Protein 2ODA (pdb70)

CATH classification: 3.40.50.1000

Solvent-accessible surface area: 17084 Å² total

Nearest PDB structures (foldseek):
  2oda-assembly1_A  TM=9.934E-01  e=2.071E-35  Pseudomonas syringae pv. tomato
  3iru-assembly1_A  TM=8.553E-01  e=2.012E-12  Oleispira antarctica
  1rqn-assembly1_B  TM=7.849E-01  e=3.257E-10  Bacillus cereus
  2iof-assembly1_A  TM=8.079E-01  e=1.279E-08  Bacillus cereus
  1rdf-assembly5_D  TM=7.915E-01  e=1.054E-08  Bacillus cereus

B-factor: mean 13.81, std 7.86, range [2.87, 44.24]

Radius of gyration: 23.92 Å; Cα contacts (8 Å, |Δi|>4): 787; chains: 2; bounding box: 50×41×81 Å

InterPro domains:
  IPR023214 HAD superfamily [G3DSA:3.40.50.1000] (1-196)
  IPR036412 HAD-like superfamily [SSF56784] (7-185)

Structure (mmCIF, N/CA/C/O backbone):
data_2ODA
#
_entry.id   2ODA
#
_cell.length_a   48.612
_cell.length_b   74.427
_cell.length_c   106.354
_cell.angle_alpha   90.000
_cell.angle_beta   90.000
_cell.angle_gamma   90.000
#
_symmetry.space_group_name_H-M   'P 21 21 21'
#
loop_
_entity.id
_entity.type
_entity.pdbx_description
1 polymer 'Hypothetical protein PSPTO_2114'
2 non-polymer 'MAGNESIUM ION'
3 non-polymer '4-(2-HYDROXYETHYL)-1-PIPERAZINE ETHANESULFONIC ACID'
4 water water
#
loop_
_atom_site.group_PDB
_atom_site.id
_atom_site.type_symbol
_atom_site.label_atom_id
_atom_site.label_alt_id
_atom_site.label_comp_id
_atom_site.label_asym_id
_atom_site.label_entity_id
_atom_site.label_seq_id
_atom_site.pdbx_PDB_ins_code
_atom_site.Cartn_x
_atom_site.Cartn_y
_atom_site.Cartn_z
_atom_site.occupancy
_atom_site.B_iso_or_equiv
_atom_site.auth_seq_id
_atom_site.auth_comp_id
_atom_site.auth_asym_id
_atom_site.auth_atom_id
_atom_site.pdbx_PDB_model_num
ATOM 1 N N . THR A 1 5 ? -1.726 43.772 26.971 1.00 23.86 5 THR A N 1
ATOM 2 C CA . THR A 1 5 ? -2.188 45.095 26.448 1.00 23.74 5 THR A CA 1
ATOM 3 C C . THR A 1 5 ? -1.075 45.847 25.727 1.00 22.11 5 THR A C 1
ATOM 4 O O . THR A 1 5 ? 0.103 45.547 25.922 1.00 21.97 5 THR A O 1
ATOM 8 N N . PHE A 1 6 ? -1.466 46.832 24.914 1.00 20.11 6 PHE A N 1
ATOM 9 C CA . PHE A 1 6 ? -0.528 47.727 24.255 1.00 17.83 6 PHE A CA 1
ATOM 10 C C . PHE A 1 6 ? -0.720 49.118 24.862 1.00 15.94 6 PHE A C 1
ATOM 11 O O . PHE A 1 6 ? -1.730 49.761 24.592 1.00 14.56 6 PHE A O 1
ATOM 19 N N . PRO A 1 7 ? 0.228 49.574 25.706 1.00 14.11 7 PRO A N 1
ATOM 20 C CA . PRO A 1 7 ? 0.144 50.945 26.259 1.00 12.91 7 PRO A CA 1
ATOM 21 C C . PRO A 1 7 ? 0.232 52.068 25.207 1.00 11.66 7 PRO A C 1
ATOM 22 O O . PRO A 1 7 ? -0.293 53.154 25.435 1.00 11.79 7 PRO A O 1
ATOM 26 N N . ALA A 1 8 ? 0.891 51.820 24.081 1.00 10.45 8 ALA A N 1
ATOM 27 C CA . ALA A 1 8 ? 1.042 52.849 23.049 1.00 9.79 8 ALA A CA 1
ATOM 28 C C . ALA A 1 8 ? 1.525 52.249 21.766 1.00 9.41 8 ALA A C 1
ATOM 29 O O . ALA A 1 8 ? 2.195 51.218 21.787 1.00 9.09 8 ALA A O 1
ATOM 31 N N . LEU A 1 9 ? 1.205 52.931 20.659 1.00 8.61 9 LEU A N 1
ATOM 32 C CA . LEU A 1 9 ? 1.745 52.603 19.358 1.00 8.44 9 LEU A CA 1
ATOM 33 C C . LEU A 1 9 ? 2.447 53.840 18.835 1.00 7.96 9 LEU A C 1
ATOM 34 O O . LEU A 1 9 ? 1.886 54.922 18.862 1.00 7.56 9 LEU A O 1
ATOM 39 N N . LEU A 1 10 ? 3.667 53.657 18.359 1.00 7.62 10 LEU A N 1
ATOM 40 C CA . LEU A 1 10 ? 4.447 54.730 17.759 1.00 7.76 10 LEU A CA 1
ATOM 41 C C . LEU A 1 10 ? 4.511 54.458 16.277 1.00 7.95 10 LEU A C 1
ATOM 42 O O . LEU A 1 10 ? 4.683 53.315 15.884 1.00 8.65 10 LEU A O 1
ATOM 47 N N . PHE A 1 11 ? 4.407 55.507 15.461 1.00 7.85 11 PHE A N 1
ATOM 48 C CA . PHE A 1 11 ? 4.358 55.359 14.005 1.00 8.47 11 PHE A CA 1
ATOM 49 C C . PHE A 1 11 ? 5.379 56.265 13.356 1.00 8.70 11 PHE A C 1
ATOM 50 O O . PHE A 1 11 ? 5.508 57.420 13.744 1.00 8.66 11 PHE A O 1
ATOM 58 N N . GLY A 1 12 ? 6.096 55.763 12.358 1.00 9.61 12 GLY A N 1
ATOM 59 C CA . GLY A 1 12 ? 6.786 56.665 11.447 1.00 9.78 12 GLY A CA 1
ATOM 60 C C . GLY A 1 12 ? 5.761 57.532 10.729 1.00 9.66 12 GLY A C 1
ATOM 61 O O . GLY A 1 12 ? 4.584 57.159 10.584 1.00 9.45 12 GLY A O 1
ATOM 62 N N . LEU A 1 13 ? 6.174 58.712 10.298 1.00 9.43 13 LEU A N 1
ATOM 63 C CA . LEU A 1 13 ? 5.228 59.550 9.553 1.00 9.95 13 LEU A CA 1
ATOM 64 C C . LEU A 1 13 ? 5.378 59.230 8.058 1.00 10.69 13 LEU A C 1
ATOM 65 O O . LEU A 1 13 ? 4.541 58.552 7.457 1.00 10.05 13 LEU A O 1
ATOM 70 N N . SER A 1 14 ? 6.480 59.683 7.473 1.00 11.54 14 SER A N 1
ATOM 71 C CA . SER A 1 14 ? 6.695 59.495 6.052 1.00 12.72 14 SER A CA 1
ATOM 72 C C . SER A 1 14 ? 7.036 58.020 5.777 1.00 12.27 14 SER A C 1
ATOM 73 O O . SER A 1 14 ? 7.612 57.333 6.630 1.00 12.35 14 SER A O 1
ATOM 76 N N . GLY A 1 15 ? 6.616 57.523 4.609 1.00 11.33 15 GLY A N 1
ATOM 77 C CA . GLY A 1 15 ? 6.851 56.134 4.237 1.00 9.91 15 GLY A CA 1
ATOM 78 C C . GLY A 1 15 ? 6.212 55.153 5.206 1.00 9.96 15 GLY A C 1
ATOM 79 O O . GLY A 1 15 ? 6.721 54.049 5.383 1.00 9.80 15 GLY A O 1
ATOM 80 N N . CYS A 1 16 ? 5.099 55.558 5.823 1.00 9.84 16 CYS A N 1
ATOM 81 C CA . CYS A 1 16 ? 4.432 54.745 6.850 1.00 9.72 16 CYS A CA 1
ATOM 82 C C . CYS A 1 16 ? 2.958 55.162 6.957 1.00 9.66 16 CYS A C 1
ATOM 83 O O . CYS A 1 16 ? 2.079 54.517 6.375 1.00 9.60 16 CYS A O 1
ATOM 86 N N . LEU A 1 17 ? 2.681 56.258 7.660 1.00 9.79 17 LEU A N 1
ATOM 87 C CA . LEU A 1 17 ? 1.299 56.769 7.720 1.00 9.58 17 LEU A CA 1
ATOM 88 C C . LEU A 1 17 ? 0.899 57.463 6.439 1.00 10.28 17 LEU A C 1
ATOM 89 O O . LEU A 1 17 ? -0.273 57.398 6.004 1.00 9.82 17 LEU A O 1
ATOM 94 N N . VAL A 1 18 ? 1.875 58.135 5.842 1.00 10.25 18 VAL A N 1
ATOM 95 C CA . VAL A 1 18 ? 1.647 58.937 4.645 1.00 10.81 18 VAL A CA 1
ATOM 96 C C . VAL A 1 18 ? 2.904 58.833 3.814 1.00 11.31 18 VAL A C 1
ATOM 97 O O . VAL A 1 18 ? 3.854 58.144 4.202 1.00 10.87 18 VAL A O 1
ATOM 101 N N . ASP A 1 19 ? 2.916 59.506 2.662 1.00 11.55 19 ASP A N 1
ATOM 102 C CA . ASP A 1 19 ? 4.100 59.550 1.803 1.00 12.33 19 ASP A CA 1
ATOM 103 C C . ASP A 1 19 ? 4.605 58.149 1.415 1.00 12.66 19 ASP A C 1
ATOM 104 O O . ASP A 1 19 ? 5.754 57.796 1.708 1.00 12.21 19 ASP A O 1
ATOM 109 N N . PHE A 1 20 ? 3.737 57.368 0.763 1.00 12.04 20 PHE A N 1
ATOM 110 C CA . PHE A 1 20 ? 4.110 56.083 0.166 1.00 14.08 20 PHE A CA 1
ATOM 111 C C . PHE A 1 20 ? 5.405 56.213 -0.694 1.00 14.15 20 PHE A C 1
ATOM 112 O O . PHE A 1 20 ? 5.499 57.102 -1.515 1.00 14.38 20 PHE A O 1
ATOM 120 N N . GLY A 1 21 ? 6.376 55.314 -0.488 1.00 14.04 21 GLY A N 1
ATOM 121 C CA . GLY A 1 21 ? 7.700 55.429 -1.109 1.00 13.38 21 GLY A CA 1
ATOM 122 C C . GLY A 1 21 ? 8.685 56.440 -0.500 1.00 14.66 21 GLY A C 1
ATOM 123 O O . GLY A 1 21 ? 9.808 56.609 -1.003 1.00 13.32 21 GLY A O 1
ATOM 124 N N . ALA A 1 22 ? 8.291 57.120 0.577 1.00 14.65 22 ALA A N 1
ATOM 125 C CA . ALA A 1 22 ? 9.197 58.055 1.269 1.00 16.22 22 ALA A CA 1
ATOM 126 C C . ALA A 1 22 ? 9.814 59.053 0.281 1.00 17.35 22 ALA A C 1
ATOM 127 O O . ALA A 1 22 ? 11.044 59.172 0.139 1.00 16.90 22 ALA A O 1
ATOM 129 N N . GLN A 1 23 ? 8.941 59.767 -0.417 1.00 19.68 23 GLN A N 1
ATOM 130 C CA . GLN A 1 23 ? 9.384 60.695 -1.460 1.00 22.13 23 GLN A CA 1
ATOM 131 C C . GLN A 1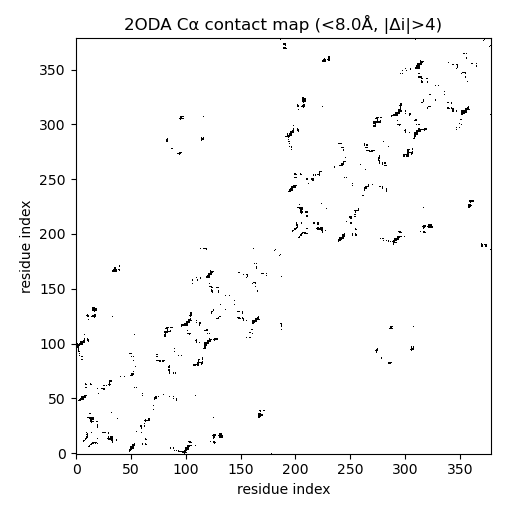 23 ? 9.610 62.128 -0.962 1.00 23.94 23 GLN A C 1
ATOM 132 O O . GLN A 1 23 ? 10.274 62.914 -1.631 1.00 24.05 23 GLN A O 1
ATOM 138 N N . ALA A 1 24 ? 9.115 62.451 0.233 1.00 26.01 24 ALA A N 1
ATOM 139 C CA . ALA A 1 24 ? 9.226 63.819 0.768 1.00 28.70 24 ALA A CA 1
ATOM 140 C C . ALA A 1 24 ? 10.646 64.284 1.076 1.00 30.99 24 ALA A C 1
ATOM 141 O O . ALA A 1 24 ? 10.933 65.479 0.970 1.00 31.37 24 ALA A O 1
ATOM 143 N N . ALA A 1 25 ? 11.515 63.353 1.464 1.00 33.35 25 ALA A N 1
ATOM 144 C CA . ALA A 1 25 ? 12.948 63.639 1.642 1.00 35.99 25 ALA A CA 1
ATOM 145 C C . ALA A 1 25 ? 13.666 63.799 0.293 1.00 37.18 25 ALA A C 1
ATOM 146 O O . ALA A 1 25 ? 14.511 64.687 0.123 1.00 38.18 25 ALA A O 1
ATOM 148 N N . THR A 1 26 ? 13.326 62.917 -0.647 1.00 38.31 26 THR A N 1
ATOM 149 C CA . THR A 1 26 ? 13.744 62.988 -2.049 1.00 39.03 26 THR A CA 1
ATOM 150 C C . THR A 1 26 ? 13.735 64.411 -2.649 1.00 39.74 26 THR A C 1
ATOM 151 O O . THR A 1 26 ? 14.387 64.668 -3.669 1.00 39.96 26 THR A O 1
ATOM 155 N N . SER A 1 27 ? 12.989 65.319 -2.024 1.00 40.04 27 SER A N 1
ATOM 156 C CA . SER A 1 27 ? 13.002 66.726 -2.394 1.00 40.54 27 SER A CA 1
ATOM 157 C C . SER A 1 27 ? 13.140 67.631 -1.168 1.00 40.98 27 SER A C 1
ATOM 158 O O . SER A 1 27 ? 12.857 67.227 -0.036 1.00 40.93 27 SER A O 1
ATOM 161 N N . ASP A 1 28 ? 13.589 68.860 -1.409 1.00 41.56 28 ASP A N 1
ATOM 162 C CA . ASP A 1 28 ? 13.684 69.881 -0.367 1.00 41.77 28 ASP A CA 1
ATOM 163 C C . ASP A 1 28 ? 12.436 70.749 -0.433 1.00 41.70 28 ASP A C 1
ATOM 164 O O . ASP A 1 28 ? 12.146 71.525 0.480 1.00 41.69 28 ASP A O 1
ATOM 169 N N . THR A 1 29 ? 11.702 70.586 -1.533 1.00 41.36 29 THR A N 1
ATOM 170 C CA . THR A 1 29 ? 10.404 71.218 -1.749 1.00 41.10 29 THR A CA 1
ATOM 171 C C . THR A 1 29 ? 9.317 70.336 -1.127 1.00 40.38 29 THR A C 1
ATOM 172 O O . THR A 1 29 ? 9.439 69.112 -1.155 1.00 41.06 29 THR A O 1
ATOM 176 N N . PRO A 1 30 ? 8.260 70.947 -0.548 1.00 39.86 30 PRO A N 1
ATOM 177 C CA . PRO A 1 30 ? 7.028 70.200 -0.250 1.00 38.79 30 PRO A CA 1
ATOM 178 C C . PRO A 1 30 ? 6.274 69.818 -1.527 1.00 37.74 30 PRO A C 1
ATOM 179 O O . PRO A 1 30 ? 6.346 70.551 -2.516 1.00 37.90 30 PRO A O 1
ATOM 183 N N . ASP A 1 31 ? 5.569 68.680 -1.496 1.00 36.46 31 ASP A N 1
ATOM 184 C CA . ASP A 1 31 ? 4.734 68.210 -2.607 1.00 34.75 31 ASP A CA 1
ATOM 185 C C . ASP A 1 31 ? 3.411 67.659 -2.067 1.00 34.18 31 ASP A C 1
ATOM 186 O O . ASP A 1 31 ? 3.405 66.750 -1.237 1.00 33.40 31 ASP A O 1
ATOM 191 N N . ASP A 1 32 ? 2.306 68.216 -2.568 1.00 33.17 32 ASP A N 1
ATOM 192 C CA . ASP A 1 32 ? 0.941 67.945 -2.108 1.00 32.63 32 ASP A CA 1
ATOM 193 C C . ASP A 1 32 ? 0.576 66.457 -2.137 1.00 31.37 32 ASP A C 1
ATOM 194 O O . ASP A 1 32 ? -0.132 65.963 -1.260 1.00 31.03 32 ASP A O 1
ATOM 199 N N . GLU A 1 33 ? 1.061 65.757 -3.159 1.00 30.40 33 GLU A N 1
ATOM 200 C CA . GLU A 1 33 ? 0.770 64.331 -3.348 1.00 29.46 33 GLU A CA 1
ATOM 201 C C . GLU A 1 33 ? 1.242 63.492 -2.166 1.00 27.90 33 GLU A C 1
ATOM 202 O O . GLU A 1 33 ? 0.614 62.496 -1.826 1.00 27.45 33 GLU A O 1
ATOM 208 N N . HIS A 1 34 ? 2.333 63.920 -1.533 1.00 26.32 34 HIS A N 1
ATOM 209 C CA . HIS A 1 34 ? 2.973 63.147 -0.468 1.00 24.74 34 HIS A CA 1
ATOM 210 C C . HIS A 1 34 ? 2.166 63.063 0.839 1.00 23.76 34 HIS A C 1
ATOM 211 O O . HIS A 1 34 ? 2.359 62.137 1.611 1.00 22.29 34 HIS A O 1
ATOM 218 N N . ALA A 1 35 ? 1.278 64.034 1.085 1.00 23.63 35 ALA A N 1
ATOM 219 C CA . ALA A 1 35 ? 0.433 64.040 2.291 1.00 23.31 35 ALA A CA 1
ATOM 220 C C . ALA A 1 35 ? -0.706 63.003 2.262 1.00 23.17 35 ALA A C 1
ATOM 221 O O . ALA A 1 35 ? -1.460 62.849 3.227 1.00 24.15 35 ALA A O 1
ATOM 223 N N . GLN A 1 36 ? -0.799 62.258 1.174 1.00 22.03 36 GLN A N 1
ATOM 224 C CA . GLN A 1 36 ? -1.787 61.193 1.053 1.00 21.26 36 GLN A CA 1
ATOM 225 C C . GLN A 1 36 ? -1.464 60.052 2.033 1.00 18.67 36 GLN A C 1
ATOM 226 O O . GLN A 1 36 ? -0.319 59.628 2.142 1.00 16.52 36 GLN A O 1
ATOM 232 N N . LEU A 1 37 ? -2.491 59.576 2.735 1.00 17.11 37 LEU A N 1
ATOM 233 C CA . LEU A 1 37 ? -2.378 58.422 3.618 1.00 15.14 37 LEU A CA 1
ATOM 234 C C . LEU A 1 37 ? -2.078 57.180 2.800 1.00 14.20 37 LEU A C 1
ATOM 235 O O . LEU A 1 37 ? -2.567 57.045 1.674 1.00 13.86 37 LEU A O 1
ATOM 240 N N . THR A 1 38 ? -1.281 56.277 3.363 1.00 12.01 38 THR A N 1
ATOM 241 C CA . THR A 1 38 ? -0.905 55.048 2.686 1.00 11.88 38 THR A CA 1
ATOM 242 C C . THR A 1 38 ? -2.079 54.042 2.730 1.00 12.25 38 THR A C 1
ATOM 243 O O . THR A 1 38 ? -2.979 54.189 3.557 1.00 12.79 38 THR A O 1
ATOM 247 N N . PRO A 1 39 ? -2.085 53.039 1.835 1.00 12.78 39 PRO A N 1
ATOM 248 C CA . PRO A 1 39 ? -3.156 52.025 1.859 1.00 13.38 39 PRO A CA 1
ATOM 249 C C . PRO A 1 39 ? -3.456 51.424 3.242 1.00 13.77 39 PRO A C 1
ATOM 250 O O . PRO A 1 39 ? -2.550 50.933 3.932 1.00 14.12 39 PRO A O 1
ATOM 254 N N . GLY A 1 40 ? -4.725 51.467 3.635 1.00 13.70 40 GLY A N 1
ATOM 255 C CA . GLY A 1 40 ? -5.118 50.913 4.916 1.00 14.37 40 GLY A CA 1
ATOM 256 C C . GLY A 1 40 ? -4.878 51.803 6.125 1.00 14.22 40 GLY A C 1
ATOM 257 O O . GLY A 1 40 ? -5.368 51.492 7.212 1.00 14.82 40 GLY A O 1
ATOM 258 N N . ALA A 1 41 ? -4.165 52.921 5.950 1.00 14.08 41 ALA A N 1
ATOM 259 C CA . ALA A 1 41 ? -3.832 53.819 7.067 1.00 13.70 41 ALA A CA 1
ATOM 260 C C . ALA A 1 41 ? -5.073 54.501 7.657 1.00 13.70 41 ALA A C 1
ATOM 261 O O . ALA A 1 41 ? -5.199 54.627 8.875 1.00 13.34 41 ALA A O 1
ATOM 263 N N . GLN A 1 42 ? -5.986 54.947 6.797 1.00 13.79 42 GLN A N 1
ATOM 264 C CA . GLN A 1 42 ? -7.155 55.695 7.276 1.00 14.40 42 GLN A CA 1
ATOM 265 C C . GLN A 1 42 ? -7.980 54.822 8.207 1.00 14.71 42 GLN A C 1
ATOM 266 O O . GLN A 1 42 ? -8.266 55.203 9.338 1.00 15.72 42 GLN A O 1
ATOM 272 N N . ASN A 1 43 ? -8.323 53.632 7.751 1.00 15.96 43 ASN A N 1
ATOM 273 C CA . ASN A 1 43 ? -9.137 52.737 8.571 1.00 17.30 43 ASN A CA 1
ATOM 274 C C . ASN A 1 43 ? -8.411 52.194 9.803 1.00 18.18 43 ASN A C 1
ATOM 275 O O . ASN A 1 43 ? -9.023 52.030 10.855 1.00 17.76 43 ASN A O 1
ATOM 280 N N . ALA A 1 44 ? -7.102 51.985 9.705 1.00 19.18 44 ALA A N 1
ATOM 281 C CA . ALA A 1 44 ? -6.333 51.600 10.902 1.00 19.63 44 ALA A CA 1
ATOM 282 C C . ALA A 1 44 ? -6.403 52.682 11.991 1.00 19.94 44 ALA A C 1
ATOM 283 O O . ALA A 1 44 ? -6.609 52.362 13.172 1.00 20.72 44 ALA A O 1
ATOM 285 N N . LEU A 1 45 ? -6.278 53.945 11.581 1.00 18.98 45 LEU A N 1
ATOM 286 C CA . LEU A 1 45 ? -6.395 55.098 12.465 1.00 18.72 45 LEU A CA 1
ATOM 287 C C . LEU A 1 45 ? -7.800 55.320 13.045 1.00 18.00 45 LEU A C 1
ATOM 288 O O . LEU A 1 45 ? -7.935 55.679 14.208 1.00 17.10 45 LEU A O 1
ATOM 293 N N . LYS A 1 46 ? -8.834 55.117 12.235 1.00 17.42 46 LYS A N 1
ATOM 294 C CA . LYS A 1 46 ? -10.207 55.116 12.745 1.00 17.48 46 LYS A CA 1
ATOM 295 C C . LYS A 1 46 ? -10.330 54.163 13.941 1.00 17.42 46 LYS A C 1
ATOM 296 O O . LYS A 1 46 ? -10.905 54.512 14.969 1.00 17.31 46 LYS A O 1
ATOM 302 N N . ALA A 1 47 ? -9.786 52.959 13.785 1.00 17.82 47 ALA A N 1
ATOM 303 C CA . ALA A 1 47 ? -9.883 51.913 14.811 1.00 18.62 47 ALA A CA 1
ATOM 304 C C . ALA A 1 47 ? -9.114 52.319 16.064 1.00 19.20 47 ALA A C 1
ATOM 305 O O . ALA A 1 47 ? -9.614 52.179 17.188 1.00 19.47 47 ALA A O 1
ATOM 307 N N . LEU A 1 48 ? -7.920 52.857 15.872 1.00 19.17 48 LEU A N 1
ATOM 308 C CA . LEU A 1 48 ? -7.116 53.282 17.000 1.00 19.95 48 LEU A CA 1
ATOM 309 C C . LEU A 1 48 ? -7.735 54.453 17.762 1.00 20.40 48 LEU A C 1
ATOM 310 O O . LEU A 1 48 ? -7.680 54.485 19.001 1.00 19.75 48 LEU A O 1
ATOM 315 N N . ARG A 1 49 ? -8.322 55.414 17.046 1.00 20.22 49 ARG A N 1
ATOM 316 C CA . ARG A 1 49 ? -9.035 56.484 17.742 1.00 21.41 49 ARG A CA 1
ATOM 317 C C . ARG A 1 49 ? -10.255 55.951 18.515 1.00 20.59 49 ARG A C 1
ATOM 318 O O . ARG A 1 49 ? -10.471 56.327 19.662 1.00 20.37 49 ARG A O 1
ATOM 326 N N . ASP A 1 50 ? -11.024 55.052 17.903 1.00 20.17 50 ASP A N 1
ATOM 327 C CA . ASP A 1 50 ? -12.172 54.432 18.585 1.00 20.35 50 ASP A CA 1
ATOM 328 C C . ASP A 1 50 ? -11.760 53.630 19.825 1.00 19.81 50 ASP A C 1
ATOM 329 O O . ASP A 1 50 ? -12.468 53.597 20.826 1.00 19.10 50 ASP A O 1
ATOM 334 N N . GLN A 1 51 ? -10.594 53.008 19.755 1.00 18.86 51 GLN A N 1
ATOM 335 C CA . GLN A 1 51 ? -10.072 52.229 20.870 1.00 18.75 51 GLN A CA 1
ATOM 336 C C . GLN A 1 51 ? -9.508 53.099 21.991 1.00 17.75 51 GLN A C 1
ATOM 337 O O . GLN A 1 51 ? -9.242 52.595 23.077 1.00 18.05 51 GLN A O 1
ATOM 343 N N . GLY A 1 52 ? -9.302 54.389 21.726 1.00 16.29 52 GLY A N 1
ATOM 344 C CA . GLY A 1 52 ? -8.554 55.250 22.649 1.00 14.62 52 GLY A CA 1
ATOM 345 C C . GLY A 1 52 ? -7.075 54.878 22.778 1.00 13.87 52 GLY A C 1
ATOM 346 O O . GLY A 1 52 ? -6.452 55.162 23.798 1.00 13.05 52 GLY A O 1
ATOM 355 N N . PRO A 1 54 ? -3.284 55.238 22.798 1.00 10.04 54 PRO A N 1
ATOM 356 C CA . PRO A 1 54 ? -2.324 56.333 22.730 1.00 10.42 54 PRO A CA 1
ATOM 357 C C . PRO A 1 54 ? -1.329 56.124 21.606 1.00 10.59 54 PRO A C 1
ATOM 358 O O . PRO A 1 54 ? -0.790 55.039 21.458 1.00 10.66 54 PRO A O 1
ATOM 362 N N . CYS A 1 55 ? -1.118 57.155 20.798 1.00 10.95 55 CYS A N 1
ATOM 363 C CA . CYS A 1 55 ? -0.230 57.048 19.651 1.00 11.33 55 CYS A CA 1
ATOM 364 C C . CYS A 1 55 ? 0.483 58.360 19.409 1.00 11.78 55 CYS A C 1
ATOM 365 O O . CYS A 1 55 ? -0.036 59.448 19.728 1.00 11.88 55 CYS A O 1
ATOM 370 N N . ALA A 1 56 ? 1.669 58.255 18.820 1.00 11.52 56 ALA A N 1
ATOM 371 C CA . ALA A 1 56 ? 2.454 59.427 18.459 1.00 12.40 56 ALA A CA 1
ATOM 372 C C . ALA A 1 56 ? 3.208 59.127 17.158 1.00 11.93 56 ALA A C 1
ATOM 373 O O . ALA A 1 56 ? 3.483 57.964 16.843 1.00 11.20 56 ALA A O 1
ATOM 375 N N . TRP A 1 57 ? 3.494 60.161 16.366 1.00 12.19 57 TRP A N 1
ATOM 376 C CA . TRP A 1 57 ? 4.317 59.951 15.174 1.00 11.83 57 TRP A CA 1
ATOM 377 C C . TRP A 1 57 ? 5.745 60.450 15.355 1.00 11.96 57 TRP A C 1
ATOM 378 O O . TRP A 1 57 ? 6.008 61.345 16.158 1.00 11.44 57 TRP A O 1
ATOM 389 N N . ILE A 1 58 ? 6.662 59.847 14.612 1.00 12.12 58 ILE A N 1
ATOM 390 C CA . ILE A 1 58 ? 8.091 60.085 14.807 1.00 12.75 58 ILE A CA 1
ATOM 391 C C . ILE A 1 58 ? 8.694 60.230 13.425 1.00 13.40 58 ILE A C 1
ATOM 392 O O . ILE A 1 58 ? 8.439 59.404 12.536 1.00 12.82 58 ILE A O 1
ATOM 397 N N . ASP A 1 59 ? 9.487 61.275 13.223 1.00 14.26 59 ASP A N 1
ATOM 398 C CA . ASP A 1 59 ? 10.177 61.415 11.952 1.00 16.10 59 ASP A CA 1
ATOM 399 C C . ASP A 1 59 ? 11.415 62.294 12.118 1.00 16.94 59 ASP A C 1
ATOM 400 O O . ASP A 1 59 ? 11.582 62.917 13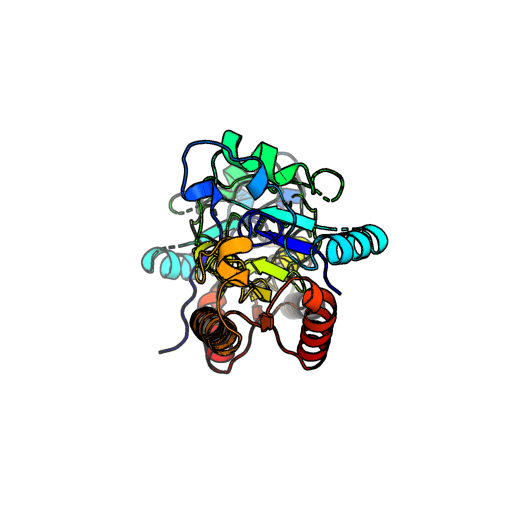.165 1.00 16.48 59 ASP A O 1
ATOM 405 N N . GLU A 1 60 ? 12.288 62.318 11.112 1.00 18.44 60 GLU A N 1
ATOM 406 C CA . GLU A 1 60 ? 13.474 63.195 11.173 1.00 19.95 60 GLU A CA 1
ATOM 407 C C . GLU A 1 60 ? 13.521 64.290 10.094 1.00 21.80 60 GLU A C 1
ATOM 408 O O . GLU A 1 60 ? 14.494 65.043 10.016 1.00 21.51 60 GLU A O 1
ATOM 414 N N . LEU A 1 61 ? 12.467 64.381 9.282 1.00 23.41 61 LEU A N 1
ATOM 415 C CA . LEU A 1 61 ? 12.323 65.468 8.292 1.00 24.98 61 LEU A CA 1
ATOM 416 C C . LEU A 1 61 ? 12.248 66.839 8.975 1.00 26.15 61 LEU A C 1
ATOM 417 O O . LEU A 1 61 ? 11.795 66.936 10.113 1.00 25.56 61 LEU A O 1
ATOM 422 N N . PRO A 1 62 ? 12.684 67.915 8.271 1.00 27.25 62 PRO A N 1
ATOM 423 C CA . PRO A 1 62 ? 12.482 69.266 8.815 1.00 28.16 62 PRO A CA 1
ATOM 424 C C . PRO A 1 62 ? 10.989 69.582 8.968 1.00 29.56 62 PRO A C 1
ATOM 425 O O . PRO A 1 62 ? 10.192 69.156 8.129 1.00 29.78 62 PRO A O 1
ATOM 429 N N . GLU A 1 63 ? 10.621 70.318 10.020 1.00 30.56 63 GLU A N 1
ATOM 430 C CA . GLU A 1 63 ? 9.222 70.671 10.301 1.00 32.11 63 GLU A CA 1
ATOM 431 C C . GLU A 1 63 ? 8.455 71.229 9.098 1.00 32.72 63 GLU A C 1
ATOM 432 O O . GLU A 1 63 ? 7.228 71.089 9.022 1.00 32.73 63 GLU A O 1
ATOM 438 N N . ALA A 1 64 ? 9.171 71.894 8.192 1.00 33.00 64 ALA A N 1
ATOM 439 C CA . ALA A 1 64 ? 8.547 72.502 7.018 1.00 33.19 64 ALA A CA 1
ATOM 440 C C . ALA A 1 64 ? 8.006 71.419 6.110 1.00 33.05 64 ALA A C 1
ATOM 441 O O . ALA A 1 64 ? 6.946 71.597 5.513 1.00 33.49 64 ALA A O 1
ATOM 443 N N . LEU A 1 65 ? 8.744 70.309 6.016 1.00 32.19 65 LEU A N 1
ATOM 444 C CA . LEU A 1 65 ? 8.352 69.156 5.217 1.00 31.73 65 LEU A CA 1
ATOM 445 C C . LEU A 1 65 ? 7.377 68.228 5.949 1.00 31.29 65 LEU A C 1
ATOM 446 O O . LEU A 1 65 ? 6.487 67.650 5.320 1.00 31.07 65 LEU A O 1
ATOM 451 N N . SER A 1 66 ? 7.534 68.095 7.272 1.00 30.36 66 SER A N 1
ATOM 452 C CA . SER A 1 66 ? 6.709 67.165 8.045 1.00 29.17 66 SER A CA 1
ATOM 453 C C . SER A 1 66 ? 5.345 67.731 8.439 1.00 28.48 66 SER A C 1
ATOM 454 O O . SER A 1 66 ? 4.382 66.975 8.582 1.00 28.21 66 SER A O 1
ATOM 457 N N . THR A 1 67 ? 5.255 69.050 8.605 1.00 27.54 67 THR A N 1
ATOM 458 C CA . THR A 1 67 ? 3.982 69.694 8.954 1.00 27.18 67 THR A CA 1
ATOM 459 C C . THR A 1 67 ? 2.855 69.433 7.936 1.00 26.05 67 THR A C 1
ATOM 460 O O . THR A 1 67 ? 1.773 68.993 8.320 1.00 26.19 67 THR A O 1
ATOM 464 N N . PRO A 1 68 ? 3.103 69.696 6.640 1.00 25.60 68 PRO A N 1
ATOM 465 C CA . PRO A 1 68 ? 2.046 69.385 5.667 1.00 24.94 68 PRO A CA 1
ATOM 466 C C . PRO A 1 68 ? 1.720 67.882 5.630 1.00 24.63 68 PRO A C 1
ATOM 467 O O . PRO A 1 68 ? 0.559 67.505 5.459 1.00 24.62 68 PRO A O 1
ATOM 471 N N . LEU A 1 69 ? 2.738 67.047 5.827 1.00 23.97 69 LEU A N 1
ATOM 472 C CA . LEU A 1 69 ? 2.576 65.590 5.833 1.00 23.80 69 LEU A CA 1
ATOM 473 C C . LEU A 1 69 ? 1.727 65.067 6.996 1.00 23.75 69 LEU A C 1
ATOM 474 O O . LEU A 1 69 ? 1.017 64.065 6.848 1.00 23.29 69 LEU A O 1
ATOM 479 N N . ALA A 1 70 ? 1.810 65.735 8.144 1.00 23.67 70 ALA A N 1
ATOM 480 C CA . ALA A 1 70 ? 1.111 65.288 9.344 1.00 24.66 70 ALA A CA 1
ATOM 481 C C . ALA A 1 70 ? -0.358 65.742 9.403 1.00 25.15 70 ALA A C 1
ATOM 482 O O . ALA A 1 70 ? -1.123 65.298 10.269 1.00 25.42 70 ALA A O 1
ATOM 484 N N . ALA A 1 71 ? -0.745 66.624 8.487 1.00 26.20 71 ALA A N 1
ATOM 485 C CA . ALA A 1 71 ? -2.098 67.197 8.485 1.00 26.99 71 ALA A CA 1
ATOM 486 C C . ALA A 1 71 ? -3.202 66.138 8.490 1.00 27.72 71 ALA A C 1
ATOM 487 O O . ALA A 1 71 ? -4.133 66.232 9.301 1.00 28.06 71 ALA A O 1
ATOM 489 N N . PRO A 1 72 ? -3.101 65.117 7.607 1.00 28.72 72 PRO A N 1
ATOM 490 C CA . PRO A 1 72 ? -4.030 63.991 7.648 1.00 29.41 72 PRO A CA 1
ATOM 491 C C . PRO A 1 72 ? -4.168 63.274 8.998 1.00 30.11 72 PRO A C 1
ATOM 492 O O . PRO A 1 72 ? -5.202 62.657 9.235 1.00 30.28 72 PRO A O 1
ATOM 496 N N . VAL A 1 73 ? -3.164 63.331 9.877 1.00 30.80 73 VAL A N 1
ATOM 497 C CA . VAL A 1 73 ? -3.261 62.579 11.153 1.00 31.48 73 VAL A CA 1
ATOM 498 C C . VAL A 1 73 ? -3.340 63.445 12.410 1.00 31.91 73 VAL A C 1
ATOM 499 O O . VAL A 1 73 ? -3.596 62.941 13.505 1.00 31.29 73 VAL A O 1
ATOM 503 N N . ASN A 1 74 ? -3.121 64.746 12.245 1.00 32.52 74 ASN A N 1
ATOM 504 C CA . ASN A 1 74 ? -3.133 65.679 13.369 1.00 33.29 74 ASN A CA 1
ATOM 505 C C . ASN A 1 74 ? -4.403 65.679 14.215 1.00 33.66 74 ASN A C 1
ATOM 506 O O . ASN A 1 74 ? -4.383 66.130 15.361 1.00 34.21 74 ASN A O 1
ATOM 511 N N . ASP A 1 75 ? -5.494 65.167 13.647 1.00 33.84 75 ASP A N 1
ATOM 512 C CA . ASP A 1 75 ? -6.745 64.987 14.373 1.00 34.10 75 ASP A CA 1
ATOM 513 C C . ASP A 1 75 ? -6.774 63.630 15.092 1.00 33.74 75 ASP A C 1
ATOM 514 O O . ASP A 1 75 ? -7.747 63.316 15.785 1.00 33.82 75 ASP A O 1
ATOM 519 N N . TRP A 1 76 ? -5.724 62.828 14.929 1.00 32.90 76 TRP A N 1
ATOM 520 C CA . TRP A 1 76 ? -5.686 61.489 15.533 1.00 32.32 76 TRP A CA 1
ATOM 521 C C . TRP A 1 76 ? -4.514 61.262 16.490 1.00 30.95 76 TRP A C 1
ATOM 522 O O . TRP A 1 76 ? -4.547 60.323 17.287 1.00 31.56 76 TRP A O 1
ATOM 541 N N . ILE A 1 78 ? -0.515 62.916 18.212 1.00 25.08 78 ILE A N 1
ATOM 542 C CA . ILE A 1 78 ? 0.525 63.931 18.426 1.00 24.25 78 ILE A CA 1
ATOM 543 C C . ILE A 1 78 ? 1.869 63.607 17.744 1.00 22.66 78 ILE A C 1
ATOM 544 O O . ILE A 1 78 ? 2.166 62.455 17.455 1.00 20.76 78 ILE A O 1
ATOM 549 N N . ALA A 1 79 ? 2.660 64.649 17.485 1.00 21.21 79 ALA A N 1
ATOM 550 C CA . ALA A 1 79 ? 4.049 64.489 17.082 1.00 19.58 79 ALA A CA 1
ATOM 551 C C . ALA A 1 79 ? 4.837 64.263 18.358 1.00 18.49 79 ALA A C 1
ATOM 552 O O . ALA A 1 79 ? 4.713 65.051 19.292 1.00 17.24 79 ALA A O 1
ATOM 554 N N . ALA A 1 80 ? 5.629 63.193 18.413 1.00 16.90 80 ALA A N 1
ATOM 555 C CA . ALA A 1 80 ? 6.525 62.977 19.547 1.00 16.11 80 ALA A CA 1
ATOM 556 C C . ALA A 1 80 ? 7.553 64.127 19.588 1.00 15.85 80 ALA A C 1
ATOM 557 O O . ALA A 1 80 ? 7.944 64.636 18.544 1.00 14.71 80 ALA A O 1
ATOM 559 N N . PRO A 1 81 ? 7.987 64.529 20.786 1.00 16.02 81 PRO A N 1
ATOM 560 C CA . PRO A 1 81 ? 9.066 65.530 20.881 1.00 16.06 81 PRO A CA 1
ATOM 561 C C . PRO A 1 81 ? 10.377 64.992 20.343 1.00 16.05 81 PRO A C 1
ATOM 562 O O . PRO A 1 81 ? 10.797 63.897 20.713 1.00 16.29 81 PRO A O 1
ATOM 566 N N . ARG A 1 82 ? 11.020 65.765 19.474 1.00 15.97 82 ARG A N 1
ATOM 567 C CA . ARG A 1 82 ? 12.304 65.381 18.898 1.00 16.25 82 ARG A CA 1
ATOM 568 C C . ARG A 1 82 ? 13.444 65.337 19.936 1.00 15.48 82 ARG A C 1
ATOM 569 O O . ARG A 1 82 ? 13.615 66.278 20.715 1.00 14.97 82 ARG A O 1
ATOM 577 N N . PRO A 1 83 ? 14.228 64.243 19.934 1.00 14.68 83 PRO A N 1
ATOM 578 C CA . PRO A 1 83 ? 15.386 64.104 20.825 1.00 14.67 83 PRO A CA 1
ATOM 579 C C . PRO A 1 83 ? 16.558 64.940 20.325 1.00 14.96 83 PRO A C 1
ATOM 580 O O . PRO A 1 83 ? 16.574 65.311 19.160 1.00 14.85 83 PRO A O 1
ATOM 584 N N . THR A 1 84 ? 17.529 65.237 21.186 1.00 15.44 84 THR A N 1
ATOM 585 C CA . THR A 1 84 ? 18.759 65.859 20.698 1.00 16.54 84 THR A CA 1
ATOM 586 C C . THR A 1 84 ? 19.631 64.796 20.046 1.00 15.77 84 THR A C 1
ATOM 587 O O . THR A 1 84 ? 20.316 65.065 19.047 1.00 16.23 84 THR A O 1
ATOM 591 N N . ALA A 1 85 ? 19.582 63.582 20.591 1.00 15.31 85 ALA A N 1
ATOM 592 C CA . ALA A 1 85 ? 20.239 62.435 19.963 1.00 14.72 85 ALA A CA 1
ATOM 593 C C . ALA A 1 85 ? 19.296 61.652 19.037 1.00 14.87 85 ALA A C 1
ATOM 594 O O . ALA A 1 85 ? 18.415 60.934 19.511 1.00 14.94 85 ALA A O 1
ATOM 596 N N . GLY A 1 86 ? 19.517 61.760 17.724 1.00 14.08 86 GLY A N 1
ATOM 597 C CA . GLY A 1 86 ? 18.667 61.111 16.719 1.00 13.55 86 GLY A CA 1
ATOM 598 C C . GLY A 1 86 ? 18.875 59.621 16.502 1.00 12.90 86 GLY A C 1
ATOM 599 O O . GLY A 1 86 ? 19.679 58.972 17.202 1.00 12.11 86 GLY A O 1
ATOM 600 N N . TRP A 1 87 ? 18.152 59.076 15.514 1.00 12.50 87 TRP A N 1
ATOM 601 C CA . TRP A 1 87 ? 18.219 57.650 15.182 1.00 12.48 87 TRP A CA 1
ATOM 602 C C . TRP A 1 87 ? 19.647 57.308 14.788 1.00 12.45 87 TRP A C 1
ATOM 603 O O . TRP A 1 87 ? 20.314 58.126 14.159 1.00 12.49 87 TRP A O 1
ATOM 614 N N . PRO A 1 88 ? 20.119 56.095 15.127 1.00 12.37 88 PRO A N 1
ATOM 615 C CA . PRO A 1 88 ? 19.429 54.963 15.748 1.00 11.89 88 PRO A CA 1
ATOM 616 C C . PRO A 1 88 ? 19.410 54.939 17.305 1.00 11.15 88 PRO A C 1
ATOM 617 O O . PRO A 1 88 ? 19.062 53.915 17.890 1.00 11.17 88 PRO A O 1
ATOM 621 N N . GLN A 1 89 ? 19.774 56.040 17.953 1.00 11.16 89 GLN A N 1
ATOM 622 C CA . GLN A 1 89 ? 19.701 56.121 19.404 1.00 10.73 89 GLN A CA 1
ATOM 623 C C . GLN A 1 89 ? 18.265 55.841 19.875 1.00 10.21 89 GLN A C 1
ATOM 624 O O . GLN A 1 89 ? 17.296 56.198 19.178 1.00 9.76 89 GLN A O 1
ATOM 630 N N . PRO A 1 90 ? 18.119 55.227 21.065 1.00 8.48 90 PRO A N 1
ATOM 631 C CA . PRO A 1 90 ? 16.776 54.845 21.514 1.00 8.16 90 PRO A CA 1
ATOM 632 C C . PRO A 1 90 ? 15.919 56.050 21.914 1.00 7.47 90 PRO A C 1
ATOM 633 O O . PRO A 1 90 ? 14.682 55.917 22.086 1.00 6.91 90 PRO A O 1
ATOM 637 N N . ASP A 1 91 ? 16.580 57.200 22.082 1.00 7.53 91 ASP A N 1
ATOM 638 C CA . ASP A 1 91 ? 15.982 58.401 22.666 1.00 7.00 91 ASP A CA 1
ATOM 639 C C . ASP A 1 91 ? 14.643 58.787 22.081 1.00 8.22 91 ASP A C 1
ATOM 640 O O . ASP A 1 91 ? 13.722 59.092 22.809 1.00 7.64 91 ASP A O 1
ATOM 645 N N . ALA A 1 92 ? 14.553 58.821 20.751 1.00 8.73 92 ALA A N 1
ATOM 646 C CA . ALA A 1 92 ? 13.301 59.218 20.073 1.00 8.90 92 ALA A CA 1
ATOM 647 C C . ALA A 1 92 ? 12.116 58.402 20.589 1.00 8.57 92 ALA A C 1
ATOM 648 O O . ALA A 1 92 ? 11.021 58.944 20.832 1.00 8.60 92 ALA A O 1
ATOM 650 N N . CYS A 1 93 ? 12.323 57.094 20.715 1.00 8.29 93 CYS A N 1
ATOM 651 C CA . CYS A 1 93 ? 11.236 56.194 21.156 1.00 8.10 93 CYS A CA 1
ATOM 652 C C . CYS A 1 93 ? 10.901 56.375 22.647 1.00 8.13 93 CYS A C 1
ATOM 653 O O . CYS A 1 93 ? 9.722 56.471 23.033 1.00 7.54 93 CYS A O 1
ATOM 656 N N . TRP A 1 94 ? 11.924 56.446 23.494 1.00 8.59 94 TRP A N 1
ATOM 657 C CA . TRP A 1 94 ? 11.657 56.741 24.910 1.00 9.09 94 TRP A CA 1
ATOM 658 C C . TRP A 1 94 ? 10.949 58.081 25.101 1.00 9.84 94 TRP A C 1
ATOM 659 O O . TRP A 1 94 ? 9.990 58.205 25.880 1.00 9.35 94 TRP A O 1
ATOM 678 N N . ALA A 1 96 ? 8.995 59.651 22.985 1.00 9.04 96 ALA A N 1
ATOM 679 C CA . ALA A 1 96 ? 7.622 59.466 22.507 1.00 8.58 96 ALA A CA 1
ATOM 680 C C . ALA A 1 96 ? 6.717 58.820 23.565 1.00 8.50 96 ALA A C 1
ATOM 681 O O . ALA A 1 96 ? 5.632 59.327 23.900 1.00 8.03 96 ALA A O 1
ATOM 683 N N . LEU A 1 97 ? 7.186 57.713 24.124 1.00 8.19 97 LEU A N 1
ATOM 684 C CA . LEU A 1 97 ? 6.465 56.994 25.182 1.00 8.07 97 LEU A CA 1
ATOM 685 C C . LEU A 1 97 ? 6.259 57.871 26.396 1.00 9.02 97 LEU A C 1
ATOM 686 O O . LEU A 1 97 ? 5.186 57.863 26.983 1.00 8.22 97 LEU A O 1
ATOM 699 N N . ALA A 1 99 ? 6.082 61.239 26.354 1.00 11.93 99 ALA A N 1
ATOM 700 C CA . ALA A 1 99 ? 5.056 62.234 25.991 1.00 11.81 99 ALA A CA 1
ATOM 701 C C . ALA A 1 99 ? 3.634 61.662 26.054 1.00 12.13 99 ALA A C 1
ATOM 702 O O . ALA A 1 99 ? 2.660 62.412 26.225 1.00 12.70 99 ALA A O 1
ATOM 704 N N . LEU A 1 100 ? 3.520 60.341 25.919 1.00 11.14 100 LEU A N 1
ATOM 705 C CA . LEU A 1 100 ? 2.237 59.665 25.969 1.00 11.12 100 LEU A CA 1
ATOM 706 C C . LEU A 1 100 ? 1.892 59.186 27.378 1.00 11.11 100 LEU A C 1
ATOM 707 O O . LEU A 1 100 ? 0.834 58.591 27.582 1.00 10.66 100 LEU A O 1
ATOM 712 N N . ASN A 1 101 ? 2.801 59.440 28.326 1.00 11.25 101 ASN A N 1
ATOM 713 C CA . ASN A 1 101 ? 2.639 59.079 29.742 1.00 11.94 101 ASN A CA 1
ATOM 714 C C . ASN A 1 101 ? 2.412 57.583 29.943 1.00 11.48 101 ASN A C 1
ATOM 715 O O . ASN A 1 101 ? 1.663 57.190 30.836 1.00 10.67 101 ASN A O 1
ATOM 720 N N . VAL A 1 102 ? 3.041 56.729 29.125 1.00 11.29 102 VAL A N 1
ATOM 721 C CA . VAL A 1 102 ? 2.822 55.287 29.272 1.00 11.28 102 VAL A CA 1
ATOM 722 C C . VAL A 1 102 ? 3.316 54.829 30.640 1.00 11.44 102 VAL A C 1
ATOM 723 O O . VAL A 1 102 ? 4.276 55.393 31.179 1.00 12.33 102 VAL A O 1
ATOM 727 N N . SER A 1 103 ? 2.632 53.858 31.226 1.00 11.51 103 SER A N 1
ATOM 728 C CA . SER A 1 103 ? 3.006 53.389 32.563 1.00 12.45 103 SER A CA 1
ATOM 729 C C . SER A 1 103 ? 4.200 52.425 32.532 1.00 11.37 103 SER A C 1
ATOM 730 O O . SER A 1 103 ? 4.893 52.269 33.531 1.00 10.42 103 SER A O 1
ATOM 733 N N . GLN A 1 104 ? 4.422 51.779 31.388 1.00 10.48 104 GLN A N 1
ATOM 734 C CA . GLN A 1 104 ? 5.478 50.783 31.262 1.00 10.16 104 GLN A CA 1
ATOM 735 C C . GLN A 1 104 ? 5.817 50.528 29.807 1.00 9.41 104 GLN A C 1
ATOM 736 O O . GLN A 1 104 ? 4.989 50.748 28.908 1.00 9.27 104 GLN A O 1
ATOM 742 N N . LEU A 1 105 ? 7.044 50.072 29.587 1.00 8.10 105 LEU A N 1
ATOM 743 C CA . LEU A 1 105 ? 7.530 49.776 28.246 1.00 7.73 105 LEU A CA 1
ATOM 744 C C . LEU A 1 105 ? 6.821 48.552 27.677 1.00 8.08 105 LEU A C 1
ATOM 745 O O . LEU A 1 105 ? 6.555 48.483 26.461 1.00 7.05 105 LEU A O 1
ATOM 750 N N . GLU A 1 106 ? 6.532 47.592 28.555 1.00 8.26 106 GLU A N 1
ATOM 751 C CA . GLU A 1 106 ? 6.073 46.279 28.125 1.00 9.63 106 GLU A CA 1
ATOM 752 C C . GLU A 1 106 ? 4.820 46.413 27.280 1.00 8.46 106 GLU A C 1
ATOM 753 O O . GLU A 1 106 ? 3.852 47.065 27.680 1.00 9.02 106 GLU A O 1
ATOM 759 N N . GLY A 1 107 ? 4.865 45.859 26.075 1.00 8.49 107 GLY A N 1
ATOM 760 C CA . GLY A 1 107 ? 3.712 45.944 25.184 1.00 8.37 107 GLY A CA 1
ATOM 761 C C . GLY A 1 107 ? 3.711 47.086 24.192 1.00 7.52 107 GLY A C 1
ATOM 762 O O . GLY A 1 107 ? 2.927 47.053 23.264 1.00 7.92 107 GLY A O 1
ATOM 763 N N . CYS A 1 108 ? 4.567 48.094 24.371 1.00 7.54 108 CYS A N 1
ATOM 764 C CA . CYS A 1 108 ? 4.644 49.211 23.386 1.00 7.06 108 CYS A CA 1
ATOM 765 C C . CYS A 1 108 ? 5.260 48.758 22.056 1.00 7.03 108 CYS A C 1
ATOM 766 O O . CYS A 1 108 ? 6.163 47.927 22.028 1.00 5.72 108 CYS A O 1
ATOM 769 N N . VAL A 1 109 ? 4.753 49.312 20.954 1.00 7.51 109 VAL A N 1
ATOM 770 C CA . VAL A 1 109 ? 5.126 48.862 19.614 1.00 8.13 109 VAL A CA 1
ATOM 771 C C . VAL A 1 109 ? 5.463 50.074 18.742 1.00 8.26 109 VAL A C 1
ATOM 772 O O . VAL A 1 109 ? 4.792 51.100 18.802 1.00 7.68 109 VAL A O 1
ATOM 776 N N . LEU A 1 110 ? 6.503 49.934 17.926 1.00 9.08 110 LEU A N 1
ATOM 777 C CA . LEU A 1 110 ? 6.831 50.932 16.908 1.00 8.77 110 LEU A CA 1
ATOM 778 C C . LEU A 1 110 ? 6.554 50.328 15.543 1.00 8.63 110 LEU A C 1
ATOM 779 O O . LEU A 1 110 ? 6.922 49.184 15.294 1.00 9.33 110 LEU A O 1
ATOM 784 N N . ILE A 1 111 ? 5.874 51.092 14.685 1.00 8.38 111 ILE A N 1
ATOM 785 C CA . ILE A 1 111 ? 5.570 50.700 13.304 1.00 8.41 111 ILE A CA 1
ATOM 786 C C . ILE A 1 111 ? 6.239 51.680 12.332 1.00 8.40 111 ILE A C 1
ATOM 787 O O . ILE A 1 111 ? 6.010 52.882 12.430 1.00 8.11 111 ILE A O 1
ATOM 792 N N . SER A 1 112 ? 7.033 51.147 11.390 1.00 8.39 112 SER A N 1
ATOM 793 C CA . SER A 1 112 ? 7.833 51.945 10.442 1.00 8.86 112 SER A CA 1
ATOM 794 C C . SER A 1 112 ? 8.299 51.075 9.282 1.00 8.89 112 SER A C 1
ATOM 795 O O . SER A 1 112 ? 8.362 49.851 9.411 1.00 8.18 112 SER A O 1
ATOM 798 N N . GLY A 1 113 ? 8.665 51.702 8.165 1.00 9.74 113 GLY A N 1
ATOM 799 C CA . GLY A 1 113 ? 9.359 50.992 7.106 1.00 10.81 113 GLY A CA 1
ATOM 800 C C . GLY A 1 113 ? 10.789 51.493 6.954 1.00 11.99 113 GLY A C 1
ATOM 801 O O . GLY A 1 113 ? 11.478 51.084 6.032 1.00 12.67 113 GLY A O 1
ATOM 802 N N . ASP A 1 114 ? 11.228 52.373 7.857 1.00 12.30 114 ASP A N 1
ATOM 803 C CA . ASP A 1 114 ? 12.573 52.973 7.787 1.00 12.89 114 ASP A CA 1
ATOM 804 C C . ASP A 1 114 ? 13.538 52.287 8.745 1.00 12.39 114 ASP A C 1
ATOM 805 O O . ASP A 1 114 ? 13.367 52.397 9.958 1.00 12.42 114 ASP A O 1
ATOM 810 N N . PRO A 1 115 ? 14.570 51.604 8.209 1.00 12.15 115 PRO A N 1
ATOM 811 C CA . PRO A 1 115 ? 15.521 50.869 9.053 1.00 12.92 115 PRO A CA 1
ATOM 812 C C . PRO A 1 115 ? 16.152 51.687 10.183 1.00 13.21 115 PRO A C 1
ATOM 813 O O . PRO A 1 115 ? 16.416 51.144 11.254 1.00 13.53 115 PRO A O 1
ATOM 817 N N . ARG A 1 116 ? 16.383 52.978 9.958 1.00 12.74 116 ARG A N 1
ATOM 818 C CA . ARG A 1 116 ? 17.003 53.817 10.996 1.00 12.69 116 ARG A CA 1
ATOM 819 C C . ARG A 1 116 ? 16.055 54.086 12.162 1.00 11.96 116 ARG A C 1
ATOM 820 O O . ARG A 1 116 ? 16.479 54.052 13.329 1.00 12.53 116 ARG A O 1
ATOM 828 N N . LEU A 1 117 ? 14.775 54.327 11.861 1.00 10.72 117 LEU A N 1
ATOM 829 C CA . LEU A 1 117 ? 13.754 54.443 12.899 1.00 9.47 117 LEU A CA 1
ATOM 830 C C . LEU A 1 117 ? 13.494 53.096 13.570 1.00 9.19 117 LEU A C 1
ATOM 831 O O . LEU A 1 117 ? 13.437 53.011 14.804 1.00 8.59 117 LEU A O 1
ATOM 836 N N . LEU A 1 118 ? 13.351 52.031 12.774 1.00 8.40 118 LEU A N 1
ATOM 837 C CA . LEU A 1 118 ? 13.192 50.698 13.347 1.00 8.28 118 LEU A CA 1
ATOM 838 C C . LEU A 1 118 ? 14.317 50.353 14.320 1.00 8.53 118 LEU A C 1
ATOM 839 O O . LEU A 1 118 ? 14.066 49.782 15.386 1.00 7.51 118 LEU A O 1
ATOM 844 N N . GLN A 1 119 ? 15.549 50.739 13.982 1.00 8.18 119 GLN A N 1
ATOM 845 C CA . GLN A 1 119 ? 16.688 50.426 14.846 1.00 8.35 119 GLN A CA 1
ATOM 846 C C . GLN A 1 119 ? 16.569 51.158 16.189 1.00 8.34 119 GLN A C 1
ATOM 847 O O . GLN A 1 119 ? 16.972 50.620 17.224 1.00 9.61 119 GLN A O 1
ATOM 853 N N . SER A 1 120 ? 16.063 52.390 16.154 1.00 7.60 120 SER A N 1
ATOM 854 C CA . SER A 1 120 ? 15.811 53.194 17.364 1.00 8.21 120 SER A CA 1
ATOM 855 C C . SER A 1 120 ? 14.833 52.452 18.288 1.00 8.12 120 SER A C 1
ATOM 856 O O . SER A 1 120 ? 15.098 52.268 19.488 1.00 7.41 120 SER A O 1
ATOM 859 N N . GLY A 1 121 ? 13.715 52.024 17.712 1.00 7.77 121 GLY A N 1
ATOM 860 C CA . GLY A 1 121 ? 12.772 51.152 18.414 1.00 7.13 121 GLY A CA 1
ATOM 861 C C . GLY A 1 121 ? 13.362 49.863 18.961 1.00 6.35 121 GLY A C 1
ATO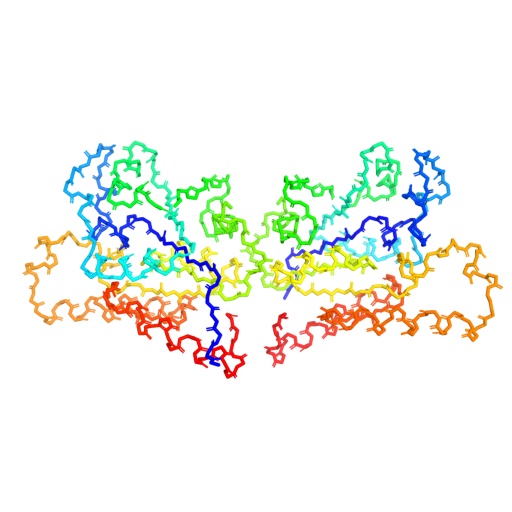M 862 O O . GLY A 1 121 ? 13.091 49.496 20.110 1.00 5.55 121 GLY A O 1
ATOM 863 N N . LEU A 1 122 ? 14.164 49.165 18.152 1.00 6.03 122 LEU A N 1
ATOM 864 C CA . LEU A 1 122 ? 14.820 47.924 18.629 1.00 6.15 122 LEU A CA 1
ATOM 865 C C . LEU A 1 122 ? 15.739 48.267 19.826 1.00 6.55 122 LEU A C 1
ATOM 866 O O . LEU A 1 122 ? 15.664 47.645 20.894 1.00 5.70 122 LEU A O 1
ATOM 871 N N . ASN A 1 123 ? 16.583 49.265 19.628 1.00 6.21 123 ASN A N 1
ATOM 872 C CA . ASN A 1 123 ? 17.480 49.743 20.699 1.00 7.46 123 ASN A CA 1
ATOM 873 C C . ASN A 1 123 ? 16.742 50.160 21.967 1.00 7.36 123 ASN A C 1
ATOM 874 O O . ASN A 1 123 ? 17.213 49.898 23.079 1.00 8.01 123 ASN A O 1
ATOM 879 N N . ALA A 1 124 ? 15.605 50.831 21.794 1.00 7.10 124 ALA A N 1
ATOM 880 C CA . ALA A 1 124 ? 14.774 51.260 22.899 1.00 6.82 124 ALA A CA 1
ATOM 881 C C . ALA A 1 124 ? 14.041 50.133 23.638 1.00 6.86 124 ALA A C 1
ATOM 882 O O . ALA A 1 124 ? 13.499 50.366 24.702 1.00 5.80 124 ALA A O 1
ATOM 884 N N . GLY A 1 125 ? 14.010 48.926 23.065 1.00 6.79 125 GLY A N 1
ATOM 885 C CA . GLY A 1 125 ? 13.375 47.777 23.728 1.00 6.15 125 GLY A CA 1
ATOM 886 C C . GLY A 1 125 ? 11.913 47.540 23.388 1.00 6.76 125 GLY A C 1
ATOM 887 O O . GLY A 1 125 ? 11.235 46.735 24.062 1.00 6.80 125 GLY A O 1
ATOM 888 N N . LEU A 1 126 ? 11.419 48.239 22.363 1.00 6.22 126 LEU A N 1
ATOM 889 C CA . LEU A 1 126 ? 10.035 48.032 21.883 1.00 6.90 126 LEU A CA 1
ATOM 890 C C . LEU A 1 126 ? 9.881 46.808 20.953 1.00 6.85 126 LEU A C 1
ATOM 891 O O . LEU A 1 126 ? 10.855 46.273 20.395 1.00 7.17 126 LEU A O 1
ATOM 896 N N . TRP A 1 127 ? 8.640 46.343 20.831 1.00 6.55 127 TRP A N 1
ATOM 897 C CA . TRP A 1 127 ? 8.232 45.507 19.708 1.00 6.79 127 TRP A CA 1
ATOM 898 C C . TRP A 1 127 ? 8.285 46.375 18.456 1.00 7.15 127 TRP A C 1
ATOM 899 O O . TRP A 1 127 ? 8.028 47.578 18.522 1.00 6.47 127 TRP A O 1
ATOM 910 N N . THR A 1 128 ? 8.625 45.763 17.323 1.00 6.94 128 THR A N 1
ATOM 911 C CA . THR A 1 128 ? 8.742 46.497 16.055 1.00 7.15 128 THR A CA 1
ATOM 912 C C . THR A 1 128 ? 7.981 45.788 14.942 1.00 7.41 128 THR A C 1
ATOM 913 O O . THR A 1 128 ? 8.000 44.548 14.843 1.00 7.14 128 THR A O 1
ATOM 917 N N . ILE A 1 129 ? 7.260 46.594 14.169 1.00 7.24 129 ILE A N 1
ATOM 918 C CA . ILE A 1 129 ? 6.535 46.122 12.978 1.00 7.73 129 ILE A CA 1
ATOM 919 C C . ILE A 1 129 ? 7.098 46.861 11.748 1.00 8.32 129 ILE A C 1
ATOM 920 O O . ILE A 1 129 ? 7.013 48.096 11.666 1.00 9.30 129 ILE A O 1
ATOM 925 N N . GLY A 1 130 ? 7.658 46.100 10.809 1.00 7.70 130 GLY A N 1
ATOM 926 C CA . GLY A 1 130 ? 8.188 46.664 9.566 1.00 8.89 130 GLY A CA 1
ATOM 927 C C . GLY A 1 130 ? 7.122 46.651 8.477 1.00 9.65 130 GLY A C 1
ATOM 928 O O . GLY A 1 130 ? 6.293 45.760 8.456 1.00 10.36 130 GLY A O 1
ATOM 929 N N . LEU A 1 131 ? 7.137 47.657 7.600 1.00 9.22 131 LEU A N 1
ATOM 930 C CA . LEU A 1 131 ? 6.205 47.769 6.467 1.00 9.23 131 LEU A CA 1
ATOM 931 C C . LEU A 1 131 ? 6.953 47.503 5.150 1.00 9.84 131 LEU A C 1
ATOM 932 O O . LEU A 1 131 ? 7.948 48.164 4.853 1.00 10.45 131 LEU A O 1
ATOM 937 N N . ALA A 1 132 ? 6.450 46.532 4.383 1.00 10.12 132 ALA A N 1
ATOM 938 C CA . ALA A 1 132 ? 7.136 45.962 3.214 1.00 10.85 132 ALA A CA 1
ATOM 939 C C . ALA A 1 132 ? 6.993 46.755 1.912 1.00 11.15 132 ALA A C 1
ATOM 940 O O . ALA A 1 132 ? 7.841 46.627 1.026 1.00 12.42 132 ALA A O 1
ATOM 942 N N . SER A 1 133 ? 5.929 47.539 1.782 1.00 11.38 133 SER A N 1
ATOM 943 C CA . SER A 1 133 ? 5.582 48.190 0.497 1.00 11.48 133 SER A CA 1
ATOM 944 C C . SER A 1 133 ? 5.889 49.684 0.372 1.00 11.86 133 SER A C 1
ATOM 945 O O . SER A 1 133 ? 6.179 50.163 -0.728 1.00 11.94 133 SER A O 1
ATOM 948 N N . CYS A 1 134 ? 5.749 50.424 1.473 1.00 11.83 134 CYS A N 1
ATOM 949 C CA . CYS A 1 134 ? 5.651 51.892 1.414 1.00 12.83 134 CYS A CA 1
ATOM 950 C C . CYS A 1 134 ? 6.864 52.656 1.916 1.00 12.83 134 CYS A C 1
ATOM 951 O O . CYS A 1 134 ? 6.867 53.882 1.891 1.00 13.34 134 CYS A O 1
ATOM 954 N N . GLY A 1 135 ? 7.888 51.949 2.378 1.00 12.92 135 GLY A N 1
ATOM 955 C CA . GLY A 1 135 ? 9.037 52.615 2.961 1.00 12.83 135 GLY A CA 1
ATOM 956 C C . GLY A 1 135 ? 10.151 52.869 1.958 1.00 12.68 135 GLY A C 1
ATOM 957 O O . GLY A 1 135 ? 10.011 52.532 0.782 1.00 12.77 135 GLY A O 1
ATOM 958 N N . PRO A 1 136 ? 11.281 53.422 2.433 1.00 12.89 136 PRO A N 1
ATOM 959 C CA . PRO A 1 136 ? 12.413 53.758 1.569 1.00 12.38 136 PRO A CA 1
ATOM 960 C C . PRO A 1 136 ? 13.115 52.556 0.939 1.00 13.04 136 PRO A C 1
ATOM 961 O O . PRO A 1 136 ? 13.817 52.726 -0.073 1.00 12.89 136 PRO A O 1
ATOM 965 N N . LEU A 1 137 ? 12.928 51.364 1.495 1.00 12.66 137 LEU A N 1
ATOM 966 C CA . LEU A 1 137 ? 13.507 50.173 0.893 1.00 13.88 137 LEU A CA 1
ATOM 967 C C . LEU A 1 137 ? 12.878 49.862 -0.465 1.00 13.79 137 LEU A C 1
ATOM 968 O O . LEU A 1 137 ? 13.509 49.230 -1.329 1.00 14.48 137 LEU A O 1
ATOM 973 N N . CYS A 1 138 ? 11.653 50.323 -0.660 1.00 13.15 138 CYS A N 1
ATOM 974 C CA . CYS A 1 138 ? 11.011 50.190 -1.962 1.00 13.33 138 CYS A CA 1
ATOM 975 C C . CYS A 1 138 ? 11.185 51.476 -2.759 1.00 12.42 138 CYS A C 1
ATOM 976 O O . CYS A 1 138 ? 11.608 51.431 -3.916 1.00 12.35 138 CYS A O 1
ATOM 979 N N . GLY A 1 139 ? 10.862 52.610 -2.140 1.00 11.65 139 GLY A N 1
ATOM 980 C CA . GLY A 1 139 ? 11.145 53.926 -2.727 1.00 10.97 139 GLY A CA 1
ATOM 981 C C . GLY A 1 139 ? 10.386 54.289 -4.000 1.00 11.28 139 GLY A C 1
ATOM 982 O O . GLY A 1 139 ? 10.850 55.122 -4.799 1.00 10.97 139 GLY A O 1
ATOM 983 N N . LEU A 1 140 ? 9.210 53.698 -4.176 1.00 10.79 140 LEU A N 1
ATOM 984 C CA . LEU A 1 140 ? 8.378 53.970 -5.341 1.00 11.17 140 LEU A CA 1
ATOM 985 C C . LEU A 1 140 ? 7.142 54.711 -4.920 1.00 11.19 140 LEU A C 1
ATOM 986 O O . LEU A 1 140 ? 6.511 54.362 -3.921 1.00 10.99 140 LEU A O 1
ATOM 991 N N . SER A 1 141 ? 6.771 55.714 -5.706 1.00 11.71 141 SER A N 1
ATOM 992 C CA . SER A 1 141 ? 5.515 56.428 -5.504 1.00 11.23 141 SER A CA 1
ATOM 993 C C . SER A 1 141 ? 4.338 55.480 -5.757 1.00 11.79 141 SER A C 1
ATOM 994 O O . SER A 1 141 ? 4.526 54.394 -6.341 1.00 11.90 141 SER A O 1
ATOM 997 N N . PRO A 1 142 ? 3.122 55.862 -5.302 1.00 11.08 142 PRO A N 1
ATOM 998 C CA . PRO A 1 142 ? 1.934 55.069 -5.584 1.00 10.75 142 PRO A CA 1
ATOM 999 C C . PRO A 1 142 ? 1.753 54.746 -7.068 1.00 10.66 142 PRO A C 1
ATOM 1000 O O . PRO A 1 142 ? 1.503 53.607 -7.423 1.00 9.48 142 PRO A O 1
ATOM 1004 N N . SER A 1 143 ? 1.942 55.733 -7.937 1.00 11.75 143 SER A N 1
ATOM 1005 C CA . SER A 1 143 ? 1.747 55.489 -9.374 1.00 11.42 143 SER A CA 1
ATOM 1006 C C . SER A 1 143 ? 2.833 54.546 -9.920 1.00 10.83 143 SER A C 1
ATOM 1007 O O . SER A 1 143 ? 2.546 53.664 -10.727 1.00 9.49 143 SER A O 1
ATOM 1010 N N . GLN A 1 144 ? 4.075 54.741 -9.464 1.00 10.23 144 GLN A N 1
ATOM 1011 C CA . GLN A 1 144 ? 5.187 53.862 -9.809 1.00 10.48 144 GLN A CA 1
ATOM 1012 C C . GLN A 1 144 ? 4.997 52.416 -9.351 1.00 10.85 144 GLN A C 1
ATOM 1013 O O . GLN A 1 144 ? 5.297 51.476 -10.099 1.00 10.50 144 GLN A O 1
ATOM 1019 N N . TRP A 1 145 ? 4.530 52.242 -8.114 1.00 11.12 145 TRP A N 1
ATOM 1020 C CA . TRP A 1 145 ? 4.277 50.899 -7.553 1.00 11.44 145 TRP A CA 1
ATOM 1021 C C . TRP A 1 145 ? 3.162 50.220 -8.376 1.00 12.40 145 TRP A C 1
ATOM 1022 O O . TRP A 1 145 ? 3.248 49.025 -8.729 1.00 11.48 145 TRP A O 1
ATOM 1033 N N . GLN A 1 146 ? 2.138 51.001 -8.705 1.00 13.09 146 GLN A N 1
ATOM 1034 C CA . GLN A 1 146 ? 1.004 50.503 -9.491 1.00 14.59 146 GLN A CA 1
ATOM 1035 C C . GLN A 1 146 ? 1.394 50.094 -10.918 1.00 14.23 146 GLN A C 1
ATOM 1036 O O . GLN A 1 146 ? 0.760 49.229 -11.511 1.00 14.37 146 GLN A O 1
ATOM 1042 N N . ALA A 1 147 ? 2.453 50.698 -11.449 1.00 13.55 147 ALA A N 1
ATOM 1043 C CA . ALA A 1 147 ? 2.879 50.435 -12.822 1.00 13.92 147 ALA A CA 1
ATOM 1044 C C . ALA A 1 147 ? 3.693 49.152 -12.965 1.00 13.46 147 ALA A C 1
ATOM 1045 O O . ALA A 1 147 ? 3.881 48.661 -14.083 1.00 14.01 147 ALA A O 1
ATOM 1047 N N . LEU A 1 148 ? 4.164 48.594 -11.849 1.00 12.62 148 LEU A N 1
ATOM 1048 C CA . LEU A 1 148 ? 4.891 47.315 -11.885 1.00 11.64 148 LEU A CA 1
ATOM 1049 C C . LEU A 1 148 ? 3.892 46.213 -12.223 1.00 11.81 148 LEU A C 1
ATOM 1050 O O . LEU A 1 148 ? 2.676 46.435 -12.118 1.00 12.00 148 LEU A O 1
ATOM 1055 N N . ASN A 1 149 ? 4.397 45.038 -12.604 1.00 11.06 149 ASN A N 1
ATOM 1056 C CA . ASN A 1 149 ? 3.556 43.861 -12.739 1.00 11.44 149 ASN A CA 1
ATOM 1057 C C . ASN A 1 149 ? 3.467 43.128 -11.393 1.00 11.19 149 ASN A C 1
ATOM 1058 O O . ASN A 1 149 ? 4.129 43.534 -10.418 1.00 10.68 149 ASN A O 1
ATOM 1063 N N . ASN A 1 150 ? 2.625 42.099 -11.306 1.00 10.75 150 ASN A N 1
ATOM 1064 C CA . ASN A 1 150 ? 2.437 41.401 -10.014 1.00 11.18 150 ASN A CA 1
ATOM 1065 C C . ASN A 1 150 ? 3.749 40.831 -9.476 1.00 11.17 150 ASN A C 1
ATOM 1066 O O . ASN A 1 150 ? 4.087 41.003 -8.282 1.00 10.75 150 ASN A O 1
ATOM 1071 N N . ALA A 1 151 ? 4.490 40.163 -10.361 1.00 10.65 151 ALA A N 1
ATOM 1072 C CA . ALA A 1 151 ? 5.753 39.524 -9.992 1.00 11.15 151 ALA A CA 1
ATOM 1073 C C . ALA A 1 151 ? 6.773 40.525 -9.421 1.00 11.22 151 ALA A C 1
ATOM 1074 O O . ALA A 1 151 ? 7.517 40.209 -8.468 1.00 10.67 151 ALA A O 1
ATOM 1076 N N . GLU A 1 152 ? 6.801 41.729 -10.006 1.00 10.75 152 GLU A N 1
ATOM 1077 C CA . GLU A 1 152 ? 7.679 42.793 -9.534 1.00 10.62 152 GLU A CA 1
ATOM 1078 C C . GLU A 1 152 ? 7.307 43.301 -8.145 1.00 10.00 152 GLU A C 1
ATOM 1079 O O . GLU A 1 152 ? 8.195 43.508 -7.317 1.00 9.43 152 GLU A O 1
ATOM 1085 N N . ARG A 1 153 ? 6.017 43.522 -7.892 1.00 9.87 153 ARG A N 1
ATOM 1086 C CA . ARG A 1 153 ? 5.596 43.991 -6.558 1.00 10.49 153 ARG A CA 1
ATOM 1087 C C . ARG A 1 153 ? 5.963 42.931 -5.530 1.00 10.37 153 ARG A C 1
ATOM 1088 O O . ARG A 1 153 ? 6.498 43.261 -4.467 1.00 10.18 153 ARG A O 1
ATOM 1096 N N . GLU A 1 154 ? 5.691 41.661 -5.857 1.00 10.28 154 GLU A N 1
ATOM 1097 C CA . GLU A 1 154 ? 6.076 40.545 -4.966 1.00 9.87 154 GLU A CA 1
ATOM 1098 C C . GLU A 1 154 ? 7.588 40.538 -4.682 1.00 10.44 154 GLU A C 1
ATOM 1099 O O . GLU A 1 154 ? 8.028 40.447 -3.515 1.00 9.63 154 GLU A O 1
ATOM 1105 N N . GLN A 1 155 ? 8.387 40.604 -5.741 1.00 10.13 155 GLN A N 1
ATOM 1106 C CA . GLN A 1 155 ? 9.833 40.658 -5.554 1.00 11.09 155 GLN A CA 1
ATOM 1107 C C . GLN A 1 155 ? 10.236 41.821 -4.639 1.00 10.47 155 GLN A C 1
ATOM 1108 O O . GLN A 1 155 ? 11.018 41.608 -3.696 1.00 10.47 155 GLN A O 1
ATOM 1114 N N . ARG A 1 156 ? 9.734 43.036 -4.912 1.00 10.84 156 ARG A N 1
ATOM 1115 C CA . ARG A 1 156 ? 10.067 44.212 -4.078 1.00 10.79 156 ARG A CA 1
ATOM 1116 C C . ARG A 1 156 ? 9.693 44.026 -2.594 1.00 10.22 156 ARG A C 1
ATOM 1117 O O . ARG A 1 156 ? 10.523 44.287 -1.705 1.00 9.44 156 ARG A O 1
ATOM 1125 N N . ARG A 1 157 ? 8.449 43.607 -2.330 1.00 10.32 157 ARG A N 1
ATOM 1126 C CA . ARG A 1 157 ? 8.011 43.282 -0.961 1.00 9.76 157 ARG A CA 1
ATOM 1127 C C . ARG A 1 157 ? 8.900 42.255 -0.268 1.00 9.49 157 ARG A C 1
ATOM 1128 O O . ARG A 1 157 ? 9.280 42.443 0.878 1.00 9.34 157 ARG A O 1
ATOM 1136 N N . ALA A 1 158 ? 9.199 41.152 -0.949 1.00 9.65 158 ALA A N 1
ATOM 1137 C CA . ALA A 1 158 ? 9.949 40.075 -0.344 1.00 9.89 158 ALA A CA 1
ATOM 1138 C C . ALA A 1 158 ? 11.348 40.564 -0.008 1.00 10.17 158 ALA A C 1
ATOM 1139 O O . ALA A 1 158 ? 11.890 40.219 1.050 1.00 9.82 158 ALA A O 1
ATOM 1141 N N . GLN A 1 159 ? 11.931 41.370 -0.901 1.00 9.99 159 GLN A N 1
ATOM 1142 C CA . GLN A 1 159 ? 13.287 41.880 -0.689 1.00 11.51 159 GLN A CA 1
ATOM 1143 C C . GLN A 1 159 ? 13.368 42.824 0.521 1.00 11.21 159 GLN A C 1
ATOM 1144 O O . GLN A 1 159 ? 14.287 42.715 1.347 1.00 9.58 159 GLN A O 1
ATOM 1150 N N . ALA A 1 160 ? 12.405 43.747 0.610 1.00 10.62 160 ALA A N 1
ATOM 1151 C CA . ALA A 1 160 ? 12.288 44.624 1.769 1.00 11.34 160 ALA A CA 1
ATOM 1152 C C . ALA A 1 160 ? 12.022 43.835 3.053 1.00 11.12 160 ALA A C 1
ATOM 1153 O O . ALA A 1 160 ? 12.563 44.173 4.107 1.00 11.48 160 ALA A O 1
ATOM 1155 N N . THR A 1 161 ? 11.179 42.803 2.956 1.00 11.70 161 THR A N 1
ATOM 1156 C CA . THR A 1 161 ? 10.800 41.986 4.114 1.00 11.66 161 THR A CA 1
ATOM 1157 C C . THR A 1 161 ? 12.009 41.325 4.729 1.00 12.68 161 THR A C 1
ATOM 1158 O O . THR A 1 161 ? 12.204 41.372 5.958 1.00 12.52 161 THR A O 1
ATOM 1162 N N . LEU A 1 162 ? 12.856 40.757 3.881 1.00 12.81 162 LEU A N 1
ATOM 1163 C CA . LEU A 1 162 ? 14.063 40.099 4.415 1.00 13.52 162 LEU A CA 1
ATOM 1164 C C . LEU A 1 162 ? 15.064 41.077 5.014 1.00 13.61 162 LEU A C 1
ATOM 1165 O O . LEU A 1 162 ? 15.687 40.769 6.036 1.00 13.21 162 LEU A O 1
ATOM 1170 N N . LYS A 1 163 ? 15.210 42.246 4.387 1.00 13.23 163 LYS A N 1
ATOM 1171 C CA . LYS A 1 163 ? 16.095 43.307 4.912 1.00 13.98 163 LYS A CA 1
ATOM 1172 C C . LYS A 1 163 ? 15.651 43.760 6.304 1.00 13.26 163 LYS A C 1
ATOM 1173 O O . LYS A 1 163 ? 16.480 43.969 7.202 1.00 12.19 163 LYS A O 1
ATOM 1179 N N . LEU A 1 164 ? 14.337 43.869 6.472 1.00 11.91 164 LEU A N 1
ATOM 1180 C CA . LEU A 1 164 ? 13.727 44.285 7.726 1.00 11.74 164 LEU A CA 1
ATOM 1181 C C . LEU A 1 164 ? 13.886 43.227 8.817 1.00 11.65 164 LEU A C 1
ATOM 1182 O O . LEU A 1 164 ? 14.273 43.556 9.950 1.00 10.21 164 LEU A O 1
ATOM 1187 N N . TYR A 1 165 ? 13.618 41.969 8.476 1.00 11.27 165 TYR A N 1
ATOM 1188 C CA . TYR A 1 165 ? 13.852 40.856 9.414 1.00 11.37 165 TYR A CA 1
ATOM 1189 C C . TYR A 1 165 ? 15.332 40.741 9.803 1.00 12.24 165 TYR A C 1
ATOM 1190 O O . TYR A 1 165 ? 15.639 40.493 10.973 1.00 12.29 165 TYR A O 1
ATOM 1199 N N . SER A 1 166 ? 16.240 40.950 8.835 1.00 12.85 166 SER A N 1
ATOM 1200 C CA . SER A 1 166 ? 17.682 40.918 9.130 1.00 13.57 166 SER A CA 1
ATOM 1201 C C . SER A 1 166 ? 18.112 41.971 10.163 1.00 13.52 166 SER A C 1
ATOM 1202 O O . SER A 1 166 ? 19.109 41.789 10.831 1.00 12.90 166 SER A O 1
ATOM 1205 N N . LEU A 1 167 ? 17.359 43.057 10.299 1.00 13.51 167 LEU A N 1
ATOM 1206 C CA . LEU A 1 167 ? 17.627 44.047 11.338 1.00 13.58 167 LEU A CA 1
ATOM 1207 C C . LEU A 1 167 ? 17.258 43.581 12.725 1.00 13.51 167 LEU A C 1
ATOM 1208 O O . LEU A 1 167 ? 17.743 44.134 13.714 1.00 13.50 167 LEU A O 1
ATOM 1213 N N . GLY A 1 168 ? 16.388 42.576 12.797 1.00 13.17 168 GLY A N 1
ATOM 1214 C CA . GLY A 1 168 ? 15.866 42.064 14.063 1.00 12.01 168 GLY A CA 1
ATOM 1215 C C . GLY A 1 168 ? 14.414 42.449 14.316 1.00 11.52 168 GLY A C 1
ATOM 1216 O O . GLY A 1 168 ? 13.881 42.212 15.409 1.00 11.77 168 GLY A O 1
ATOM 1217 N N . VAL A 1 169 ? 13.765 43.035 13.311 1.00 10.26 169 VAL A N 1
ATOM 1218 C CA . VAL A 1 169 ? 12.359 43.469 13.436 1.00 9.75 169 VAL A CA 1
ATOM 1219 C C . VAL A 1 169 ? 11.460 42.256 13.741 1.00 9.61 169 VAL A C 1
ATOM 1220 O O . VAL A 1 169 ? 11.720 41.137 13.257 1.00 9.18 169 VAL A O 1
ATOM 1224 N N . HIS A 1 170 ? 10.433 42.456 14.566 1.00 8.45 170 HIS A N 1
ATOM 1225 C CA . HIS A 1 170 ? 9.659 41.333 15.125 1.00 9.05 170 HIS A CA 1
ATOM 1226 C C . HIS A 1 170 ? 8.612 40.760 14.184 1.00 8.09 170 HIS A C 1
ATOM 1227 O O . HIS A 1 170 ? 8.352 39.556 14.192 1.00 9.22 170 HIS A O 1
ATOM 1234 N N . SER A 1 171 ? 8.014 41.624 13.382 1.00 8.24 171 SER A N 1
ATOM 1235 C CA . SER A 1 171 ? 6.998 41.246 12.401 1.00 7.72 171 SER A CA 1
ATOM 1236 C C . SER A 1 171 ? 7.044 42.184 11.208 1.00 7.38 171 SER A C 1
ATOM 1237 O O . SER A 1 171 ? 7.226 43.373 11.372 1.00 8.38 171 SER A O 1
ATOM 1240 N N . VAL A 1 172 ? 6.859 41.646 10.004 1.00 7.71 172 VAL A N 1
ATOM 1241 C CA . VAL A 1 172 ? 6.736 42.473 8.796 1.00 8.21 172 VAL A CA 1
ATOM 1242 C C . VAL A 1 172 ? 5.388 42.196 8.121 1.00 8.56 172 VAL A C 1
ATOM 1243 O O . VAL A 1 172 ? 4.967 41.031 7.979 1.00 8.15 172 VAL A O 1
ATOM 1247 N N . ILE A 1 173 ? 4.714 43.272 7.736 1.00 8.84 173 ILE A N 1
ATOM 1248 C CA . ILE A 1 173 ? 3.440 43.202 7.011 1.00 9.54 173 ILE A CA 1
ATOM 1249 C C . ILE A 1 173 ? 3.529 44.088 5.774 1.00 10.00 173 ILE A C 1
ATOM 1250 O O . ILE A 1 173 ? 4.427 44.918 5.684 1.00 10.72 173 ILE A O 1
ATOM 1255 N N . ASP A 1 174 ? 2.600 43.912 4.838 1.00 11.08 174 ASP A N 1
ATOM 1256 C CA . ASP A 1 174 ? 2.654 44.631 3.561 1.00 11.80 174 ASP A CA 1
ATOM 1257 C C . ASP A 1 174 ? 2.254 46.105 3.691 1.00 12.46 174 ASP A C 1
ATOM 1258 O O . ASP A 1 174 ? 2.783 46.966 2.979 1.00 13.02 174 ASP A O 1
ATOM 1263 N N . HIS A 1 175 ? 1.290 46.386 4.566 1.00 12.20 175 HIS A N 1
ATOM 1264 C CA . HIS A 1 175 ? 0.655 47.702 4.641 1.00 12.05 175 HIS A CA 1
ATOM 1265 C C . HIS A 1 175 ? -0.159 47.773 5.926 1.00 11.31 175 HIS A C 1
ATOM 1266 O O . HIS A 1 175 ? -0.333 46.774 6.615 1.00 11.38 175 HIS A O 1
ATOM 1273 N N . LEU A 1 176 ? -0.664 48.955 6.240 1.00 11.69 176 LEU A N 1
ATOM 1274 C CA . LEU A 1 176 ? -1.298 49.186 7.534 1.00 11.68 176 LEU A CA 1
ATOM 1275 C C . LEU A 1 176 ? -2.678 48.546 7.639 1.00 12.19 176 LEU A C 1
ATOM 1276 O O . LEU A 1 176 ? -3.252 48.460 8.727 1.00 11.79 176 LEU A O 1
ATOM 1281 N N . GLY A 1 177 ? -3.193 48.059 6.509 1.00 12.22 177 GLY A N 1
ATOM 1282 C CA . GLY A 1 177 ? -4.423 47.270 6.527 1.00 11.41 177 GLY A CA 1
ATOM 1283 C C . GLY A 1 177 ? -4.228 45.972 7.293 1.00 11.38 177 GLY A C 1
ATOM 1284 O O . GLY A 1 177 ? -5.184 45.352 7.764 1.00 11.05 177 GLY A O 1
ATOM 1285 N N . GLU A 1 178 ? -2.975 45.568 7.431 1.00 10.72 178 GLU A N 1
ATOM 1286 C CA . GLU A 1 178 ? -2.656 44.349 8.160 1.00 10.64 178 GLU A CA 1
ATOM 1287 C C . GLU A 1 178 ? -2.278 44.592 9.613 1.00 9.90 178 GLU A C 1
ATOM 1288 O O . GLU A 1 178 ? -1.952 43.648 10.326 1.00 9.38 178 GLU A O 1
ATOM 1294 N N . LEU A 1 179 ? -2.324 45.848 10.053 1.00 9.49 179 LEU A N 1
ATOM 1295 C CA . LEU A 1 179 ? -1.850 46.191 11.397 1.00 10.13 179 LEU A CA 1
ATOM 1296 C C . LEU A 1 179 ? -2.589 45.436 12.501 1.00 10.68 179 LEU A C 1
ATOM 1297 O O . LEU A 1 179 ? -1.962 44.919 13.418 1.00 10.33 179 LEU A O 1
ATOM 1302 N N . GLU A 1 180 ? -3.921 45.439 12.422 1.00 11.55 180 GLU A N 1
ATOM 1303 C CA . GLU A 1 180 ? -4.790 44.834 13.439 1.00 14.01 180 GLU A CA 1
ATOM 1304 C C . GLU A 1 180 ? -4.444 43.355 13.650 1.00 12.53 180 GLU A C 1
ATOM 1305 O O . GLU A 1 180 ? -4.271 42.906 14.784 1.00 12.24 180 GLU A O 1
ATOM 1311 N N . SER A 1 181 ? -4.321 42.596 12.563 1.00 11.57 181 SER A N 1
ATOM 1312 C CA . SER A 1 181 ? -3.994 41.178 12.695 1.00 11.81 181 SER A CA 1
ATOM 1313 C C . SER A 1 181 ? -2.579 40.987 13.201 1.00 10.98 181 SER A C 1
ATOM 1314 O O . SER A 1 181 ? -2.290 40.016 13.921 1.00 10.80 181 SER A O 1
ATOM 1317 N N . CYS A 1 182 ? -1.698 41.889 12.778 1.00 9.82 182 CYS A N 1
ATOM 1318 C CA . CYS A 1 182 ? -0.284 41.844 13.165 1.00 10.07 182 CYS A CA 1
ATOM 1319 C C . CYS A 1 182 ? -0.181 42.015 14.678 1.00 9.58 182 CYS A C 1
ATOM 1320 O O . CYS A 1 182 ? 0.482 41.221 15.361 1.00 9.27 182 CYS A O 1
ATOM 1323 N N . LEU A 1 183 ? -0.862 43.041 15.191 1.00 10.33 183 LEU A N 1
ATOM 1324 C CA . LEU A 1 183 ? -0.900 43.291 16.649 1.00 10.70 183 LEU A CA 1
ATOM 1325 C C . LEU A 1 183 ? -1.516 42.143 17.430 1.00 11.62 183 LEU A C 1
ATOM 1326 O O . LEU A 1 183 ? -1.029 41.767 18.502 1.00 11.98 183 LEU A O 1
ATOM 1331 N N . ALA A 1 184 ? -2.586 41.564 16.896 1.00 11.91 184 ALA A N 1
ATOM 1332 C CA . ALA A 1 184 ? -3.178 40.395 17.543 1.00 11.64 184 ALA A CA 1
ATOM 1333 C C . ALA A 1 184 ? -2.191 39.226 17.629 1.00 11.32 184 ALA A C 1
ATOM 1334 O O . ALA A 1 184 ? -2.208 38.449 18.601 1.00 10.58 184 ALA A O 1
ATOM 1336 N N . ASP A 1 185 ? -1.323 39.082 16.634 1.00 10.80 185 ASP A N 1
ATOM 1337 C CA . ASP A 1 185 ? -0.405 37.955 16.678 1.00 11.29 185 ASP A CA 1
ATOM 1338 C C . ASP A 1 185 ? 0.758 38.223 17.648 1.00 11.05 185 ASP A C 1
ATOM 1339 O O . ASP A 1 185 ? 1.237 37.312 18.307 1.00 11.26 185 ASP A O 1
ATOM 1344 N N . ILE A 1 186 ? 1.191 39.481 17.745 1.00 10.04 186 ILE A N 1
ATOM 1345 C CA . ILE A 1 186 ? 2.137 39.873 18.785 1.00 9.66 186 ILE A CA 1
ATOM 1346 C C . ILE A 1 186 ? 1.572 39.596 20.194 1.00 9.28 186 ILE A C 1
ATOM 1347 O O . ILE A 1 186 ? 2.295 39.129 21.080 1.00 8.20 186 ILE A O 1
ATOM 1352 N N . ALA A 1 187 ? 0.285 39.866 20.379 1.00 9.99 187 ALA A N 1
ATOM 1353 C CA . ALA A 1 187 ? -0.394 39.582 21.640 1.00 10.85 187 ALA A CA 1
ATOM 1354 C C . ALA A 1 187 ? -0.314 38.089 21.974 1.00 11.69 187 ALA A C 1
ATOM 1355 O O . ALA A 1 187 ? -0.018 37.714 23.108 1.00 12.07 187 ALA A O 1
ATOM 1357 N N . LEU A 1 188 ? -0.556 37.241 20.981 1.00 11.13 188 LEU A N 1
ATOM 1358 C CA . LEU A 1 188 ? -0.483 35.798 21.177 1.00 11.94 188 LEU A CA 1
ATOM 1359 C C . LEU A 1 188 ? 0.927 35.366 21.533 1.00 10.84 188 LEU A C 1
ATOM 1360 O O . LEU A 1 188 ? 1.128 34.573 22.462 1.00 10.77 188 LEU A O 1
ATOM 1365 N N . ARG A 1 189 ? 1.913 35.898 20.809 1.00 11.07 189 ARG A N 1
ATOM 1366 C CA . ARG A 1 189 ? 3.326 35.623 21.116 1.00 10.91 189 ARG A CA 1
ATOM 1367 C C . ARG A 1 189 ? 3.668 36.040 22.542 1.00 11.75 189 ARG A C 1
ATOM 1368 O O . ARG A 1 189 ? 4.336 35.296 23.294 1.00 11.70 189 ARG A O 1
ATOM 1376 N N . ARG A 1 190 ? 3.175 37.215 22.935 1.00 11.97 190 ARG A N 1
ATOM 1377 C CA . ARG A 1 190 ? 3.435 37.712 24.285 1.00 12.71 190 ARG A CA 1
ATOM 1378 C C . ARG A 1 190 ? 2.830 36.780 25.352 1.00 13.44 190 ARG A C 1
ATOM 1379 O O . ARG A 1 190 ? 3.443 36.554 26.383 1.00 13.40 190 ARG A O 1
ATOM 1387 N N . SER A 1 191 ? 1.631 36.257 25.090 1.00 14.53 191 SER A N 1
ATOM 1388 C CA . SER A 1 191 ? 0.973 35.302 26.002 1.00 15.72 191 SER A CA 1
ATOM 1389 C C . SER A 1 191 ? 1.776 33.999 26.141 1.00 16.13 191 SER A C 1
ATOM 1390 O O . SER A 1 191 ? 1.696 33.306 27.169 1.00 16.28 191 SER A O 1
ATOM 1393 N N . LYS A 1 192 ? 2.550 33.658 25.112 1.00 15.59 192 LYS A N 1
ATOM 1394 C CA . LYS A 1 192 ? 3.452 32.496 25.185 1.00 16.05 192 LYS A CA 1
ATOM 1395 C C . LYS A 1 192 ? 4.768 32.819 25.867 1.00 15.43 192 LYS A C 1
ATOM 1396 O O . LYS A 1 192 ? 5.638 31.949 25.976 1.00 16.23 192 LYS A O 1
ATOM 1402 N N . GLY A 1 193 ? 4.936 34.068 26.297 1.00 14.35 193 GLY A N 1
ATOM 1403 C CA . GLY A 1 193 ? 6.135 34.461 27.019 1.00 12.87 193 GLY A CA 1
ATOM 1404 C C . GLY A 1 193 ? 7.178 35.232 26.228 1.00 12.45 193 GLY A C 1
ATOM 1405 O O . GLY A 1 193 ? 8.218 35.585 26.773 1.00 12.44 193 GLY A O 1
ATOM 1406 N N . GLU A 1 194 ? 6.931 35.480 24.941 1.00 11.77 194 GLU A N 1
ATOM 1407 C CA . GLU A 1 194 ? 7.899 36.225 24.132 1.00 11.72 194 GLU A CA 1
ATOM 1408 C C . GLU A 1 194 ? 7.992 37.690 24.587 1.00 11.58 194 GLU A C 1
ATOM 1409 O O . GLU A 1 194 ? 6.988 38.324 24.930 1.00 10.87 194 GLU A O 1
ATOM 1415 N N . LYS A 1 195 ? 9.216 38.197 24.577 1.00 11.03 195 LYS A N 1
ATOM 1416 C CA . LYS A 1 195 ? 9.504 39.588 24.885 1.00 10.46 195 LYS A CA 1
ATOM 1417 C C . LYS A 1 195 ? 10.320 40.109 23.692 1.00 9.96 195 LYS A C 1
ATOM 1418 O O . LYS A 1 195 ? 10.875 39.304 22.933 1.00 9.80 195 LYS A O 1
ATOM 1424 N N . PRO A 1 196 ? 10.350 41.441 23.487 1.00 10.14 196 PRO A N 1
ATOM 1425 C CA . PRO A 1 196 ? 11.099 42.008 22.356 1.00 9.85 196 PRO A CA 1
ATOM 1426 C C . PRO A 1 196 ? 12.571 41.605 22.340 1.00 10.49 196 PRO A C 1
ATOM 1427 O O . PRO A 1 196 ? 13.183 41.494 21.259 1.00 10.48 196 PRO A O 1
ATOM 1432 N N . PRO B 1 2 ? 32.724 34.907 25.962 1.00 26.70 2 PRO B N 1
ATOM 1433 C CA . PRO B 1 2 ? 32.444 35.123 27.386 1.00 26.19 2 PRO B CA 1
ATOM 1434 C C . PRO B 1 2 ? 30.993 35.553 27.625 1.00 25.24 2 PRO B C 1
ATOM 1435 O O . PRO B 1 2 ? 30.217 35.651 26.674 1.00 24.98 2 PRO B O 1
ATOM 1439 N N . LEU B 1 3 ? 30.636 35.779 28.890 1.00 24.18 3 LEU B N 1
ATOM 1440 C CA . LEU B 1 3 ? 29.286 36.223 29.271 1.00 22.59 3 LEU B CA 1
ATOM 1441 C C . LEU B 1 3 ? 28.910 37.577 28.635 1.00 21.45 3 LEU B C 1
ATOM 1442 O O . LEU B 1 3 ? 29.790 38.372 28.296 1.00 21.63 3 LEU B O 1
ATOM 1447 N N . PRO B 1 4 ? 27.596 37.833 28.466 1.00 19.88 4 PRO B N 1
ATOM 1448 C CA . PRO B 1 4 ? 27.111 39.149 28.058 1.00 18.76 4 PRO B CA 1
ATOM 1449 C C . PRO B 1 4 ? 27.609 40.237 29.021 1.00 18.09 4 PRO B C 1
ATOM 1450 O O . PRO B 1 4 ? 27.816 39.979 30.216 1.00 17.75 4 PRO B O 1
ATOM 1454 N N . THR B 1 5 ? 27.819 41.434 28.492 1.00 16.97 5 THR B N 1
ATOM 1455 C CA . THR B 1 5 ? 28.344 42.539 29.277 1.00 16.25 5 THR B CA 1
ATOM 1456 C C . THR B 1 5 ? 27.223 43.528 29.561 1.00 14.99 5 THR B C 1
ATOM 1457 O O . THR B 1 5 ? 26.168 43.484 28.913 1.00 14.75 5 THR B O 1
ATOM 1461 N N . PHE B 1 6 ? 27.456 44.422 30.526 1.00 14.17 6 PHE B N 1
ATOM 1462 C CA . PHE B 1 6 ? 26.478 45.443 30.909 1.00 13.03 6 PHE B CA 1
ATOM 1463 C C . PHE B 1 6 ? 26.870 46.804 30.342 1.00 12.64 6 PHE B C 1
ATOM 1464 O O . PHE B 1 6 ? 27.984 47.288 30.586 1.00 13.90 6 PHE B O 1
ATOM 1472 N N . PRO B 1 7 ? 25.972 47.428 29.563 1.00 12.42 7 PRO B N 1
ATOM 1473 C CA . PRO B 1 7 ? 26.315 48.735 28.988 1.00 11.23 7 PRO B CA 1
ATOM 1474 C C . PRO B 1 7 ? 26.262 49.922 29.963 1.00 10.81 7 PRO B C 1
ATOM 1475 O O . PRO B 1 7 ? 26.992 50.890 29.766 1.00 10.24 7 PRO B O 1
ATOM 1479 N N . ALA B 1 8 ? 25.435 49.841 31.003 1.00 9.04 8 ALA B N 1
ATOM 1480 C CA . ALA B 1 8 ? 25.274 50.957 31.932 1.00 8.86 8 ALA B CA 1
ATOM 1481 C C . ALA B 1 8 ? 24.653 50.427 33.222 1.00 7.73 8 ALA B C 1
ATOM 1482 O O . ALA B 1 8 ? 23.893 49.458 33.188 1.00 8.31 8 ALA B O 1
ATOM 1484 N N . LEU B 1 9 ? 24.977 51.085 34.329 1.00 6.96 9 LEU B N 1
ATOM 1485 C CA . LEU B 1 9 ? 24.364 50.809 35.613 1.00 7.48 9 LEU B CA 1
ATOM 1486 C C . LEU B 1 9 ? 23.767 52.082 36.193 1.00 6.99 9 LEU B C 1
ATOM 1487 O O . LEU B 1 9 ? 24.404 53.154 36.201 1.00 7.68 9 LEU B O 1
ATOM 1492 N N . LEU B 1 10 ? 22.531 51.963 36.669 1.00 6.15 10 LEU B N 1
ATOM 1493 C CA . LEU B 1 10 ? 21.835 53.055 37.363 1.00 5.24 10 LEU B CA 1
ATOM 1494 C C . LEU B 1 10 ? 21.740 52.719 38.828 1.00 5.37 10 LEU B C 1
ATOM 1495 O O . LEU B 1 10 ? 21.443 51.571 39.162 1.00 5.49 10 LEU B O 1
ATOM 1500 N N . PHE B 1 11 ? 21.969 53.708 39.703 1.00 6.03 11 PHE B N 1
ATOM 1501 C CA . PHE B 1 11 ? 21.886 53.491 41.156 1.00 6.01 11 PHE B CA 1
ATOM 1502 C C . PHE B 1 11 ? 20.968 54.511 41.794 1.00 6.28 11 PHE B C 1
ATOM 1503 O O . PHE B 1 11 ? 21.050 55.695 41.494 1.00 6.45 11 PHE B O 1
ATOM 1511 N N . GLY B 1 12 ? 20.114 54.075 42.708 1.00 6.63 12 GLY B N 1
ATOM 1512 C CA . GLY B 1 12 ? 19.534 55.047 43.645 1.00 5.65 12 GLY B CA 1
ATOM 1513 C C . GLY B 1 12 ? 20.672 55.732 44.415 1.00 6.18 12 GLY B C 1
ATOM 1514 O O . GLY B 1 12 ? 21.730 55.148 44.618 1.00 6.51 12 GLY B O 1
ATOM 1515 N N . LEU B 1 13 ? 20.461 56.961 44.863 1.00 5.68 13 LEU B N 1
ATOM 1516 C CA . LEU B 1 13 ? 21.455 57.617 45.683 1.00 6.61 13 LEU B CA 1
ATOM 1517 C C . LEU B 1 13 ? 21.247 57.342 47.181 1.00 6.10 13 LEU B C 1
ATOM 1518 O O . LEU B 1 13 ? 21.965 56.514 47.778 1.00 4.84 13 LEU B O 1
ATOM 1523 N N . SER B 1 14 ? 20.249 57.995 47.770 1.00 5.75 14 SER B N 1
ATOM 1524 C CA . SER B 1 14 ? 19.869 57.760 49.172 1.00 6.12 14 SER B CA 1
ATOM 1525 C C . SER B 1 14 ? 19.378 56.319 49.409 1.00 6.20 14 SER B C 1
ATOM 1526 O O . SER B 1 14 ? 18.580 55.778 48.617 1.00 6.43 14 SER B O 1
ATOM 1529 N N . GLY B 1 15 ? 19.837 5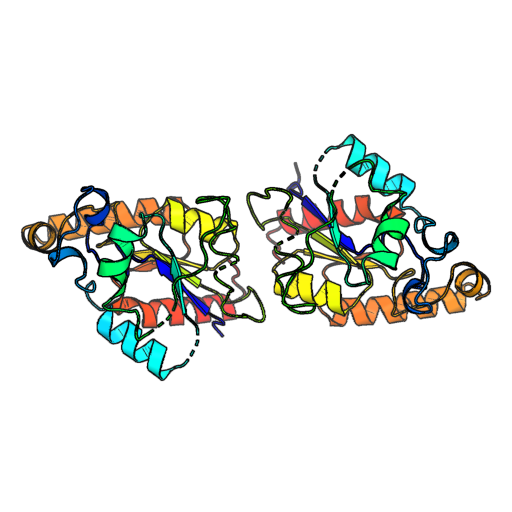5.692 50.494 1.00 6.59 15 GLY B N 1
ATOM 1530 C CA . GLY B 1 15 ? 19.421 54.321 50.840 1.00 6.66 15 GLY B CA 1
ATOM 1531 C C . GLY B 1 15 ? 19.956 53.292 49.862 1.00 6.77 15 GLY B C 1
ATOM 1532 O O . GLY B 1 15 ? 19.374 52.197 49.669 1.00 6.37 15 GLY B O 1
ATOM 1533 N N . CYS B 1 16 ? 21.065 53.638 49.216 1.00 5.55 16 CYS B N 1
ATOM 1534 C CA . CYS B 1 16 ? 21.629 52.737 48.230 1.00 6.09 16 CYS B CA 1
ATOM 1535 C C . CYS B 1 16 ? 23.147 52.945 48.119 1.00 5.77 16 CYS B C 1
ATOM 1536 O O . CYS B 1 16 ? 23.899 52.148 48.672 1.00 6.05 16 CYS B O 1
ATOM 1539 N N . LEU B 1 17 ? 23.593 54.005 47.434 1.00 4.83 17 LEU B N 1
ATOM 1540 C CA . LEU B 1 17 ? 25.017 54.364 47.414 1.00 4.71 17 LEU B CA 1
ATOM 1541 C C . LEU B 1 17 ? 25.459 54.949 48.762 1.00 4.22 17 LEU B C 1
ATOM 1542 O O . LEU B 1 17 ? 26.520 54.627 49.274 1.00 4.69 17 LEU B O 1
ATOM 1547 N N . VAL B 1 18 ? 24.625 55.822 49.317 1.00 4.12 18 VAL B N 1
ATOM 1548 C CA . VAL B 1 18 ? 24.964 56.548 50.526 1.00 4.80 18 VAL B CA 1
ATOM 1549 C C . VAL B 1 18 ? 23.719 56.507 51.412 1.00 5.23 18 VAL B C 1
ATOM 1550 O O . VAL B 1 18 ? 22.697 55.943 51.014 1.00 5.95 18 VAL B O 1
ATOM 1554 N N . ASP B 1 19 ? 23.789 57.128 52.586 1.00 4.50 19 ASP B N 1
ATOM 1555 C CA . ASP B 1 19 ? 22.592 57.352 53.412 1.00 5.31 19 ASP B CA 1
ATOM 1556 C C . ASP B 1 19 ? 21.863 56.057 53.812 1.00 6.11 19 ASP B C 1
ATOM 1557 O O . ASP B 1 19 ? 20.660 55.870 53.539 1.00 7.34 19 ASP B O 1
ATOM 1562 N N . PHE B 1 20 ? 22.601 55.151 54.437 1.00 4.89 20 PHE B N 1
ATOM 1563 C CA . PHE B 1 20 ? 22.029 53.876 54.899 1.00 5.68 20 PHE B CA 1
ATOM 1564 C C . PHE B 1 20 ? 20.762 54.156 55.715 1.00 5.86 20 PHE B C 1
ATOM 1565 O O . PHE B 1 20 ? 20.790 54.976 56.651 1.00 5.62 20 PHE B O 1
ATOM 1573 N N . GLY B 1 21 ? 19.665 53.479 55.362 1.00 5.62 21 GLY B N 1
ATOM 1574 C CA . GLY B 1 21 ? 18.386 53.705 56.030 1.00 6.29 21 GLY B CA 1
ATOM 1575 C C . GLY B 1 21 ? 17.578 54.905 55.571 1.00 6.81 21 GLY B C 1
ATOM 1576 O O . GLY B 1 21 ? 16.586 55.252 56.223 1.00 7.20 21 GLY B O 1
ATOM 1577 N N . ALA B 1 22 ? 17.981 55.514 54.448 1.00 6.74 22 ALA B N 1
ATOM 1578 C CA . ALA B 1 22 ? 17.259 56.641 53.796 1.00 7.46 22 ALA B CA 1
ATOM 1579 C C . ALA B 1 22 ? 16.920 57.751 54.788 1.00 7.87 22 ALA B C 1
ATOM 1580 O O . ALA B 1 22 ? 15.777 58.233 54.854 1.00 7.31 22 ALA B O 1
ATOM 1582 N N . GLN B 1 23 ? 17.922 58.146 55.566 1.00 7.35 23 GLN B N 1
ATOM 1583 C CA . GLN B 1 23 ? 17.697 59.126 56.647 1.00 7.28 23 GLN B CA 1
ATOM 1584 C C . GLN B 1 23 ? 17.538 60.548 56.162 1.00 7.15 23 GLN B C 1
ATOM 1585 O O . GLN B 1 23 ? 16.989 61.397 56.892 1.00 7.70 23 GLN B O 1
ATOM 1591 N N . ALA B 1 24 ? 17.995 60.838 54.940 1.00 6.94 24 ALA B N 1
ATOM 1592 C CA . ALA B 1 24 ? 17.791 62.188 54.361 1.00 7.13 24 ALA B CA 1
ATOM 1593 C C . ALA B 1 24 ? 16.301 62.562 54.293 1.00 7.88 24 ALA B C 1
ATOM 1594 O O . ALA B 1 24 ? 15.941 63.752 54.304 1.00 8.60 24 ALA B O 1
ATOM 1596 N N . ALA B 1 25 ? 15.438 61.556 54.203 1.00 7.90 25 ALA B N 1
ATOM 1597 C CA . ALA B 1 25 ? 13.991 61.781 54.234 1.00 8.00 25 ALA B CA 1
ATOM 1598 C C . ALA B 1 25 ? 13.466 62.291 55.582 1.00 8.70 25 ALA B C 1
ATOM 1599 O O . ALA B 1 25 ? 12.268 62.612 55.690 1.00 9.05 25 ALA B O 1
ATOM 1601 N N . THR B 1 26 ? 14.317 62.335 56.613 1.00 7.46 26 THR B N 1
ATOM 1602 C CA . THR B 1 26 ? 13.847 62.665 57.970 1.00 8.23 26 THR B CA 1
ATOM 1603 C C . THR B 1 26 ? 14.106 64.128 58.324 1.00 8.38 26 THR B C 1
ATOM 1604 O O . THR B 1 26 ? 13.759 64.566 59.426 1.00 9.19 26 THR B O 1
ATOM 1608 N N . SER B 1 27 ? 14.759 64.868 57.427 1.00 8.19 27 SER B N 1
ATOM 1609 C CA . SER B 1 27 ? 15.090 66.257 57.708 1.00 8.22 27 SER B CA 1
ATOM 1610 C C . SER B 1 27 ? 15.156 67.068 56.424 1.00 8.14 27 SER B C 1
ATOM 1611 O O . SER B 1 27 ? 15.601 66.563 55.409 1.00 7.46 27 SER B O 1
ATOM 1614 N N . ASP B 1 28 ? 14.704 68.322 56.472 1.00 7.75 28 ASP B N 1
ATOM 1615 C CA . ASP B 1 28 ? 14.789 69.188 55.295 1.00 8.67 28 ASP B CA 1
ATOM 1616 C C . ASP B 1 28 ? 16.186 69.769 55.075 1.00 8.90 28 ASP B C 1
ATOM 1617 O O . ASP B 1 28 ? 16.487 70.308 54.010 1.00 8.50 28 ASP B O 1
ATOM 1622 N N . THR B 1 29 ? 17.050 69.659 56.071 1.00 8.99 29 THR B N 1
ATOM 1623 C CA . THR B 1 29 ? 18.384 70.232 55.907 1.00 10.30 29 THR B CA 1
ATOM 1624 C C . THR B 1 29 ? 19.410 69.123 55.771 1.00 9.83 29 THR B C 1
ATOM 1625 O O . THR B 1 29 ? 19.285 68.074 56.419 1.00 9.94 29 THR B O 1
ATOM 1629 N N . PRO B 1 30 ? 20.427 69.353 54.929 1.00 9.78 30 PRO B N 1
ATOM 1630 C CA . PRO B 1 30 ? 21.415 68.282 54.672 1.00 9.90 30 PRO B CA 1
ATOM 1631 C C . PRO B 1 30 ? 22.272 67.929 55.892 1.00 10.23 30 PRO B C 1
ATOM 1632 O O . PRO B 1 30 ? 22.671 68.814 56.660 1.00 9.56 30 PRO B O 1
ATOM 1636 N N . ASP B 1 31 ? 22.486 66.631 56.087 1.00 9.64 31 ASP B N 1
ATOM 1637 C CA . ASP B 1 31 ? 23.225 66.103 57.218 1.00 9.85 31 ASP B CA 1
ATOM 1638 C C . ASP B 1 31 ? 24.469 65.373 56.719 1.00 9.37 31 ASP B C 1
ATOM 1639 O O . ASP B 1 31 ? 24.365 64.373 56.009 1.00 8.71 31 ASP B O 1
ATOM 1644 N N . ASP B 1 32 ? 25.654 65.852 57.111 1.00 9.15 32 ASP B N 1
ATOM 1645 C CA . ASP B 1 32 ? 26.912 65.252 56.638 1.00 8.89 32 ASP B CA 1
ATOM 1646 C C . ASP B 1 32 ? 27.023 63.752 56.967 1.00 8.53 32 ASP B C 1
ATOM 1647 O O . ASP B 1 32 ? 27.722 63.027 56.268 1.00 8.19 32 ASP B O 1
ATOM 1652 N N . GLU B 1 33 ? 26.349 63.297 58.025 1.00 7.93 33 GLU B N 1
ATOM 1653 C CA . GLU B 1 33 ? 26.406 61.878 58.388 1.00 9.08 33 GLU B CA 1
ATOM 1654 C C . GLU B 1 33 ? 25.760 60.997 57.314 1.00 7.72 33 GLU B C 1
ATOM 1655 O O . GLU B 1 33 ? 26.166 59.867 57.121 1.00 7.87 33 GLU B O 1
ATOM 1661 N N . HIS B 1 34 ? 24.760 61.535 56.619 1.00 6.78 34 HIS B N 1
ATOM 1662 C CA . HIS B 1 34 ? 24.011 60.778 55.622 1.00 6.74 34 HIS B CA 1
ATOM 1663 C C . HIS B 1 34 ? 24.846 60.510 54.350 1.00 7.16 34 HIS B C 1
ATOM 1664 O O . HIS B 1 34 ? 24.542 59.609 53.556 1.00 7.05 34 HIS B O 1
ATOM 1671 N N . ALA B 1 35 ? 25.885 61.303 54.136 1.00 6.71 35 ALA B N 1
ATOM 1672 C CA . ALA B 1 35 ? 26.722 61.118 52.956 1.00 7.41 35 ALA B CA 1
ATOM 1673 C C . ALA B 1 35 ? 27.692 59.912 53.067 1.00 7.76 35 ALA B C 1
ATOM 1674 O O . ALA B 1 35 ? 28.392 59.588 52.098 1.00 8.50 35 ALA B O 1
ATOM 1676 N N . GLN B 1 36 ? 27.723 59.239 54.228 1.00 8.54 36 GLN B N 1
ATOM 1677 C CA . GLN B 1 36 ? 28.571 58.059 54.386 1.00 8.74 36 GLN B CA 1
ATOM 1678 C C . GLN B 1 36 ? 28.110 57.041 53.335 1.00 8.51 36 GLN B C 1
ATOM 1679 O O . GLN B 1 36 ? 26.909 56.802 53.177 1.00 6.36 36 GLN B O 1
ATOM 1685 N N . LEU B 1 37 ? 29.060 56.492 52.578 1.00 7.46 37 LEU B N 1
ATOM 1686 C CA . LEU B 1 37 ? 28.746 55.358 51.688 1.00 6.81 37 LEU B CA 1
ATOM 1687 C C . LEU B 1 37 ? 28.234 54.117 52.424 1.00 6.77 37 LEU B C 1
ATOM 1688 O O . LEU B 1 37 ? 28.660 53.832 53.539 1.00 6.69 37 LEU B O 1
ATOM 1693 N N . THR B 1 38 ? 27.326 53.377 51.788 1.00 6.14 38 THR B N 1
ATOM 1694 C CA . THR B 1 38 ? 26.792 52.131 52.349 1.00 6.16 38 THR B CA 1
ATOM 1695 C C . THR B 1 38 ? 27.837 50.993 52.368 1.00 6.59 38 THR B C 1
ATOM 1696 O O . THR B 1 38 ? 28.826 51.043 51.626 1.00 5.62 38 THR B O 1
ATOM 1700 N N . PRO B 1 39 ? 27.640 49.994 53.246 1.00 6.74 39 PRO B N 1
ATOM 1701 C CA . PRO B 1 39 ? 28.658 48.941 53.378 1.00 6.67 39 PRO B CA 1
ATOM 1702 C C . PRO B 1 39 ? 28.987 48.263 52.030 1.00 6.65 39 PRO B C 1
ATOM 1703 O O . PRO B 1 39 ? 28.086 47.889 51.282 1.00 6.43 39 PRO B O 1
ATOM 1707 N N . GLY B 1 40 ? 30.274 48.159 51.720 1.00 6.20 40 GLY B N 1
ATOM 1708 C CA . GLY B 1 40 ? 30.715 47.520 50.484 1.00 7.22 40 GLY B CA 1
ATOM 1709 C C . GLY B 1 40 ? 30.762 48.434 49.269 1.00 7.71 40 GLY B C 1
ATOM 1710 O O . GLY B 1 40 ? 31.274 48.023 48.231 1.00 7.67 40 GLY B O 1
ATOM 1711 N N . ALA B 1 41 ? 30.245 49.669 49.395 1.00 7.67 41 ALA B N 1
ATOM 1712 C CA . ALA B 1 41 ? 30.164 50.600 48.250 1.00 7.73 41 ALA B CA 1
ATOM 1713 C C . ALA B 1 41 ? 31.556 50.937 47.685 1.00 8.41 41 ALA B C 1
ATOM 1714 O O . ALA B 1 41 ? 31.735 50.934 46.472 1.00 7.42 41 ALA B O 1
ATOM 1716 N N . GLN B 1 42 ? 32.529 51.234 48.560 1.00 7.69 42 GLN B N 1
ATOM 1717 C CA . GLN B 1 42 ? 33.880 51.588 48.089 1.00 8.60 42 GLN B CA 1
ATOM 1718 C C . GLN B 1 42 ? 34.479 50.492 47.217 1.00 7.58 42 GLN B C 1
ATOM 1719 O O . GLN B 1 42 ? 35.080 50.770 46.187 1.00 7.22 42 GLN B O 1
ATOM 1725 N N . ASN B 1 43 ? 34.312 49.250 47.662 1.00 7.74 43 ASN B N 1
ATOM 1726 C CA . ASN B 1 43 ? 34.780 48.060 46.957 1.00 7.39 43 ASN B CA 1
ATOM 1727 C C . ASN B 1 43 ? 34.076 47.937 45.582 1.00 7.37 43 ASN B C 1
ATOM 1728 O O . ASN B 1 43 ? 34.740 47.851 44.529 1.00 6.54 43 ASN B O 1
ATOM 1733 N N . ALA B 1 44 ? 32.736 47.934 45.588 1.00 6.55 44 ALA B N 1
ATOM 1734 C CA . ALA B 1 44 ? 31.989 47.826 44.319 1.00 6.50 44 ALA B CA 1
ATOM 1735 C C . ALA B 1 44 ? 32.344 48.968 43.359 1.00 5.92 44 ALA B C 1
ATOM 1736 O O . ALA B 1 44 ? 32.537 48.747 42.155 1.00 6.55 44 ALA B O 1
ATOM 1738 N N . LEU B 1 45 ? 32.401 50.195 43.881 1.00 5.62 45 LEU B N 1
ATOM 1739 C CA . LEU B 1 45 ? 32.589 51.372 43.027 1.00 5.89 45 LEU B CA 1
ATOM 1740 C C . LEU B 1 45 ? 34.008 51.492 42.473 1.00 6.54 45 LEU B C 1
ATOM 1741 O O . LEU B 1 45 ? 34.184 52.017 41.378 1.00 7.46 45 LEU B O 1
ATOM 1746 N N . LYS B 1 46 ? 35.010 50.999 43.202 1.00 7.08 46 LYS B N 1
ATOM 1747 C CA . LYS B 1 46 ? 36.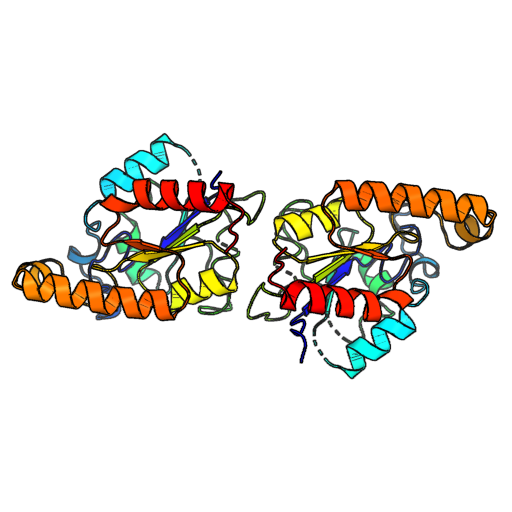370 50.952 42.630 1.00 7.37 46 LYS B CA 1
ATOM 1748 C C . LYS B 1 46 ? 36.413 50.084 41.392 1.00 8.17 46 LYS B C 1
ATOM 1749 O O . LYS B 1 46 ? 36.933 50.536 40.374 1.00 8.97 46 LYS B O 1
ATOM 1755 N N . ALA B 1 47 ? 35.846 48.871 41.474 1.00 8.63 47 ALA B N 1
ATOM 1756 C CA . ALA B 1 47 ? 35.816 47.933 40.347 1.00 9.78 47 ALA B CA 1
ATOM 1757 C C . ALA B 1 47 ? 35.124 48.566 39.156 1.00 10.19 47 ALA B C 1
ATOM 1758 O O . ALA B 1 47 ? 35.654 48.534 38.029 1.00 10.13 47 ALA B O 1
ATOM 1760 N N . LEU B 1 48 ? 33.980 49.205 39.408 1.00 9.43 48 LEU B N 1
ATOM 1761 C CA . LEU B 1 48 ? 33.199 49.808 38.325 1.00 9.44 48 LEU B CA 1
ATOM 1762 C C . LEU B 1 48 ? 33.899 51.008 37.701 1.00 10.38 48 LEU B C 1
ATOM 1763 O O . LEU B 1 48 ? 33.957 51.145 36.466 1.00 10.15 48 LEU B O 1
ATOM 1768 N N . ARG B 1 49 ? 34.434 51.887 38.545 1.00 10.83 49 ARG B N 1
ATOM 1769 C CA . ARG B 1 49 ? 35.134 53.052 38.041 1.00 11.94 49 ARG B CA 1
ATOM 1770 C C . ARG B 1 49 ? 36.392 52.636 37.270 1.00 12.69 49 ARG B C 1
ATOM 1771 O O . ARG B 1 49 ? 36.663 53.170 36.189 1.00 13.10 49 ARG B O 1
ATOM 1779 N N . ASP B 1 50 ? 37.152 51.693 37.817 1.00 13.64 50 ASP B N 1
ATOM 1780 C CA . ASP B 1 50 ? 38.341 51.202 37.113 1.00 14.91 50 ASP B CA 1
ATOM 1781 C C . ASP B 1 50 ? 37.995 50.596 35.758 1.00 15.41 50 ASP B C 1
ATOM 1782 O O . ASP B 1 50 ? 38.753 50.793 34.799 1.00 16.27 50 ASP B O 1
ATOM 1787 N N . GLN B 1 51 ? 36.858 49.893 35.676 1.00 15.27 51 GLN B N 1
ATOM 1788 C CA . GLN B 1 51 ? 36.363 49.301 34.420 1.00 15.84 51 GLN B CA 1
ATOM 1789 C C . GLN B 1 51 ? 35.879 50.330 33.398 1.00 14.66 51 GLN B C 1
ATOM 1790 O O . GLN B 1 51 ? 35.656 49.977 32.236 1.00 15.29 51 GLN B O 1
ATOM 1796 N N . GLY B 1 52 ? 35.627 51.563 33.830 1.00 12.82 52 GLY B N 1
ATOM 1797 C CA . GLY B 1 52 ? 34.971 52.553 32.969 1.00 11.16 52 G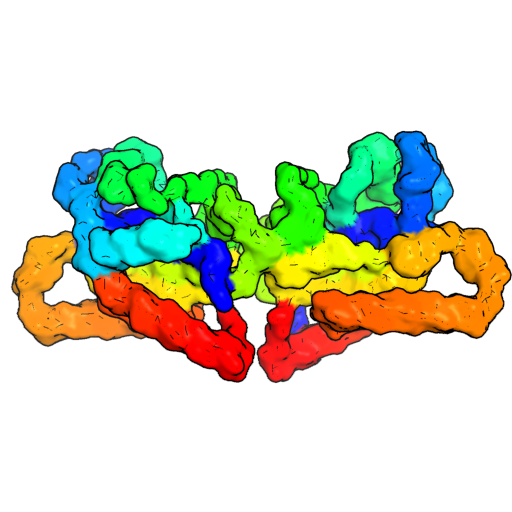LY B CA 1
ATOM 1798 C C . GLY B 1 52 ? 33.492 52.237 32.747 1.00 11.18 52 GLY B C 1
ATOM 1799 O O . GLY B 1 52 ? 32.911 52.644 31.738 1.00 11.27 52 GLY B O 1
ATOM 1808 N N . PRO B 1 54 ? 29.859 52.900 32.580 1.00 9.55 54 PRO B N 1
ATOM 1809 C CA . PRO B 1 54 ? 29.006 54.086 32.711 1.00 9.30 54 PRO B CA 1
ATOM 1810 C C . PRO B 1 54 ? 27.977 53.897 33.822 1.00 8.56 54 PRO B C 1
ATOM 1811 O O . PRO B 1 54 ? 27.208 52.928 33.808 1.00 8.30 54 PRO B O 1
ATOM 1815 N N . CYS B 1 55 ? 27.990 54.824 34.778 1.00 8.28 55 CYS B N 1
ATOM 1816 C CA . CYS B 1 55 ? 27.094 54.785 35.934 1.00 7.20 55 CYS B CA 1
ATOM 1817 C C . CYS B 1 55 ? 26.484 56.151 36.126 1.00 7.24 55 CYS B C 1
ATOM 1818 O O . CYS B 1 55 ? 27.163 57.159 35.952 1.00 6.83 55 CYS B O 1
ATOM 1821 N N . ALA B 1 56 ? 25.202 56.181 36.496 1.00 6.33 56 ALA B N 1
ATOM 1822 C CA . ALA B 1 56 ? 24.545 57.417 36.902 1.00 7.55 56 ALA B CA 1
ATOM 1823 C C . ALA B 1 56 ? 23.755 57.131 38.165 1.00 6.93 56 ALA B C 1
ATOM 1824 O O . ALA B 1 56 ? 23.297 55.992 38.353 1.00 6.98 56 ALA B O 1
ATOM 1826 N N . TRP B 1 57 ? 23.552 58.160 38.991 1.00 6.32 57 TRP B N 1
ATOM 1827 C CA . TRP B 1 57 ? 22.650 58.021 40.139 1.00 6.83 57 TRP B CA 1
ATOM 1828 C C . TRP B 1 57 ? 21.322 58.711 39.908 1.00 7.22 57 TRP B C 1
ATOM 1829 O O . TRP B 1 57 ? 21.233 59.707 39.168 1.00 7.63 57 TRP B O 1
ATOM 1840 N N . ILE B 1 58 ? 20.294 58.163 40.554 1.00 7.00 58 ILE B N 1
ATOM 1841 C CA . ILE B 1 58 ? 18.933 58.672 40.447 1.00 6.80 58 ILE B CA 1
ATOM 1842 C C . ILE B 1 58 ? 18.399 58.928 41.839 1.00 6.74 58 ILE B C 1
ATOM 1843 O O . ILE B 1 58 ? 18.552 58.091 42.726 1.00 7.20 58 ILE B O 1
ATOM 1848 N N . ASP B 1 59 ? 17.745 60.065 42.028 1.00 7.61 59 ASP B N 1
ATOM 1849 C CA . ASP B 1 59 ? 16.978 60.264 43.262 1.00 7.91 59 ASP B CA 1
ATOM 1850 C C . ASP B 1 59 ? 15.782 61.195 43.045 1.00 8.32 59 ASP B C 1
ATOM 1851 O O . ASP B 1 59 ? 15.556 61.695 41.925 1.00 8.64 59 ASP B O 1
ATOM 1856 N N . GLU B 1 60 ? 14.986 61.388 44.094 1.00 8.08 60 GLU B N 1
ATOM 1857 C CA . GLU B 1 60 ? 13.839 62.301 44.015 1.00 8.29 60 GLU B CA 1
ATOM 1858 C C . GLU B 1 60 ? 13.908 63.358 45.118 1.00 8.81 60 GLU B C 1
ATOM 1859 O O . GLU B 1 60 ? 13.099 64.293 45.147 1.00 8.27 60 GLU B O 1
ATOM 1865 N N . LEU B 1 61 ? 14.884 63.232 46.015 1.00 8.29 61 LEU B N 1
ATOM 1866 C CA . LEU B 1 61 ? 15.038 64.223 47.084 1.00 8.07 61 LEU B CA 1
ATOM 1867 C C . LEU B 1 61 ? 15.250 65.604 46.491 1.00 7.96 61 LEU B C 1
ATOM 1868 O O . LEU B 1 61 ? 15.770 65.714 45.378 1.00 7.76 61 LEU B O 1
ATOM 1873 N N . PRO B 1 62 ? 14.860 66.663 47.233 1.00 8.50 62 PRO B N 1
ATOM 1874 C CA . PRO B 1 62 ? 15.193 68.015 46.802 1.00 9.23 62 PRO B CA 1
ATOM 1875 C C . PRO B 1 62 ? 16.675 68.163 46.553 1.00 9.68 62 PRO B C 1
ATOM 1876 O O . PRO B 1 62 ? 17.475 67.492 47.212 1.00 10.06 62 PRO B O 1
ATOM 1880 N N . GLU B 1 63 ? 17.041 69.063 45.642 1.00 10.17 63 GLU B N 1
ATOM 1881 C CA . GLU B 1 63 ? 18.445 69.333 45.284 1.00 11.01 63 GLU B CA 1
ATOM 1882 C C . GLU B 1 63 ? 19.300 69.691 46.515 1.00 11.20 63 GLU B C 1
ATOM 1883 O O . GLU B 1 63 ? 20.470 69.294 46.606 1.00 10.58 63 GLU B O 1
ATOM 1889 N N . ALA B 1 64 ? 18.710 70.428 47.461 1.00 10.36 64 ALA B N 1
ATOM 1890 C CA . ALA B 1 64 ? 19.405 70.823 48.695 1.00 10.34 64 ALA B CA 1
ATOM 1891 C C . ALA B 1 64 ? 19.960 69.638 49.464 1.00 10.10 64 ALA B C 1
ATOM 1892 O O . ALA B 1 64 ? 20.940 69.774 50.220 1.00 10.52 64 ALA B O 1
ATOM 1894 N N . LEU B 1 65 ? 19.317 68.488 49.277 1.00 9.31 65 LEU B N 1
ATOM 1895 C CA . LEU B 1 65 ? 19.708 67.246 49.927 1.00 9.18 65 LEU B CA 1
ATOM 1896 C C . LEU B 1 65 ? 20.538 66.301 49.049 1.00 8.97 65 LEU B C 1
ATOM 1897 O O . LEU B 1 65 ? 21.555 65.782 49.505 1.00 9.25 65 LEU B O 1
ATOM 1902 N N . SER B 1 66 ? 20.141 66.088 47.797 1.00 8.93 66 SER B N 1
ATOM 1903 C CA . SER B 1 66 ? 20.882 65.118 46.978 1.00 8.11 66 SER B CA 1
ATOM 1904 C C . SER B 1 66 ? 22.244 65.656 46.510 1.00 9.09 66 SER B C 1
ATOM 1905 O O . SER B 1 66 ? 23.174 64.870 46.284 1.00 8.82 66 SER B O 1
ATOM 1908 N N . THR B 1 67 ? 22.379 66.976 46.345 1.00 8.82 67 THR B N 1
ATOM 1909 C CA . THR B 1 67 ? 23.683 67.506 45.924 1.00 9.10 67 THR B CA 1
ATOM 1910 C C . THR B 1 67 ? 24.787 67.168 46.939 1.00 9.78 67 THR B C 1
ATOM 1911 O O . THR B 1 67 ? 25.810 66.594 46.550 1.00 9.23 67 THR B O 1
ATOM 1915 N N . PRO B 1 68 ? 24.589 67.511 48.237 1.00 9.20 68 PRO B N 1
ATOM 1916 C CA . PRO B 1 68 ? 25.561 67.105 49.266 1.00 8.94 68 PRO B CA 1
ATOM 1917 C C . PRO B 1 68 ? 25.691 65.577 49.375 1.00 8.75 68 PRO B C 1
ATOM 1918 O O . PRO B 1 68 ? 26.813 65.059 49.561 1.00 8.06 68 PRO B O 1
ATOM 1922 N N . LEU B 1 69 ? 24.573 64.852 49.272 1.00 7.50 69 LEU B N 1
ATOM 1923 C CA . LEU B 1 69 ? 24.627 63.374 49.292 1.00 7.54 69 LEU B CA 1
ATOM 1924 C C . LEU B 1 69 ? 25.523 62.758 48.216 1.00 7.65 69 LEU B C 1
ATOM 1925 O O . LEU B 1 69 ? 26.117 61.696 48.442 1.00 7.45 69 LEU B O 1
ATOM 1930 N N . ALA B 1 70 ? 25.601 63.401 47.043 1.00 6.71 70 ALA B N 1
ATOM 1931 C CA . ALA B 1 70 ? 26.374 62.853 45.929 1.00 7.88 70 ALA B CA 1
ATOM 1932 C C . ALA B 1 70 ? 27.892 63.127 46.035 1.00 8.53 70 ALA B C 1
ATOM 1933 O O . ALA B 1 70 ? 28.676 62.642 45.206 1.00 8.25 70 ALA B O 1
ATOM 1935 N N . ALA B 1 71 ? 28.298 63.870 47.069 1.00 8.08 71 ALA B N 1
ATOM 1936 C CA . ALA B 1 71 ? 29.723 64.187 47.287 1.00 8.57 71 ALA B CA 1
ATOM 1937 C C . ALA B 1 71 ? 30.699 63.006 47.099 1.00 8.99 71 ALA B C 1
ATOM 1938 O O . ALA B 1 71 ? 31.687 63.162 46.365 1.00 9.26 71 ALA B O 1
ATOM 1940 N N . PRO B 1 72 ? 30.445 61.834 47.739 1.00 8.91 72 PRO B N 1
ATOM 1941 C CA . PRO B 1 72 ? 31.407 60.748 47.555 1.00 9.24 72 PRO B CA 1
ATOM 1942 C C . PRO B 1 72 ? 31.441 60.043 46.183 1.00 9.51 72 PRO B C 1
ATOM 1943 O O . PRO B 1 72 ? 32.308 59.198 45.980 1.00 9.46 72 PRO B O 1
ATOM 1947 N N . VAL B 1 73 ? 30.537 60.394 45.264 1.00 9.56 73 VAL B N 1
ATOM 1948 C CA . VAL B 1 73 ? 30.516 59.786 43.922 1.00 9.22 73 VAL B CA 1
ATOM 1949 C C . VAL B 1 73 ? 30.624 60.795 42.774 1.00 10.29 73 VAL B C 1
ATOM 1950 O O . VAL B 1 73 ? 30.766 60.404 41.613 1.00 10.62 73 VAL B O 1
ATOM 1954 N N . ASN B 1 74 ? 30.554 62.090 43.063 1.00 11.19 74 ASN B N 1
ATOM 1955 C CA . ASN B 1 74 ? 30.493 63.055 41.963 1.00 13.24 74 ASN B CA 1
ATOM 1956 C C . ASN B 1 74 ? 31.811 63.276 41.202 1.00 14.55 74 ASN B C 1
ATOM 1957 O O . ASN B 1 74 ? 31.831 64.032 40.242 1.00 14.91 74 ASN B O 1
ATOM 1962 N N . ASP B 1 75 ? 32.895 62.652 41.660 1.00 16.53 75 ASP B N 1
ATOM 1963 C CA . ASP B 1 75 ? 34.173 62.670 40.939 1.00 17.89 75 ASP B CA 1
ATOM 1964 C C . ASP B 1 75 ? 33.986 62.020 39.544 1.00 17.68 75 ASP B C 1
ATOM 1965 O O . ASP B 1 75 ? 34.666 62.394 38.594 1.00 18.66 75 ASP B O 1
ATOM 1970 N N . TRP B 1 76 ? 33.060 61.057 39.416 1.00 16.15 76 TRP B N 1
ATOM 1971 C CA . TRP B 1 76 ? 33.007 60.231 38.210 1.00 14.66 76 TRP B CA 1
ATOM 1972 C C . TRP B 1 76 ? 31.610 59.771 37.811 1.00 14.76 76 TRP B C 1
ATOM 1973 O O . TRP B 1 76 ? 31.375 59.381 36.662 1.00 13.71 76 TRP B O 1
ATOM 1992 N N . ILE B 1 78 ? 27.683 60.231 36.990 1.00 14.47 78 ILE B N 1
ATOM 1993 C CA . ILE B 1 78 ? 26.723 61.191 36.438 1.00 14.72 78 ILE B CA 1
ATOM 1994 C C . ILE B 1 78 ? 25.515 61.352 37.365 1.00 13.51 78 ILE B C 1
ATOM 1995 O O . ILE B 1 78 ? 25.016 60.361 37.877 1.00 12.28 78 ILE B O 1
ATOM 2000 N N . ALA B 1 79 ? 25.062 62.588 37.602 1.00 12.00 79 ALA B N 1
ATOM 2001 C CA . ALA B 1 79 ? 23.757 62.806 38.212 1.00 11.82 79 ALA B CA 1
ATOM 2002 C C . ALA B 1 79 ? 22.673 62.714 37.126 1.00 11.68 79 ALA B C 1
ATOM 2003 O O . ALA B 1 79 ? 22.660 63.530 36.209 1.00 10.82 79 ALA B O 1
ATOM 2005 N N . ALA B 1 80 ? 21.785 61.728 37.205 1.00 10.95 80 ALA B N 1
ATOM 2006 C CA . ALA B 1 80 ? 20.684 61.629 36.213 1.00 10.80 80 ALA B CA 1
ATOM 2007 C C . ALA B 1 80 ? 19.746 62.843 36.261 1.00 11.03 80 ALA B C 1
ATOM 2008 O O . ALA B 1 80 ? 19.356 63.301 37.351 1.00 10.39 80 ALA B O 1
ATOM 2010 N N . PRO B 1 81 ? 19.354 63.375 35.086 1.00 11.32 81 PRO B N 1
ATOM 2011 C CA . PRO B 1 81 ? 18.445 64.522 35.199 1.00 11.70 81 PRO B CA 1
ATOM 2012 C C . PRO B 1 81 ? 17.096 64.127 35.795 1.00 12.79 81 PRO B C 1
ATOM 2013 O O . PRO B 1 81 ? 16.581 63.021 35.514 1.00 14.09 81 PRO B O 1
ATOM 2017 N N . ARG B 1 82 ? 16.521 65.029 36.594 1.00 12.47 82 ARG B N 1
ATOM 2018 C CA . ARG B 1 82 ? 15.245 64.807 37.248 1.00 13.31 82 ARG B CA 1
ATOM 2019 C C . ARG B 1 82 ? 14.138 64.802 36.197 1.00 13.01 82 ARG B C 1
ATOM 2020 O O . ARG B 1 82 ? 14.095 65.690 35.339 1.00 13.61 82 ARG B O 1
ATOM 2028 N N . PRO B 1 83 ? 13.250 63.792 36.229 1.00 13.17 83 PRO B N 1
ATOM 2029 C CA . PRO B 1 83 ? 12.152 63.791 35.260 1.00 13.21 83 PRO B CA 1
ATOM 2030 C C . PRO B 1 83 ? 11.010 64.688 35.687 1.00 13.53 83 PRO B C 1
ATOM 2031 O O . PRO B 1 83 ? 10.850 64.976 36.874 1.00 13.24 83 PRO B O 1
ATOM 2035 N N . THR B 1 84 ? 10.189 65.097 34.726 1.00 13.48 84 THR B N 1
ATOM 2036 C CA . THR B 1 84 ? 8.945 65.773 35.045 1.00 14.13 84 THR B CA 1
ATOM 2037 C C . THR B 1 84 ? 7.960 64.832 35.723 1.00 13.41 84 THR B C 1
ATOM 2038 O O . THR B 1 84 ? 7.326 65.204 36.703 1.00 13.35 84 THR B O 1
ATOM 2042 N N . ALA B 1 85 ? 7.834 63.615 35.197 1.00 12.25 85 ALA B N 1
ATOM 2043 C CA . ALA B 1 85 ? 6.906 62.628 35.747 1.00 11.86 85 ALA B CA 1
ATOM 2044 C C . ALA B 1 85 ? 7.725 61.691 36.645 1.00 11.71 85 ALA B C 1
ATOM 2045 O O . ALA B 1 85 ? 8.656 61.033 36.166 1.00 10.74 85 ALA B O 1
ATOM 2047 N N . GLY B 1 86 ? 7.387 61.673 37.933 1.00 10.74 86 GLY B N 1
ATOM 2048 C CA . GLY B 1 86 ? 8.172 60.963 38.958 1.00 10.77 86 GLY B CA 1
ATOM 2049 C C . GLY B 1 86 ? 7.874 59.485 39.043 1.00 10.26 86 GLY B C 1
ATOM 2050 O O . GLY B 1 86 ? 7.023 58.984 38.319 1.00 10.41 86 GLY B O 1
ATOM 2051 N N . TRP B 1 87 ? 8.567 58.787 39.941 1.00 9.24 87 TRP B N 1
ATOM 2052 C CA . TRP B 1 87 ? 8.374 57.361 40.127 1.00 8.91 87 TRP B CA 1
ATOM 2053 C C . TRP B 1 87 ? 6.896 57.062 40.455 1.00 8.69 87 TRP B C 1
ATOM 2054 O O . TRP B 1 87 ? 6.245 57.862 41.110 1.00 8.57 87 TRP B O 1
ATOM 2065 N N . PRO B 1 88 ? 6.367 55.906 40.036 1.00 8.79 88 PRO B N 1
ATOM 2066 C CA . PRO B 1 88 ? 6.982 54.786 39.337 1.00 9.10 88 PRO B CA 1
ATOM 2067 C C . PRO B 1 88 ? 7.002 54.883 37.801 1.00 9.16 88 PRO B C 1
ATOM 2068 O O . PRO B 1 88 ? 7.298 53.872 37.162 1.00 8.53 88 PRO B O 1
ATOM 2072 N N . GLN B 1 89 ? 6.720 56.060 37.224 1.00 8.50 89 GLN B N 1
ATOM 2073 C CA . GLN B 1 89 ? 6.865 56.259 35.770 1.00 9.29 89 GLN B CA 1
ATOM 2074 C C . GLN B 1 89 ? 8.309 55.926 35.321 1.00 9.11 89 GLN B C 1
ATOM 2075 O O . GLN B 1 89 ? 9.273 56.160 36.081 1.00 8.45 89 GLN B O 1
ATOM 2081 N N . PRO B 1 90 ? 8.460 55.322 34.121 1.00 8.43 90 PRO B N 1
ATOM 2082 C CA . PRO B 1 90 ? 9.791 54.885 33.638 1.00 8.39 90 PRO B CA 1
ATOM 2083 C C . PRO B 1 90 ? 10.779 56.036 33.359 1.00 8.35 90 PRO B C 1
ATOM 2084 O O . PRO B 1 90 ? 12.003 55.801 33.244 1.00 7.94 90 PRO B O 1
ATOM 2088 N N . ASP B 1 91 ? 10.240 57.253 33.237 1.00 8.58 91 ASP B N 1
ATOM 2089 C CA . ASP B 1 91 ? 10.995 58.461 32.847 1.00 9.41 91 ASP B CA 1
ATOM 2090 C C . ASP B 1 91 ? 12.348 58.649 33.553 1.00 8.94 91 ASP B C 1
ATOM 2091 O O . ASP B 1 91 ? 13.347 58.919 32.904 1.00 8.08 91 ASP B O 1
ATOM 2096 N N . ALA B 1 92 ? 12.369 58.536 34.881 1.00 8.82 92 ALA B N 1
ATOM 2097 C CA . ALA B 1 92 ? 13.608 58.720 35.619 1.00 8.53 92 ALA B CA 1
ATOM 2098 C C . ALA B 1 92 ? 14.729 57.798 35.091 1.00 8.52 92 ALA B C 1
ATOM 2099 O O . ALA B 1 92 ? 15.883 58.208 34.985 1.00 8.34 92 ALA B O 1
ATOM 2101 N N . CYS B 1 93 ? 14.384 56.555 34.766 1.00 8.57 93 CYS B N 1
ATOM 2102 C CA . CYS B 1 93 ? 15.384 55.588 34.289 1.00 8.00 93 CYS B CA 1
ATOM 2103 C C . CYS B 1 93 ? 15.783 55.823 32.830 1.00 8.99 93 CYS B C 1
ATOM 2104 O O . CYS B 1 93 ? 16.977 55.801 32.484 1.00 8.16 93 CYS B O 1
ATOM 2107 N N . TRP B 1 94 ? 14.792 56.072 31.977 1.00 8.17 94 TRP B N 1
ATOM 2108 C CA . TRP B 1 94 ? 15.109 56.397 30.592 1.00 9.62 94 TRP B CA 1
ATOM 2109 C C . TRP B 1 94 ? 15.942 57.653 30.482 1.00 10.63 94 TRP B C 1
ATOM 2110 O O . TRP B 1 94 ? 16.913 57.702 29.713 1.00 11.09 94 TRP B O 1
ATOM 2129 N N . ALA B 1 96 ? 18.024 58.873 32.682 1.00 8.64 96 ALA B N 1
ATOM 2130 C CA . ALA B 1 96 ? 19.354 58.536 33.143 1.00 6.63 96 ALA B CA 1
ATOM 2131 C C . ALA B 1 96 ? 20.139 57.823 32.056 1.00 6.52 96 ALA B C 1
ATOM 2132 O O . ALA B 1 96 ? 21.319 58.127 31.833 1.00 5.84 96 ALA B O 1
ATOM 2134 N N . LEU B 1 97 ? 19.513 56.848 31.394 1.00 5.37 97 LEU B N 1
ATOM 2135 C CA . LEU B 1 97 ? 20.197 56.155 30.280 1.00 6.49 97 LEU B CA 1
ATOM 2136 C C . LEU B 1 97 ? 20.595 57.129 29.156 1.00 7.51 97 LEU B C 1
ATOM 2137 O O . LEU B 1 97 ? 21.704 57.066 28.610 1.00 7.23 97 LEU B O 1
ATOM 2150 N N . ALA B 1 99 ? 21.217 60.325 29.474 1.00 11.10 99 ALA B N 1
ATOM 2151 C CA . ALA B 1 99 ? 22.318 61.119 30.027 1.00 10.89 99 ALA B CA 1
ATOM 2152 C C . ALA B 1 99 ? 23.654 60.400 29.892 1.00 10.60 99 ALA B C 1
ATOM 2153 O O . ALA B 1 99 ? 24.694 61.047 29.822 1.00 10.20 99 ALA B O 1
ATOM 2155 N N . LEU B 1 100 ? 23.625 59.063 29.858 1.00 9.51 100 LEU B N 1
ATOM 2156 C CA . LEU B 1 100 ? 24.817 58.241 29.644 1.00 9.72 100 LEU B CA 1
ATOM 2157 C C . LEU B 1 100 ? 25.038 57.879 28.183 1.00 10.01 100 LEU B C 1
ATOM 2158 O O . LEU B 1 100 ? 25.943 57.103 27.865 1.00 9.78 100 LEU B O 1
ATOM 2163 N N . ASN B 1 101 ? 24.214 58.426 27.290 1.00 10.24 101 ASN B N 1
ATOM 2164 C CA . ASN B 1 101 ? 24.332 58.180 25.844 1.00 10.66 101 ASN B CA 1
ATOM 2165 C C . ASN B 1 101 ? 24.254 56.689 25.518 1.00 10.53 101 ASN B C 1
ATOM 2166 O O . ASN B 1 101 ? 24.899 56.219 24.597 1.00 10.51 101 ASN B O 1
ATOM 2171 N N . VAL B 1 102 ? 23.461 55.954 26.291 1.00 9.80 102 VAL B N 1
ATOM 2172 C CA . VAL B 1 102 ? 23.302 54.517 26.116 1.00 9.94 102 VAL B CA 1
ATOM 2173 C C . VAL B 1 102 ? 22.735 54.220 24.726 1.00 10.33 102 VAL B C 1
ATOM 2174 O O . VAL B 1 102 ? 21.816 54.897 24.267 1.00 9.53 102 VAL B O 1
ATOM 2178 N N . SER B 1 103 ? 23.289 53.219 24.058 1.00 10.39 103 SER B N 1
ATOM 2179 C CA . SER B 1 103 ? 22.823 52.913 22.704 1.00 12.28 103 SER B CA 1
ATOM 2180 C C . SER B 1 103 ? 21.717 51.845 22.660 1.00 11.96 103 SER B C 1
ATOM 2181 O O . SER B 1 103 ? 20.979 51.758 21.672 1.00 12.73 103 SER B O 1
ATOM 2184 N N . GLN B 1 104 ? 21.626 51.012 23.702 1.00 11.45 104 GLN B N 1
ATOM 2185 C CA . GLN B 1 104 ? 20.591 49.972 23.785 1.00 12.00 104 GLN B CA 1
ATOM 2186 C C . GLN B 1 104 ? 20.124 49.767 25.227 1.00 11.18 104 GLN B C 1
ATOM 2187 O O . GLN B 1 104 ? 20.949 49.730 26.152 1.00 9.30 104 GLN B O 1
ATOM 2193 N N . LEU B 1 105 ? 18.810 49.581 25.404 1.00 9.84 105 LEU B N 1
ATOM 2194 C CA . LEU B 1 105 ? 18.265 49.156 26.695 1.00 9.48 105 LEU B CA 1
ATOM 2195 C C . LEU B 1 105 ? 18.841 47.816 27.159 1.00 10.10 105 LEU B C 1
ATOM 2196 O O . LEU B 1 105 ? 19.041 47.584 28.373 1.00 9.80 105 LEU B O 1
ATOM 2201 N N . GLU B 1 106 ? 19.061 46.909 26.207 1.00 9.67 106 GLU B N 1
ATOM 2202 C CA . GLU B 1 106 ? 19.453 45.551 26.553 1.00 10.95 106 GLU B CA 1
ATOM 2203 C C . GLU B 1 106 ? 20.682 45.526 27.474 1.00 9.47 106 GLU B C 1
ATOM 2204 O O . GLU B 1 106 ? 21.725 46.117 27.161 1.00 9.47 106 GLU B O 1
ATOM 2210 N N . GLY B 1 107 ? 20.524 44.850 28.609 1.00 9.29 107 GLY B N 1
ATOM 2211 C CA . GLY B 1 107 ? 21.600 44.660 29.579 1.00 7.83 107 GLY B CA 1
ATOM 2212 C C . GLY B 1 107 ? 21.764 45.760 30.609 1.00 8.21 107 GLY B C 1
ATOM 2213 O O . GLY B 1 107 ? 22.595 45.630 31.522 1.00 8.30 107 GLY B O 1
ATOM 2214 N N . CYS B 1 108 ? 21.010 46.858 30.477 1.00 7.60 108 CYS B N 1
ATOM 2215 C CA . CYS B 1 108 ? 21.072 47.932 31.490 1.00 7.42 108 CYS B CA 1
ATOM 2216 C C . CYS B 1 108 ? 20.450 47.475 32.817 1.00 7.08 108 CYS B C 1
ATOM 2217 O O . CYS B 1 108 ? 19.464 46.738 32.820 1.00 7.23 108 CYS B O 1
ATOM 2220 N N . VAL B 1 109 ? 21.030 47.916 33.938 1.00 6.31 109 VAL B N 1
ATOM 2221 C CA . VAL B 1 109 ? 20.594 47.465 35.270 1.00 6.29 109 VAL B CA 1
ATOM 2222 C C . VAL B 1 109 ? 20.335 48.656 36.192 1.00 6.00 109 VAL B C 1
ATOM 2223 O O . VAL B 1 109 ? 21.042 49.661 36.119 1.00 5.55 109 VAL B O 1
ATOM 2227 N N . LEU B 1 110 ? 19.312 48.526 37.049 1.00 5.68 110 LEU B N 1
ATOM 2228 C CA . LEU B 1 110 ? 19.051 49.511 38.093 1.00 5.34 110 LEU B CA 1
ATOM 2229 C C . LEU B 1 110 ? 19.254 48.808 39.419 1.00 5.07 110 LEU B C 1
ATOM 2230 O O . LEU B 1 110 ? 18.715 47.726 39.641 1.00 5.46 110 LEU B O 1
ATOM 2235 N N . ILE B 1 111 ? 20.018 49.435 40.293 1.00 5.20 111 ILE B N 1
ATOM 2236 C CA . ILE B 1 111 ? 20.223 48.930 41.642 1.00 5.79 111 ILE B CA 1
ATOM 2237 C C . ILE B 1 111 ? 19.593 49.940 42.609 1.00 5.33 111 ILE B C 1
ATOM 2238 O O . ILE B 1 111 ? 19.917 51.120 42.541 1.00 4.55 111 ILE B O 1
ATOM 2243 N N . SER B 1 112 ? 18.737 49.457 43.522 1.00 6.59 112 SER B N 1
ATOM 2244 C CA . SER B 1 112 ? 18.029 50.311 44.505 1.00 6.20 112 SER B CA 1
ATOM 2245 C C . SER B 1 112 ? 17.479 49.430 45.643 1.00 6.50 112 SER B C 1
ATOM 2246 O O . SER B 1 112 ? 17.277 48.233 45.458 1.00 5.54 112 SER B O 1
ATOM 2249 N N . GLY B 1 113 ? 17.235 50.026 46.809 1.00 6.18 113 GLY B N 1
ATOM 2250 C CA . GLY B 1 113 ? 16.362 49.393 47.805 1.00 6.17 113 GLY B CA 1
ATOM 2251 C C . GLY B 1 113 ? 14.976 50.008 47.945 1.00 6.75 113 GLY B C 1
ATOM 2252 O O . GLY B 1 113 ? 14.205 49.613 48.830 1.00 7.43 113 GLY B O 1
ATOM 2253 N N . ASP B 1 114 ? 14.631 50.944 47.057 1.00 6.69 114 ASP B N 1
ATOM 2254 C CA . ASP B 1 114 ? 13.377 51.692 47.172 1.00 6.94 114 ASP B CA 1
ATOM 2255 C C . ASP B 1 114 ? 12.337 51.111 46.218 1.00 6.43 114 ASP B C 1
ATOM 2256 O O . ASP B 1 114 ? 12.553 51.095 45.006 1.00 5.22 114 ASP B O 1
ATOM 2261 N N . PRO B 1 115 ? 11.205 50.623 46.762 1.00 7.26 115 PRO B N 1
ATOM 2262 C CA . PRO B 1 115 ? 10.229 49.926 45.911 1.00 7.29 115 PRO B CA 1
ATOM 2263 C C . PRO B 1 115 ? 9.695 50.774 44.777 1.00 7.22 115 PRO B C 1
ATOM 2264 O O . PRO B 1 115 ? 9.365 50.229 43.716 1.00 7.96 115 PRO B O 1
ATOM 2268 N N . ARG B 1 116 ? 9.613 52.079 45.000 1.00 6.04 116 ARG B N 1
ATOM 2269 C CA . ARG B 1 116 ? 9.091 53.013 43.990 1.00 7.10 116 ARG B CA 1
ATOM 2270 C C . ARG B 1 116 ? 10.060 53.245 42.840 1.00 6.56 116 ARG B C 1
ATOM 2271 O O . ARG B 1 116 ? 9.663 53.265 41.662 1.00 7.13 116 ARG B O 1
ATOM 2279 N N . LEU B 1 117 ? 11.333 53.412 43.172 1.00 6.04 117 LEU B N 1
ATOM 2280 C CA . LEU B 1 117 ? 12.347 53.503 42.139 1.00 5.81 117 LEU B CA 1
ATOM 2281 C C . LEU B 1 117 ? 12.558 52.172 41.422 1.00 5.34 117 LEU B C 1
ATOM 2282 O O . LEU B 1 117 ? 12.687 52.145 40.193 1.00 5.55 117 LEU B O 1
ATOM 2287 N N . LEU B 1 118 ? 12.616 51.066 42.164 1.00 4.97 118 LEU B N 1
ATOM 2288 C CA . LEU B 1 118 ? 12.648 49.748 41.530 1.00 5.01 118 LEU B CA 1
ATOM 2289 C C . LEU B 1 118 ? 11.488 49.534 40.568 1.00 5.42 118 LEU B C 1
ATOM 2290 O O . LEU B 1 118 ? 11.672 48.992 39.475 1.00 6.05 118 LEU B O 1
ATOM 2295 N N . GLN B 1 119 ? 10.292 49.938 40.972 1.00 6.18 119 GLN B N 1
ATOM 2296 C CA . GLN B 1 119 ? 9.124 49.888 40.082 1.00 6.19 119 GLN B CA 1
ATOM 2297 C C . GLN B 1 119 ? 9.328 50.715 38.804 1.00 5.61 119 GLN B C 1
ATOM 2298 O O . GLN B 1 119 ? 8.927 50.294 37.712 1.00 5.77 119 GLN B O 1
ATOM 2304 N N . SER B 1 120 ? 9.922 51.901 38.943 1.00 5.31 120 SER B N 1
ATOM 2305 C CA . SER B 1 120 ? 10.280 52.706 37.762 1.00 5.95 120 SER B CA 1
ATOM 2306 C C . SER B 1 120 ? 11.201 51.888 36.834 1.00 5.93 120 SER B C 1
ATOM 2307 O O . SER B 1 120 ? 11.005 51.869 35.625 1.00 5.35 120 SER B O 1
ATOM 2310 N N . GLY B 1 121 ? 12.204 51.218 37.405 1.00 5.86 121 GLY B N 1
ATOM 2311 C CA . GLY B 1 121 ? 13.153 50.447 36.600 1.00 5.52 121 GLY B CA 1
ATOM 2312 C C . GLY B 1 121 ? 12.478 49.281 35.895 1.00 5.77 121 GLY B C 1
ATOM 2313 O O . GLY B 1 121 ? 12.762 49.012 34.719 1.00 6.60 121 GLY B O 1
ATOM 2314 N N . LEU B 1 122 ? 11.596 48.573 36.608 1.00 5.13 122 LEU B N 1
ATOM 2315 C CA . LEU B 1 122 ? 10.836 47.474 36.004 1.00 6.20 122 LEU B CA 1
ATOM 2316 C C . LEU B 1 122 ? 9.955 48.019 34.883 1.00 5.54 122 LEU B C 1
ATOM 2317 O O . LEU B 1 122 ? 9.889 47.456 33.799 1.00 6.80 122 LEU B O 1
ATOM 2322 N N . ASN B 1 123 ? 9.266 49.117 35.154 1.00 6.01 123 ASN B N 1
ATOM 2323 C CA . ASN B 1 123 ? 8.419 49.765 34.128 1.00 6.16 123 ASN B CA 1
ATOM 2324 C C . ASN B 1 123 ? 9.211 50.228 32.913 1.00 6.55 123 ASN B C 1
ATOM 2325 O O . ASN B 1 123 ? 8.708 50.200 31.762 1.00 6.98 123 ASN B O 1
ATOM 2330 N N . ALA B 1 124 ? 10.451 50.645 33.148 1.00 5.84 124 ALA B N 1
ATOM 2331 C CA . ALA B 1 124 ? 11.308 51.143 32.061 1.00 5.91 124 ALA B CA 1
ATOM 2332 C C . ALA B 1 124 ? 11.938 49.990 31.256 1.00 6.31 124 ALA B C 1
ATOM 2333 O O . ALA B 1 124 ? 12.566 50.215 30.212 1.00 6.14 124 ALA B O 1
ATOM 2335 N N . GLY B 1 125 ? 11.763 48.764 31.739 1.00 6.15 125 GLY B N 1
ATOM 2336 C CA . GLY B 1 125 ? 12.230 47.592 31.000 1.00 6.26 125 GLY B CA 1
ATOM 2337 C C . GLY B 1 125 ? 13.611 47.112 31.406 1.00 7.03 125 GLY B C 1
ATOM 2338 O O . GLY B 1 125 ? 14.204 46.291 30.702 1.00 6.11 125 GLY B O 1
ATOM 2339 N N . LEU B 1 126 ? 14.131 47.633 32.526 1.00 5.92 126 LEU B N 1
ATOM 2340 C CA . LEU B 1 126 ? 15.486 47.276 32.978 1.00 6.69 126 LEU B CA 1
ATOM 2341 C C . LEU B 1 126 ? 15.542 45.995 33.808 1.00 5.92 126 LEU B C 1
ATOM 2342 O O . LEU B 1 126 ? 14.528 45.526 34.341 1.00 4.68 126 LEU B O 1
ATOM 2347 N N . TRP B 1 127 ? 16.753 45.432 33.893 1.00 5.74 127 TRP B N 1
ATOM 2348 C CA . TRP B 1 127 ? 17.096 44.479 34.942 1.00 5.81 127 TRP B CA 1
ATOM 2349 C C . TRP B 1 127 ? 17.126 45.257 36.255 1.00 5.20 127 TRP B C 1
ATOM 2350 O O . TRP B 1 127 ? 17.491 46.438 36.285 1.00 5.51 127 TRP B O 1
ATOM 2361 N N . THR B 1 128 ? 16.748 44.591 37.343 1.00 5.59 128 THR B N 1
ATOM 2362 C CA . THR B 1 128 ? 16.750 45.235 38.676 1.00 5.31 128 THR B CA 1
ATOM 2363 C C . THR B 1 128 ? 17.449 44.404 39.744 1.00 5.19 128 THR B C 1
ATOM 2364 O O . THR B 1 128 ? 17.297 43.190 39.789 1.00 5.71 128 THR B O 1
ATOM 2368 N N . ILE B 1 129 ? 18.213 45.078 40.600 1.00 4.90 129 ILE B N 1
ATOM 2369 C CA . ILE B 1 129 ? 18.844 44.461 41.756 1.00 5.29 129 ILE B CA 1
ATOM 2370 C C . ILE B 1 129 ? 18.333 45.239 42.959 1.00 5.47 129 ILE B C 1
ATOM 2371 O O . ILE B 1 129 ? 18.436 46.466 42.985 1.00 6.35 129 ILE B O 1
ATOM 2376 N N . GLY B 1 130 ? 17.757 44.520 43.916 1.00 5.85 130 GLY B N 1
ATOM 2377 C CA . GLY B 1 130 ? 17.257 45.093 45.154 1.00 5.49 130 GLY B CA 1
ATOM 2378 C C . GLY B 1 130 ? 18.262 44.935 46.281 1.00 5.71 130 GLY B C 1
ATOM 2379 O O . GLY B 1 130 ? 19.063 43.988 46.299 1.00 5.38 130 GLY B O 1
ATOM 2380 N N . LEU B 1 131 ? 18.226 45.881 47.215 1.00 6.12 131 LEU B N 1
ATOM 2381 C CA . LEU B 1 131 ? 19.149 45.906 48.344 1.00 6.70 131 LEU B CA 1
ATOM 2382 C C . LEU B 1 131 ? 18.405 45.660 49.657 1.00 6.98 131 LEU B C 1
ATOM 2383 O O . LEU B 1 131 ? 17.473 46.379 49.990 1.00 6.86 131 LEU B O 1
ATOM 2388 N N . ALA B 1 132 ? 18.838 44.644 50.405 1.00 6.75 132 ALA B N 1
ATOM 2389 C CA . ALA B 1 132 ? 18.030 44.141 51.537 1.00 7.36 132 ALA B CA 1
ATOM 2390 C C . ALA B 1 132 ? 18.271 44.833 52.891 1.00 7.16 132 ALA B C 1
ATOM 2391 O O . ALA B 1 132 ? 17.522 44.609 53.841 1.00 8.26 132 ALA B O 1
ATOM 2393 N N . SER B 1 133 ? 19.311 45.646 52.990 1.00 6.36 133 SER B N 1
ATOM 2394 C CA . SER B 1 133 ? 19.717 46.201 54.297 1.00 6.45 133 SER B CA 1
ATOM 2395 C C . SER B 1 133 ? 19.539 47.696 54.432 1.00 6.28 133 SER B C 1
ATOM 2396 O O . SER B 1 133 ? 19.198 48.193 55.508 1.00 5.44 133 SER B O 1
ATOM 2399 N N . CYS B 1 134 ? 19.850 48.422 53.363 1.00 6.33 134 CYS B N 1
ATOM 2400 C CA . CYS B 1 134 ? 20.098 49.862 53.501 1.00 6.92 134 CYS B CA 1
ATOM 2401 C C . CYS B 1 134 ? 18.951 50.756 53.026 1.00 6.70 134 CYS B C 1
ATOM 2402 O O . CYS B 1 134 ? 19.051 51.984 53.113 1.00 7.55 134 CYS B O 1
ATOM 2405 N N . GLY B 1 135 ? 17.854 50.153 52.576 1.00 6.31 135 GLY B N 1
ATOM 2406 C CA . GLY B 1 135 ? 16.775 50.911 51.930 1.00 6.01 135 GLY B CA 1
ATOM 2407 C C . GLY B 1 135 ? 15.640 51.273 52.871 1.00 6.28 135 GLY B C 1
ATOM 2408 O O . GLY B 1 135 ? 15.679 50.907 54.049 1.00 6.72 135 GLY B O 1
ATOM 2409 N N . PRO B 1 136 ? 14.589 51.949 52.350 1.00 6.41 136 PRO B N 1
ATOM 2410 C CA . PRO B 1 136 ? 13.484 52.421 53.203 1.00 7.00 136 PRO B CA 1
ATOM 2411 C C . PRO B 1 136 ? 12.628 51.332 53.871 1.00 7.41 136 PRO B C 1
ATOM 2412 O O . PRO B 1 136 ? 11.990 51.599 54.894 1.00 8.48 136 PRO B O 1
ATOM 2416 N N . LEU B 1 137 ? 12.606 50.115 53.324 1.00 7.41 137 LEU B N 1
ATOM 2417 C CA . LEU B 1 137 ? 11.849 49.016 53.940 1.00 6.97 137 LEU B CA 1
ATOM 2418 C C . LEU B 1 137 ? 12.487 48.588 55.255 1.00 7.60 137 LEU B C 1
ATOM 2419 O O . LEU B 1 137 ? 11.813 48.054 56.145 1.00 8.58 137 LEU B O 1
ATOM 2424 N N . CYS B 1 138 ? 13.787 48.816 55.367 1.00 6.88 138 CYS B N 1
ATOM 2425 C CA . CYS B 1 138 ? 14.472 48.694 56.653 1.00 7.51 138 CYS B CA 1
ATOM 2426 C C . CYS B 1 138 ? 14.429 50.040 57.406 1.00 7.21 138 CYS B C 1
ATOM 2427 O O . CYS B 1 138 ? 14.009 50.092 58.556 1.00 8.51 138 CYS B O 1
ATOM 2430 N N . GLY B 1 139 ? 14.874 51.112 56.760 1.00 6.77 139 GLY B N 1
ATOM 2431 C CA . GLY B 1 139 ? 14.688 52.461 57.273 1.00 7.09 139 GLY B CA 1
ATOM 2432 C C . GLY B 1 139 ? 15.394 52.741 58.595 1.00 8.05 139 GLY B C 1
ATOM 2433 O O . GLY B 1 139 ? 14.939 53.576 59.374 1.00 8.92 139 GLY B O 1
ATOM 2434 N N . LEU B 1 140 ? 16.493 52.039 58.868 1.00 7.65 140 LEU B N 1
ATOM 2435 C CA . LEU B 1 140 ? 17.217 52.285 60.105 1.00 7.35 140 LEU B CA 1
ATOM 2436 C C . LEU B 1 140 ? 18.595 52.881 59.827 1.00 7.14 140 LEU B C 1
ATOM 2437 O O . LEU B 1 140 ? 19.309 52.439 58.904 1.00 6.23 140 LEU B O 1
ATOM 2442 N N . SER B 1 141 ? 18.968 53.879 60.627 1.00 7.27 141 SER B N 1
ATOM 2443 C CA . SER B 1 141 ? 20.293 54.472 60.524 1.00 7.50 141 SER B CA 1
ATOM 2444 C C . SER B 1 141 ? 21.353 53.411 60.817 1.00 7.61 141 SER B C 1
ATOM 2445 O O . SER B 1 141 ? 21.027 52.368 61.425 1.00 7.00 141 SER B O 1
ATOM 2448 N N . PRO B 1 142 ? 22.615 53.671 60.419 1.00 8.06 142 PRO B N 1
ATOM 2449 C CA . PRO B 1 142 ? 23.691 52.757 60.808 1.00 9.10 142 PRO B CA 1
ATOM 2450 C C . PRO B 1 142 ? 23.694 52.434 62.307 1.00 9.57 142 PRO B C 1
ATOM 2451 O O . PRO B 1 142 ? 23.794 51.263 62.668 1.00 8.27 142 PRO B O 1
ATOM 2455 N N . SER B 1 143 ? 23.531 53.446 63.164 1.00 10.10 143 SER B N 1
ATOM 2456 C CA . SER B 1 143 ? 23.539 53.193 64.610 1.00 10.28 143 SER B CA 1
ATOM 2457 C C . SER B 1 143 ? 22.356 52.308 65.050 1.00 10.20 143 SER B C 1
ATOM 2458 O O . SER B 1 143 ? 22.529 51.384 65.865 1.00 9.01 143 SER B O 1
ATOM 2461 N N . GLN B 1 144 ? 21.176 52.561 64.481 1.00 9.74 144 GLN B N 1
ATOM 2462 C CA . GLN B 1 144 ? 19.982 51.775 64.803 1.00 10.37 144 GLN B CA 1
ATOM 2463 C C . GLN B 1 144 ? 20.105 50.331 64.294 1.00 10.07 144 GLN B C 1
ATOM 2464 O O . GLN B 1 144 ? 19.751 49.370 65.009 1.00 9.70 144 GLN B O 1
ATOM 2470 N N . TRP B 1 145 ? 20.589 50.193 63.059 1.00 9.91 145 TRP B N 1
ATOM 2471 C CA . TRP B 1 145 ? 20.844 48.888 62.454 1.00 9.97 145 TRP B CA 1
ATOM 2472 C C . TRP B 1 145 ? 21.849 48.094 63.281 1.00 10.57 145 TRP B C 1
ATOM 2473 O O . TRP B 1 145 ? 21.662 46.897 63.521 1.00 10.24 145 TRP B O 1
ATOM 2484 N N . GLN B 1 146 ? 22.914 48.764 63.708 1.00 10.75 146 GLN B N 1
ATOM 2485 C CA . GLN B 1 146 ? 23.950 48.110 64.504 1.00 12.37 146 GLN B CA 1
ATOM 2486 C C . GLN B 1 146 ? 23.501 47.773 65.925 1.00 11.42 146 GLN B C 1
ATOM 2487 O O . GLN B 1 146 ? 24.033 46.844 66.516 1.00 12.51 146 GLN B O 1
ATOM 2493 N N . ALA B 1 147 ? 22.530 48.513 66.464 1.00 11.24 147 ALA B N 1
ATOM 2494 C CA . ALA B 1 147 ? 21.978 48.251 67.815 1.00 11.03 147 ALA B CA 1
ATOM 2495 C C . ALA B 1 147 ? 21.055 47.037 67.882 1.00 11.38 147 ALA B C 1
ATOM 2496 O O . ALA B 1 147 ? 20.770 46.506 68.967 1.00 10.67 147 ALA B O 1
ATOM 2498 N N . LEU B 1 148 ? 20.586 46.572 66.725 1.00 10.80 148 LEU B N 1
ATOM 2499 C CA . LEU B 1 148 ? 19.765 45.345 66.677 1.00 9.80 148 LEU B CA 1
ATOM 2500 C C . LEU B 1 148 ? 20.663 44.176 67.020 1.00 9.82 148 LEU B C 1
ATOM 2501 O O . LEU B 1 148 ? 21.877 44.334 67.050 1.00 9.97 148 LEU B O 1
ATOM 2506 N N . ASN B 1 149 ? 20.074 43.004 67.245 1.00 9.63 149 ASN B N 1
ATOM 2507 C CA . ASN B 1 149 ? 20.876 41.787 67.319 1.00 9.33 149 ASN B CA 1
ATOM 2508 C C . ASN B 1 149 ? 20.907 41.106 65.938 1.00 8.99 149 ASN B C 1
ATOM 2509 O O . ASN B 1 149 ? 20.248 41.567 65.008 1.00 8.77 149 ASN B O 1
ATOM 2514 N N . ASN B 1 150 ? 21.724 40.072 65.787 1.00 9.46 150 ASN B N 1
ATOM 2515 C CA . ASN B 1 150 ? 21.861 39.385 64.501 1.00 9.41 150 ASN B CA 1
ATOM 2516 C C . ASN B 1 150 ? 20.515 38.907 63.992 1.00 9.29 150 ASN B C 1
ATOM 2517 O O . ASN B 1 150 ? 20.160 39.130 62.821 1.00 8.93 150 ASN B O 1
ATOM 2522 N N . ALA B 1 151 ? 19.758 38.249 64.872 1.00 8.43 151 ALA B N 1
ATOM 2523 C CA . ALA B 1 151 ? 18.448 37.729 64.508 1.00 7.98 151 ALA B CA 1
ATOM 2524 C C . ALA B 1 151 ? 17.502 38.791 63.940 1.00 8.05 151 ALA B C 1
ATOM 2525 O O . ALA B 1 151 ? 16.729 38.509 63.021 1.00 8.72 151 ALA B O 1
ATOM 2527 N N . GLU B 1 152 ? 17.533 39.987 64.530 1.00 8.18 152 GLU B N 1
ATOM 2528 C CA . GLU B 1 152 ? 16.676 41.092 64.118 1.00 8.68 152 GLU B CA 1
ATOM 2529 C C . GLU B 1 152 ? 17.126 41.642 62.775 1.00 8.62 152 GLU B C 1
ATOM 2530 O O . GLU B 1 152 ? 16.293 42.043 61.965 1.00 8.44 152 GLU B O 1
ATOM 2536 N N . ARG B 1 153 ? 18.440 41.720 62.566 1.00 7.78 153 ARG B N 1
ATOM 2537 C CA . ARG B 1 153 ? 18.960 42.106 61.231 1.00 8.72 153 ARG B CA 1
ATOM 2538 C C . ARG B 1 153 ? 18.569 41.067 60.170 1.00 9.20 153 ARG B C 1
ATOM 2539 O O . ARG B 1 153 ? 18.142 41.431 59.093 1.00 10.16 153 ARG B O 1
ATOM 2547 N N . GLU B 1 154 ? 18.718 39.783 60.483 1.00 9.12 154 GLU B N 1
ATOM 2548 C CA . GLU B 1 154 ? 18.294 38.721 59.563 1.00 9.04 154 GLU B CA 1
ATOM 2549 C C . GLU B 1 154 ? 16.804 38.830 59.238 1.00 8.69 154 GLU B C 1
ATOM 2550 O O . GLU B 1 154 ? 16.409 38.750 58.073 1.00 8.59 154 GLU B O 1
ATOM 2556 N N . GLN B 1 155 ? 15.976 39.005 60.268 1.00 8.33 155 GLN B N 1
ATOM 2557 C CA . GLN B 1 155 ? 14.530 39.118 60.059 1.00 9.18 155 GLN B CA 1
ATOM 2558 C C . GLN B 1 155 ? 14.196 40.281 59.104 1.00 8.04 155 GLN B C 1
ATOM 2559 O O . GLN B 1 155 ? 13.408 40.113 58.189 1.00 7.59 155 GLN B O 1
ATOM 2565 N N . ARG B 1 156 ? 14.807 41.444 59.320 1.00 8.12 156 ARG B N 1
ATOM 2566 C CA . ARG B 1 156 ? 14.524 42.625 58.492 1.00 8.65 156 ARG B CA 1
ATOM 2567 C C . ARG B 1 156 ? 14.998 42.487 57.037 1.00 7.60 156 ARG B C 1
ATOM 2568 O O . ARG B 1 156 ? 14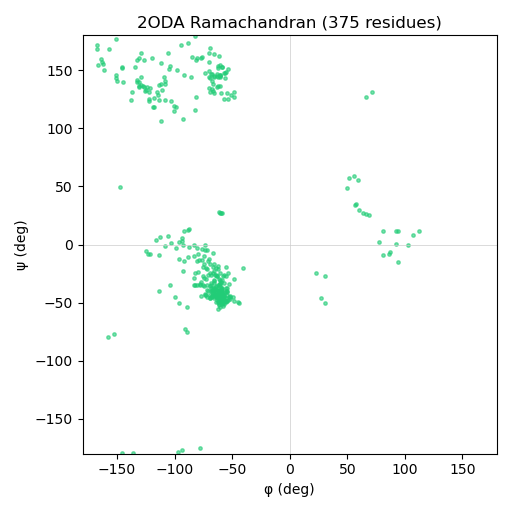.300 42.943 56.128 1.00 6.94 156 ARG B O 1
ATOM 2576 N N . ARG B 1 157 ? 16.168 41.878 56.840 1.00 7.97 157 ARG B N 1
ATOM 2577 C CA . ARG B 1 157 ? 16.674 41.564 55.506 1.00 8.10 157 ARG B CA 1
ATOM 2578 C C . ARG B 1 157 ? 15.733 40.603 54.781 1.00 8.09 157 ARG B C 1
ATOM 2579 O O . ARG B 1 157 ? 15.374 40.839 53.632 1.00 9.54 157 ARG B O 1
ATOM 2587 N N . ALA B 1 158 ? 15.335 39.525 55.456 1.00 8.09 158 ALA B N 1
ATOM 2588 C CA . ALA B 1 158 ? 14.414 38.562 54.877 1.00 7.88 158 ALA B CA 1
ATOM 2589 C C . ALA B 1 158 ? 13.059 39.200 54.495 1.00 7.62 158 ALA B C 1
ATOM 2590 O O . ALA B 1 158 ? 12.513 38.918 53.432 1.00 6.82 158 ALA B O 1
ATOM 2592 N N . GLN B 1 159 ? 12.529 40.080 55.350 1.00 7.72 159 GLN B N 1
ATOM 2593 C CA . GLN B 1 159 ? 11.263 40.770 55.047 1.00 8.27 159 GLN B CA 1
ATOM 2594 C C . GLN B 1 159 ? 11.383 41.678 53.823 1.00 8.15 159 GLN B C 1
ATOM 2595 O O . GLN B 1 159 ? 10.532 41.618 52.923 1.00 8.47 159 GLN B O 1
ATOM 2601 N N . ALA B 1 160 ? 12.422 42.510 53.802 1.00 7.55 160 ALA B N 1
ATOM 2602 C CA . ALA B 1 160 ? 12.729 43.376 52.636 1.00 7.61 160 ALA B CA 1
ATOM 2603 C C . ALA B 1 160 ? 12.946 42.585 51.347 1.00 7.84 160 ALA B C 1
ATOM 2604 O O . ALA B 1 160 ? 12.474 43.001 50.285 1.00 7.64 160 ALA B O 1
ATOM 2606 N N . THR B 1 161 ? 13.672 41.470 51.456 1.00 8.29 161 THR B N 1
ATOM 2607 C CA . THR B 1 161 ? 13.971 40.578 50.322 1.00 7.82 161 THR B CA 1
ATOM 2608 C C . THR B 1 161 ? 12.685 40.018 49.699 1.00 8.07 161 THR B C 1
ATOM 2609 O O . THR B 1 161 ? 12.502 40.046 48.469 1.00 7.58 161 THR B O 1
ATOM 2613 N N . LEU B 1 162 ? 11.769 39.543 50.535 1.00 8.00 162 LEU B N 1
ATOM 2614 C CA . LEU B 1 162 ? 10.511 39.053 50.001 1.00 8.19 162 LEU B CA 1
ATOM 2615 C C . LEU B 1 162 ? 9.639 40.115 49.310 1.00 7.92 162 LEU B C 1
ATOM 2616 O O . LEU B 1 162 ? 9.077 39.848 48.265 1.00 6.77 162 LEU B O 1
ATOM 2621 N N . LYS B 1 163 ? 9.525 41.297 49.908 1.00 8.24 163 LYS B N 1
ATOM 2622 C CA . LYS B 1 163 ? 8.833 42.438 49.308 1.00 8.16 163 LYS B CA 1
ATOM 2623 C C . LYS B 1 163 ? 9.448 42.847 47.972 1.00 7.97 163 LYS B C 1
ATOM 2624 O O . LYS B 1 163 ? 8.734 43.100 47.002 1.00 7.18 163 LYS B O 1
ATOM 2630 N N . LEU B 1 164 ? 10.774 42.879 47.904 1.00 6.88 164 LEU B N 1
ATOM 2631 C CA . LEU B 1 164 ? 11.405 43.246 46.639 1.00 6.70 164 LEU B CA 1
ATOM 2632 C C . LEU B 1 164 ? 11.172 42.176 45.573 1.00 6.24 164 LEU B C 1
ATOM 2633 O O . LEU B 1 164 ? 10.861 42.512 44.455 1.00 5.92 164 LEU B O 1
ATOM 2638 N N . TYR B 1 165 ? 11.255 40.896 45.924 1.00 6.50 165 TYR B N 1
ATOM 2639 C CA . TYR B 1 165 ? 10.954 39.849 44.925 1.00 6.69 165 TYR B CA 1
ATOM 2640 C C . TYR B 1 165 ? 9.481 39.910 44.485 1.00 7.50 165 TYR B C 1
ATOM 2641 O O . TYR B 1 165 ? 9.168 39.674 43.307 1.00 6.69 165 TYR B O 1
ATOM 2650 N N . SER B 1 166 ? 8.592 40.249 45.426 1.00 7.68 166 SER B N 1
ATOM 2651 C CA . SER B 1 166 ? 7.170 40.383 45.118 1.00 9.60 166 SER B CA 1
ATOM 2652 C C . SER B 1 166 ? 6.897 41.457 44.077 1.00 9.45 166 SER B C 1
ATOM 2653 O O . SER B 1 166 ? 5.992 41.303 43.258 1.00 9.12 166 SER B O 1
ATOM 2656 N N . LEU B 1 167 ? 7.671 42.541 44.116 1.00 10.02 167 LEU B N 1
ATOM 2657 C CA . LEU B 1 167 ? 7.593 43.611 43.101 1.00 10.95 167 LEU B CA 1
ATOM 2658 C C . LEU B 1 167 ? 7.919 43.112 41.703 1.00 10.71 167 LEU B C 1
ATOM 2659 O O . LEU B 1 167 ? 7.437 43.659 40.716 1.00 10.47 167 LEU B O 1
ATOM 2664 N N . GLY B 1 168 ? 8.764 42.084 41.635 1.00 10.21 168 GLY B N 1
ATOM 2665 C CA . GLY B 1 168 ? 9.242 41.527 40.377 1.00 8.55 168 GLY B CA 1
ATOM 2666 C C . GLY B 1 168 ? 10.730 41.772 40.170 1.00 7.50 168 GLY B C 1
ATOM 2667 O O . GLY B 1 168 ? 11.243 41.581 39.080 1.00 7.67 168 GLY B O 1
ATOM 2668 N N . VAL B 1 169 ? 11.427 42.221 41.211 1.00 7.71 169 VAL B N 1
ATOM 2669 C CA . VAL B 1 169 ? 12.879 42.461 41.127 1.00 7.45 169 VAL B CA 1
ATOM 2670 C C . VAL B 1 169 ? 13.613 41.159 40.782 1.00 7.84 169 VAL B C 1
ATOM 2671 O O . VAL B 1 169 ? 13.210 40.082 41.222 1.00 8.35 169 VAL B O 1
ATOM 2675 N N . HIS B 1 170 ? 14.706 41.269 40.019 1.00 7.76 170 HIS B N 1
ATOM 2676 C CA . HIS B 1 170 ? 15.370 40.120 39.427 1.00 6.76 170 HIS B CA 1
ATOM 2677 C C . HIS B 1 170 ? 16.344 39.374 40.356 1.00 7.46 170 HIS B C 1
ATOM 2678 O O . HIS B 1 170 ? 16.494 38.142 40.260 1.00 6.85 170 HIS B O 1
ATOM 2685 N N . SER B 1 171 ? 17.020 40.121 41.231 1.00 6.88 171 SER B N 1
ATOM 2686 C CA . SER B 1 171 ? 17.943 39.548 42.212 1.00 6.63 171 SER B CA 1
ATOM 2687 C C . SER B 1 171 ? 17.958 40.474 43.416 1.00 6.65 171 SER B C 1
ATOM 2688 O O . SER B 1 171 ? 17.833 41.676 43.258 1.00 6.66 171 SER B O 1
ATOM 2691 N N . VAL B 1 172 ? 18.105 39.897 44.613 1.00 6.63 172 VAL B N 1
ATOM 2692 C CA . VAL B 1 172 ? 18.269 40.684 45.833 1.00 6.07 172 VAL B CA 1
ATOM 2693 C C . VAL B 1 172 ? 19.552 40.285 46.552 1.00 6.07 172 VAL B C 1
ATOM 2694 O O . VAL B 1 172 ? 19.850 39.094 46.714 1.00 6.80 172 VAL B O 1
ATOM 2698 N N . ILE B 1 173 ? 20.294 41.297 46.993 1.00 6.24 173 ILE B N 1
ATOM 2699 C CA . ILE B 1 173 ? 21.548 41.135 47.703 1.00 6.74 173 ILE B CA 1
ATOM 2700 C C . ILE B 1 173 ? 21.555 41.987 48.976 1.00 6.66 173 ILE B C 1
ATOM 2701 O O . ILE B 1 173 ? 20.784 42.941 49.106 1.00 5.75 173 ILE B O 1
ATOM 2706 N N . ASP B 1 174 ? 22.447 41.636 49.895 1.00 7.66 174 ASP B N 1
ATOM 2707 C CA . ASP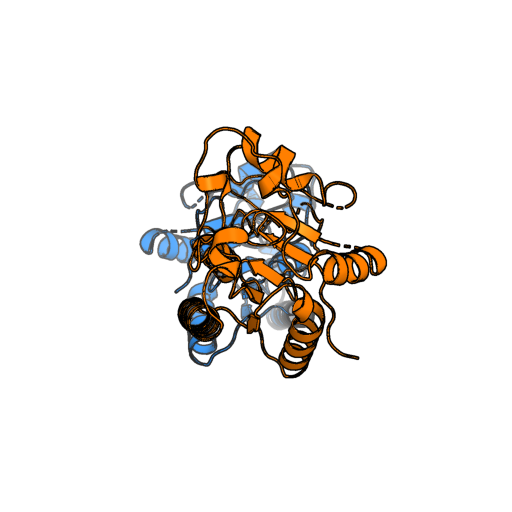 B 1 174 ? 22.455 42.246 51.232 1.00 7.79 174 ASP B CA 1
ATOM 2708 C C . ASP B 1 174 ? 23.074 43.645 51.213 1.00 7.85 174 ASP B C 1
ATOM 2709 O O . ASP B 1 174 ? 22.732 44.494 52.047 1.00 7.90 174 ASP B O 1
ATOM 2714 N N . HIS B 1 175 ? 24.040 43.855 50.319 1.00 6.54 175 HIS B N 1
ATOM 2715 C CA . HIS B 1 175 ? 24.794 45.119 50.268 1.00 7.04 175 HIS B CA 1
ATOM 2716 C C . HIS B 1 175 ? 25.577 45.170 48.975 1.00 7.22 175 HIS B C 1
ATOM 2717 O O . HIS B 1 175 ? 25.732 44.152 48.308 1.00 6.44 175 HIS B O 1
ATOM 2724 N N . LEU B 1 176 ? 26.113 46.349 48.655 1.00 7.86 176 LEU B N 1
ATOM 2725 C CA . LEU B 1 176 ? 26.884 46.550 47.416 1.00 8.40 176 LEU B CA 1
ATOM 2726 C C . LEU B 1 176 ? 28.175 45.726 47.288 1.00 8.83 176 LEU B C 1
ATOM 2727 O O . LEU B 1 176 ? 28.694 45.551 46.183 1.00 9.00 176 LEU B O 1
ATOM 2732 N N . GLY B 1 177 ? 28.693 45.206 48.397 1.00 8.78 177 GLY B N 1
ATOM 2733 C CA . GLY B 1 177 ? 29.877 44.339 48.315 1.00 9.83 177 GLY B CA 1
ATOM 2734 C C . GLY B 1 177 ? 29.562 43.090 47.494 1.00 10.10 177 GLY B C 1
ATOM 2735 O O . GLY B 1 177 ? 30.466 42.394 47.000 1.00 11.40 177 GLY B O 1
ATOM 2736 N N . GLU B 1 178 ? 28.276 42.774 47.392 1.00 9.12 178 GLU B N 1
ATOM 2737 C CA . GLU B 1 178 ? 27.819 41.601 46.633 1.00 9.24 178 GLU B CA 1
ATOM 2738 C C . GLU B 1 178 ? 27.446 41.922 45.191 1.00 8.56 178 GLU B C 1
ATOM 2739 O O . GLU B 1 178 ? 27.009 41.034 44.437 1.00 7.70 178 GLU B O 1
ATOM 2745 N N . LEU B 1 179 ? 27.628 43.180 44.785 1.00 8.05 179 LEU B N 1
ATOM 2746 C CA . LEU B 1 179 ? 27.165 43.586 43.458 1.00 8.26 179 LEU B CA 1
ATOM 2747 C C . LEU B 1 179 ? 27.872 42.839 42.321 1.00 8.40 179 LEU B C 1
ATOM 2748 O O . LEU B 1 179 ? 27.239 42.440 41.363 1.00 7.39 179 LEU B O 1
ATOM 2753 N N . GLU B 1 180 ? 29.186 42.681 42.428 1.00 8.95 180 GLU B N 1
ATOM 2754 C CA . GLU B 1 180 ? 29.965 42.073 41.343 1.00 9.31 180 GLU B CA 1
ATOM 2755 C C . GLU B 1 180 ? 29.478 40.662 41.031 1.00 8.88 180 GLU B C 1
ATOM 2756 O O . GLU B 1 180 ? 29.190 40.332 39.867 1.00 8.59 180 GLU B O 1
ATOM 2762 N N . SER B 1 181 ? 29.344 39.847 42.072 1.00 8.80 181 SER B N 1
ATOM 2763 C CA . SER B 1 181 ? 28.832 38.484 41.958 1.00 8.76 181 SER B CA 1
ATOM 2764 C C . SER B 1 181 ? 27.380 38.449 41.491 1.00 8.23 181 SER B C 1
ATOM 2765 O O . SER B 1 181 ? 26.987 37.566 40.738 1.00 6.82 181 SER B O 1
ATOM 2768 N N . CYS B 1 182 ? 26.591 39.416 41.947 1.00 7.45 182 CYS B N 1
ATOM 2769 C CA . CYS B 1 182 ? 25.186 39.494 41.539 1.00 7.80 182 CYS B CA 1
ATOM 2770 C C . CYS B 1 182 ? 25.069 39.743 40.030 1.00 7.51 182 CYS B C 1
ATOM 2771 O O . CYS B 1 182 ? 24.311 39.036 39.319 1.00 7.77 182 CYS B O 1
ATOM 2774 N N . LEU B 1 183 ? 25.839 40.723 39.549 1.00 7.22 183 LEU B N 1
ATOM 2775 C CA . LEU B 1 183 ? 25.913 41.034 38.111 1.00 7.40 183 LEU B CA 1
ATOM 2776 C C . LEU B 1 183 ? 26.399 39.849 37.304 1.00 7.56 183 LEU B C 1
ATOM 2777 O O . LEU B 1 183 ? 25.842 39.571 36.250 1.00 7.72 183 LEU B O 1
ATOM 2782 N N . ALA B 1 184 ? 27.421 39.144 37.795 1.00 7.90 184 ALA B N 1
ATOM 2783 C CA . ALA B 1 184 ? 27.942 37.965 37.072 1.00 8.41 184 ALA B CA 1
ATOM 2784 C C . ALA B 1 184 ? 26.856 36.903 36.899 1.00 8.70 184 ALA B C 1
ATOM 2785 O O . ALA B 1 184 ? 26.753 36.271 35.836 1.00 8.61 184 ALA B O 1
ATOM 2787 N N . ASP B 1 185 ? 26.022 36.719 37.927 1.00 8.04 185 ASP B N 1
ATOM 2788 C CA . ASP B 1 185 ? 24.946 35.722 37.831 1.00 8.06 185 ASP B CA 1
ATOM 2789 C C . ASP B 1 185 ? 23.826 36.181 36.883 1.00 7.94 185 ASP B C 1
ATOM 2790 O O . ASP B 1 185 ? 23.244 35.363 36.168 1.00 8.28 185 ASP B O 1
ATOM 2795 N N . ILE B 1 186 ? 23.531 37.483 36.851 1.00 7.03 186 ILE B N 1
ATOM 2796 C CA . ILE B 1 186 ? 22.589 38.008 35.843 1.00 6.91 186 ILE B CA 1
ATOM 2797 C C . ILE B 1 186 ? 23.141 37.820 34.417 1.00 6.86 186 ILE B C 1
ATOM 2798 O O . ILE B 1 186 ? 22.392 37.479 33.477 1.00 6.89 186 ILE B O 1
ATOM 2803 N N . ALA B 1 187 ? 24.446 38.011 34.252 1.00 7.00 187 ALA B N 1
ATOM 2804 C CA . ALA B 1 187 ? 25.052 37.819 32.922 1.00 7.69 187 ALA B CA 1
ATOM 2805 C C . ALA B 1 187 ? 24.866 36.371 32.453 1.00 8.37 187 ALA B C 1
ATOM 2806 O O . ALA B 1 187 ? 24.552 36.138 31.285 1.00 9.14 187 ALA B O 1
ATOM 2808 N N . LEU B 1 188 ? 25.048 35.415 33.375 1.00 9.40 188 LEU B N 1
ATOM 2809 C CA . LEU B 1 188 ? 24.815 33.987 33.129 1.00 9.92 188 LEU B CA 1
ATOM 2810 C C . LEU B 1 188 ? 23.366 33.716 32.765 1.00 9.40 188 LEU B C 1
ATOM 2811 O O . LEU B 1 188 ? 23.093 33.048 31.762 1.00 10.39 188 LEU B O 1
ATOM 2816 N N . ARG B 1 189 ? 22.431 34.235 33.557 1.00 9.04 189 ARG B N 1
ATOM 2817 C CA . ARG B 1 189 ? 20.991 34.175 33.179 1.00 8.84 189 ARG B CA 1
ATOM 2818 C C . ARG B 1 189 ? 20.711 34.716 31.761 1.00 9.35 189 ARG B C 1
ATOM 2819 O O . ARG B 1 189 ? 20.032 34.066 30.958 1.00 8.34 189 ARG B O 1
ATOM 2827 N N . ARG B 1 190 ? 21.305 35.862 31.438 1.00 9.88 190 ARG B N 1
ATOM 2828 C CA . ARG B 1 190 ? 21.196 36.454 30.095 1.00 9.78 190 ARG B CA 1
ATOM 2829 C C . ARG B 1 190 ? 21.742 35.531 29.012 1.00 10.71 190 ARG B C 1
ATOM 2830 O O . ARG B 1 190 ? 21.158 35.431 27.923 1.00 10.04 190 ARG B O 1
ATOM 2838 N N . SER B 1 191 ? 22.848 34.851 29.327 1.00 11.29 191 SER B N 1
ATOM 2839 C CA . SER B 1 191 ? 23.490 33.929 28.395 1.00 12.19 191 SER B CA 1
ATOM 2840 C C . SER B 1 191 ? 22.556 32.758 28.080 1.00 12.55 191 SER B C 1
ATOM 2841 O O . SER B 1 191 ? 22.641 32.166 27.006 1.00 12.63 191 SER B O 1
ATOM 2844 N N . LYS B 1 192 ? 21.652 32.455 29.014 1.00 12.98 192 LYS B N 1
ATOM 2845 C CA . LYS B 1 192 ? 20.661 31.380 28.878 1.00 13.33 192 LYS B CA 1
ATOM 2846 C C . LYS B 1 192 ? 19.338 31.870 28.282 1.00 13.55 192 LYS B C 1
ATOM 2847 O O . LYS B 1 192 ? 18.325 31.160 28.312 1.00 13.22 192 LYS B O 1
ATOM 2853 N N . GLY B 1 193 ? 19.345 33.096 27.766 1.00 13.17 193 GLY B N 1
ATOM 2854 C CA . GLY B 1 193 ? 18.183 33.638 27.067 1.00 12.40 193 GLY B CA 1
ATOM 2855 C C . GLY B 1 193 ? 17.208 34.435 27.920 1.00 12.12 193 GLY B C 1
ATOM 2856 O O . GLY B 1 193 ? 16.202 34.928 27.391 1.00 12.69 193 GLY B O 1
ATOM 2857 N N . GLU B 1 194 ? 17.489 34.590 29.216 1.00 11.25 194 GLU B N 1
ATOM 2858 C CA . GLU B 1 194 ? 16.581 35.361 30.096 1.00 10.87 194 GLU B CA 1
ATOM 2859 C C . GLU B 1 194 ? 16.617 36.858 29.791 1.00 10.43 194 GLU B C 1
ATOM 2860 O O . GLU B 1 194 ? 17.697 37.445 29.603 1.00 9.91 194 GLU B O 1
ATOM 2866 N N . LYS B 1 195 ? 15.431 37.465 29.725 1.00 10.34 195 LYS B N 1
ATOM 2867 C CA . LYS B 1 195 ? 15.296 38.901 29.538 1.00 9.81 195 LYS B CA 1
ATOM 2868 C C . LYS B 1 195 ? 14.556 39.478 30.731 1.00 9.61 195 LYS B C 1
ATOM 2869 O O . LYS B 1 195 ? 13.866 38.728 31.447 1.00 9.45 195 LYS B O 1
ATOM 2875 N N . PRO B 1 196 ? 14.680 40.808 30.957 1.00 9.81 196 PRO B N 1
ATOM 2876 C CA . PRO B 1 196 ? 13.992 41.432 32.085 1.00 9.46 196 PRO B CA 1
ATOM 2877 C C . PRO B 1 196 ? 12.495 41.167 32.090 1.00 9.88 196 PRO B C 1
ATOM 2878 O O . PRO B 1 196 ? 11.858 41.083 31.041 1.00 9.12 196 PRO B O 1
#

Foldseek 3Di:
DALEEEEEQDLAQWQFLRCLVVDPDADLRGLHGDPQNVVLLVVDQVVDHYEYEYDDDCVSVVSNCVVCPVSYHQDDDPDAWPALVSVVSCVRVGPDQFNYEYEEQDLRPQNSCVNVFHAYEHAQGGHNLLNAGPVRLVPDDPVVSVVSSVVSQVVCVVSVHDYYDHGNSCVVVVSVVVVVVVVVPDGD/DFDDAQEEEEEQDLAQWQFLNCLVVDLAEDLNRLHGWPLNVVLVVVDVVVPHYEYFDDRPCNHVVSSCVVPPVHYHQDDDPDDWPALRSVVSCCRVPPDQFRYEYEEQELRPQNSQVNVFHAYEHEQGRHNLNNDGPVRLVPDDPVVSVVSSVVSQVVNVVSVHDYYDHGSSCVVVVSVVVSVVVVVVDGD

Sequence (379 aa):
TFPALLFGLSGCLVDFGAQAATSDTPDDEHAQLTPGAQNALKALRDQGPCAWIDELPEALSTPLAAPVNDWIAAPRPTAGWPQPDACWALALNVSQLEGCVLISGDPRLLQSGLNAGLWTIGLASCGPLCGLSPSQWQALNNAEREQRRAQATLKLYSLGVHSVIDHLGELESCLADIALRRSKGEKPPLPTFPALLFGLSGCLVDFGAQAATSDTPDDEHAQLTPGAQNALKALRDQGPCAWIDELPEALSTPLAAPVNDWIAAPRPTAGWPQPDACWALALNVSQLEGCVLISGDPRLLQSGLNAGLWTIGLASCGPLCGLSPSQWQALNNAEREQRRAQATLKLYSLGVHSVIDHLGELESCLADIALRRSKGEKP

Secondary structure (DSSP, 8-state):
--S-EEEETBTTTB-TTSTTTS-SS--GGGGSBPTTHHHHHHHHHHH--EEEE--S-HHHHHHHHTTTTT--BPPPPSS-TTSGGGT-------S-STT-EEEES-HHHHHHHHHHT-EEEEESSSSTTT---HHHHHHS-HHHHHHHHHHHHHHHHHTT-SEEESSGGGHHHHHHHHHHHHHTT---/-----S-EEEETBTTTB-TT-GGGG-SS--GGGGSBPTTHHHHHHHHHHH--EEEE--S-HHHHHHHTTTTTT--BPPPPSS-TTSGGGT-------S-STT-EEEES-HHHHHHHHHTT-EEEEESSSSTTT---HHHHHHS-HHHHHHHHHHHHHHHHHHT-SEEESSGGGHHHHHHHHHHHHHTT---

Organism: Pseudomonas syringae pv. tomato (strain ATCC BAA-871 / DC3000) (NCBI:txid223283)